Protein 6M49 (pdb70)

Structure (mmCIF, N/CA/C/O backbone):
data_6M49
#
_entry.id   6M49
#
_cell.length_a   1.00
_cell.length_b   1.00
_cell.length_c   1.00
_cell.angle_alpha   90.00
_cell.angle_beta   90.00
_cell.angle_gamma   90.00
#
_symmetry.space_group_name_H-M   'P 1'
#
loop_
_entity.id
_entity.type
_entity.pdbx_description
1 polymer 'Insulin-induced gene 2 protein'
2 polymer 'Sterol regulatory element-binding protein cleavage-activating protein,Sterol regulatory element-binding protein cleavage-activating protein'
3 non-polymer 25-HYDROXYCHOLESTEROL
#
loop_
_atom_site.group_PDB
_atom_site.id
_atom_site.type_symbol
_atom_site.label_atom_id
_atom_site.label_alt_id
_atom_site.label_comp_id
_atom_site.label_asym_id
_atom_site.label_entity_id
_atom_site.label_seq_id
_atom_site.pdbx_PDB_ins_code
_atom_site.Cartn_x
_atom_site.Cartn_y
_atom_site.Cartn_z
_atom_site.occupancy
_atom_site.B_iso_or_equiv
_atom_site.auth_seq_id
_atom_site.auth_comp_id
_atom_site.auth_asym_id
_atom_site.auth_atom_id
_atom_site.pdbx_PDB_model_num
ATOM 1 N N . ILE A 1 18 ? 94.754 66.901 95.650 1.00 244.75 18 ILE A N 1
ATOM 2 C CA . ILE A 1 18 ? 94.141 68.015 96.360 1.00 244.75 18 ILE A CA 1
ATOM 3 C C . ILE A 1 18 ? 95.176 68.758 97.201 1.00 244.75 18 ILE A C 1
ATOM 4 O O . ILE A 1 18 ? 94.966 69.908 97.586 1.00 244.75 18 ILE A O 1
ATOM 9 N N . SER A 1 19 ? 96.296 68.093 97.489 1.00 247.54 19 SER A N 1
ATOM 10 C CA . SER A 1 19 ? 97.321 68.708 98.325 1.00 247.54 19 SER A CA 1
ATOM 11 C C . SER A 1 19 ? 97.914 69.947 97.661 1.00 247.54 19 SER A C 1
ATOM 12 O O . SER A 1 19 ? 98.236 70.927 98.341 1.00 247.54 19 SER A O 1
ATOM 15 N N . SER A 1 20 ? 98.078 69.924 96.335 1.00 242.22 20 SER A N 1
ATOM 16 C CA . SER A 1 20 ? 98.686 71.067 95.659 1.00 242.22 20 SER A CA 1
ATOM 17 C C . SER A 1 20 ? 97.786 72.296 95.732 1.00 242.22 20 SER A C 1
ATOM 18 O O . SER A 1 20 ? 98.257 73.406 96.008 1.00 242.22 20 SER A O 1
ATOM 21 N N . VAL A 1 21 ? 96.486 72.119 95.489 1.00 236.48 21 VAL A N 1
ATOM 22 C CA . VAL A 1 21 ? 95.551 73.235 95.603 1.00 236.48 21 VAL A CA 1
ATOM 23 C C . VAL A 1 21 ? 95.537 73.755 97.034 1.00 236.48 21 VAL A C 1
ATOM 24 O O . VAL A 1 21 ? 95.468 74.971 97.279 1.00 236.48 21 VAL A O 1
ATOM 28 N N . THR A 1 22 ? 95.597 72.836 98.000 1.00 234.23 22 THR A N 1
ATOM 29 C CA . THR A 1 22 ? 95.672 73.226 99.399 1.00 234.23 22 THR A CA 1
ATOM 30 C C . THR A 1 22 ? 96.934 74.029 99.676 1.00 234.23 22 THR A C 1
ATOM 31 O O . THR A 1 22 ? 96.911 74.946 100.498 1.00 234.23 22 THR A O 1
ATOM 35 N N . SER A 1 23 ? 98.035 73.716 98.988 1.00 231.66 23 SER A N 1
ATOM 36 C CA . SER A 1 23 ? 99.262 74.486 99.163 1.00 231.66 23 SER A CA 1
ATOM 37 C C . SER A 1 23 ? 99.040 75.952 98.808 1.00 231.66 23 SER A C 1
ATOM 38 O O . SER A 1 23 ? 99.419 76.850 99.566 1.00 231.66 23 SER A O 1
ATOM 41 N N . GLN A 1 24 ? 98.405 76.213 97.664 1.00 227.52 24 GLN A N 1
ATOM 42 C CA . GLN A 1 24 ? 98.143 77.591 97.260 1.00 227.52 24 GLN A CA 1
ATOM 43 C C . GLN A 1 24 ? 97.185 78.274 98.229 1.00 227.52 24 GLN A C 1
ATOM 44 O O . GLN A 1 24 ? 97.442 79.396 98.699 1.00 227.52 24 GLN A O 1
ATOM 50 N N . SER A 1 25 ? 96.055 77.622 98.514 1.00 219.38 25 SER A N 1
ATOM 51 C CA . SER A 1 25 ? 95.081 78.207 99.427 1.00 219.38 25 SER A CA 1
ATOM 52 C C . SER A 1 25 ? 95.719 78.564 100.764 1.00 219.38 25 SER A C 1
ATOM 53 O O . SER A 1 25 ? 95.518 79.666 101.287 1.00 219.38 25 SER A O 1
ATOM 56 N N . VAL A 1 26 ? 96.514 77.654 101.326 1.00 215.42 26 VAL A N 1
ATOM 57 C CA . VAL A 1 26 ? 97.097 77.901 102.637 1.00 215.42 26 VAL A CA 1
ATOM 58 C C . VAL A 1 26 ? 98.276 78.857 102.566 1.00 215.42 26 VAL A C 1
ATOM 59 O O . VAL A 1 26 ? 98.601 79.492 103.571 1.00 215.42 26 VAL A O 1
ATOM 63 N N . ASN A 1 27 ? 98.920 79.001 101.408 1.00 202.23 27 ASN A N 1
ATOM 64 C CA . ASN A 1 27 ? 99.888 80.078 101.255 1.00 202.23 27 ASN A CA 1
ATOM 65 C C . ASN A 1 27 ? 99.191 81.421 101.392 1.00 202.23 27 ASN A C 1
ATOM 66 O O . ASN A 1 27 ? 99.632 82.301 102.146 1.00 202.23 27 ASN A O 1
ATOM 71 N N . LEU A 1 28 ? 98.089 81.590 100.664 1.00 195.90 28 LEU A N 1
ATOM 72 C CA . LEU A 1 28 ? 97.243 82.761 100.864 1.00 195.90 28 LEU A CA 1
ATOM 73 C C . LEU A 1 28 ? 96.892 82.930 102.339 1.00 195.90 28 LEU A C 1
ATOM 74 O O . LEU A 1 28 ? 96.981 84.032 102.903 1.00 195.90 28 LEU A O 1
ATOM 79 N N . MET A 1 29 ? 96.489 81.830 102.975 1.00 197.78 29 MET A N 1
ATOM 80 C CA . MET A 1 29 ? 96.101 81.859 104.380 1.00 197.78 29 MET A CA 1
ATOM 81 C C . MET A 1 29 ? 97.211 82.442 105.245 1.00 197.78 29 MET A C 1
ATOM 82 O O . MET A 1 29 ? 97.020 83.445 105.941 1.00 197.78 29 MET A O 1
ATOM 87 N N . ILE A 1 30 ? 98.378 81.801 105.225 1.00 195.15 30 ILE A N 1
ATOM 88 C CA . ILE A 1 30 ? 99.482 82.203 106.088 1.00 195.15 30 ILE A CA 1
ATOM 89 C C . ILE A 1 30 ? 99.891 83.636 105.797 1.00 195.15 30 ILE A C 1
ATOM 90 O O . ILE A 1 30 ? 100.292 84.379 106.701 1.00 195.15 30 ILE A O 1
ATOM 95 N N . ARG A 1 31 ? 99.813 84.048 104.532 1.00 185.14 31 ARG A N 1
ATOM 96 C CA . ARG A 1 31 ? 100.158 85.424 104.203 1.00 185.14 31 ARG A CA 1
ATOM 97 C C . ARG A 1 31 ? 99.225 86.391 104.914 1.00 185.14 31 ARG A C 1
ATOM 98 O O . ARG A 1 31 ? 99.671 87.335 105.584 1.00 185.14 31 ARG A O 1
ATOM 106 N N . GLY A 1 32 ? 97.919 86.150 104.803 1.00 180.28 32 GLY A N 1
ATOM 107 C CA . GLY A 1 32 ? 96.971 86.993 105.511 1.00 180.28 32 GLY A CA 1
ATOM 108 C C . GLY A 1 32 ? 97.195 86.967 107.011 1.00 180.28 32 GLY A C 1
ATOM 109 O O . GLY A 1 32 ? 97.059 87.989 107.687 1.00 180.28 32 GLY A O 1
ATOM 110 N N . VAL A 1 33 ? 97.546 85.798 107.550 1.00 180.86 33 VAL A N 1
ATOM 111 C CA . VAL A 1 33 ? 97.770 85.663 108.988 1.00 180.86 33 VAL A CA 1
ATOM 112 C C . VAL A 1 33 ? 98.923 86.551 109.434 1.00 180.86 33 VAL A C 1
ATOM 113 O O . VAL A 1 33 ? 98.822 87.307 110.413 1.00 180.86 33 VAL A O 1
ATOM 117 N N . VAL A 1 34 ? 100.060 86.424 108.755 1.00 174.28 34 VAL A N 1
ATOM 118 C CA . VAL A 1 34 ? 101.224 87.220 109.119 1.00 174.28 34 VAL A CA 1
ATOM 119 C C . VAL A 1 34 ? 100.894 88.697 109.018 1.00 174.28 34 VAL A C 1
ATOM 120 O O . VAL A 1 34 ? 101.273 89.498 109.884 1.00 174.28 34 VAL A O 1
ATOM 124 N N . LEU A 1 35 ? 100.192 89.086 107.954 1.00 171.20 35 LEU A N 1
ATOM 125 C CA . LEU A 1 35 ? 99.790 90.479 107.820 1.00 171.20 35 LEU A CA 1
ATOM 126 C C . LEU A 1 35 ? 98.953 90.907 109.018 1.00 171.20 35 LEU A C 1
ATOM 127 O O . LEU A 1 35 ? 99.119 92.009 109.554 1.00 171.20 35 LEU A O 1
ATOM 132 N N . PHE A 1 36 ? 98.026 90.043 109.432 1.00 172.57 36 PHE A N 1
ATOM 133 C CA . PHE A 1 36 ? 97.206 90.294 110.610 1.00 172.57 36 PHE A CA 1
ATOM 134 C C . PHE A 1 36 ? 98.071 90.620 111.814 1.00 172.57 36 PHE A C 1
ATOM 135 O O . PHE A 1 36 ? 97.855 91.617 112.517 1.00 172.57 36 PHE A O 1
ATOM 143 N N . PHE A 1 37 ? 99.044 89.756 112.081 1.00 172.03 37 PHE A N 1
ATOM 144 C CA . PHE A 1 37 ? 99.860 89.918 113.276 1.00 172.03 37 PHE A CA 1
ATOM 145 C C . PHE A 1 37 ? 100.673 91.201 113.203 1.00 172.03 37 PHE A C 1
ATOM 146 O O . PHE A 1 37 ? 100.838 91.910 114.207 1.00 172.03 37 PHE A O 1
ATOM 154 N N . ILE A 1 38 ? 101.166 91.528 112.011 1.00 164.97 38 ILE A N 1
ATOM 155 C CA . ILE A 1 38 ? 101.915 92.765 111.840 1.00 164.97 38 ILE A CA 1
ATOM 156 C C . ILE A 1 38 ? 101.024 93.967 112.108 1.00 164.97 38 ILE A C 1
ATOM 157 O O . ILE A 1 38 ? 101.444 94.941 112.745 1.00 164.97 38 ILE A O 1
ATOM 162 N N . GLY A 1 39 ? 99.778 93.917 111.643 1.00 164.89 39 GLY A N 1
ATOM 163 C CA . GLY A 1 39 ? 98.866 95.018 111.904 1.00 164.89 39 GLY A CA 1
ATOM 164 C C . GLY A 1 39 ? 98.578 95.177 113.382 1.00 164.89 39 GLY A C 1
ATOM 165 O O . GLY A 1 39 ? 98.484 96.297 113.896 1.00 164.89 39 GLY A O 1
ATOM 166 N N . VAL A 1 40 ? 98.426 94.054 114.082 1.00 166.88 40 VAL A N 1
ATOM 167 C CA . VAL A 1 40 ? 98.245 94.092 115.532 1.00 166.88 40 VAL A CA 1
ATOM 168 C C . VAL A 1 40 ? 99.407 94.829 116.175 1.00 166.88 40 VAL A C 1
ATOM 169 O O . VAL A 1 40 ? 99.229 95.781 116.949 1.00 166.88 40 VAL A O 1
ATOM 173 N N . PHE A 1 41 ? 100.613 94.341 115.901 1.00 159.31 41 PHE A N 1
ATOM 174 C CA . PHE A 1 41 ? 101.823 94.972 116.405 1.00 159.31 41 PHE A CA 1
ATOM 175 C C . PHE A 1 41 ? 101.801 96.471 116.153 1.00 159.31 41 PHE A C 1
ATOM 176 O O . PHE A 1 41 ? 102.094 97.279 117.046 1.00 159.31 41 PHE A O 1
ATOM 184 N N . LEU A 1 42 ? 101.442 96.859 114.933 1.00 156.08 42 LEU A N 1
ATOM 185 C CA . LEU A 1 42 ? 101.550 98.255 114.541 1.00 156.08 42 LEU A CA 1
ATOM 186 C C . LEU A 1 42 ? 100.564 99.127 115.307 1.00 156.08 42 LEU A C 1
ATOM 187 O O . LEU A 1 42 ? 100.926 100.207 115.795 1.00 156.08 42 LEU A O 1
ATOM 192 N N . ALA A 1 43 ? 99.309 98.687 115.403 1.00 162.85 43 ALA A N 1
ATOM 193 C CA . ALA A 1 43 ? 98.321 99.462 116.145 1.00 162.85 43 ALA A CA 1
ATOM 194 C C . ALA A 1 43 ? 98.721 99.578 117.605 1.00 162.85 43 ALA A C 1
ATOM 195 O O . ALA A 1 43 ? 98.636 100.656 118.203 1.00 162.85 43 ALA A O 1
ATOM 197 N N . LEU A 1 44 ? 99.133 98.461 118.204 1.00 161.38 44 LEU A N 1
ATOM 198 C CA . LEU A 1 44 ? 99.690 98.499 119.548 1.00 161.38 44 LEU A CA 1
ATOM 199 C C . LEU A 1 44 ? 100.696 99.627 119.700 1.00 161.38 44 LEU A C 1
ATOM 200 O O . LEU A 1 44 ? 100.567 100.493 120.575 1.00 161.38 44 LEU A O 1
ATOM 205 N N . VAL A 1 45 ? 101.718 99.611 118.848 1.00 160.83 45 VAL A N 1
ATOM 206 C CA . VAL A 1 45 ? 102.818 100.557 118.987 1.00 160.83 45 VAL A CA 1
ATOM 207 C C . VAL A 1 45 ? 102.319 101.987 118.860 1.00 160.83 45 VAL A C 1
ATOM 208 O O . VAL A 1 45 ? 102.624 102.844 119.697 1.00 160.83 45 VAL A O 1
ATOM 212 N N . LEU A 1 46 ? 101.580 102.281 117.795 1.00 159.53 46 LEU A N 1
ATOM 213 C CA . LEU A 1 46 ? 101.176 103.665 117.582 1.00 159.53 46 LEU A CA 1
ATOM 214 C C . LEU A 1 46 ? 100.268 104.154 118.704 1.00 159.53 46 LEU A C 1
ATOM 215 O O . LEU A 1 46 ? 100.333 105.326 119.103 1.00 159.53 46 LEU A O 1
ATOM 220 N N . ASN A 1 47 ? 99.408 103.279 119.227 1.00 164.62 47 ASN A N 1
ATOM 221 C CA . ASN A 1 47 ? 98.574 103.676 120.352 1.00 164.62 47 ASN A CA 1
ATOM 222 C C . ASN A 1 47 ? 99.441 104.017 121.546 1.00 164.62 47 ASN A C 1
ATOM 223 O O . ASN A 1 47 ? 99.240 105.039 122.211 1.00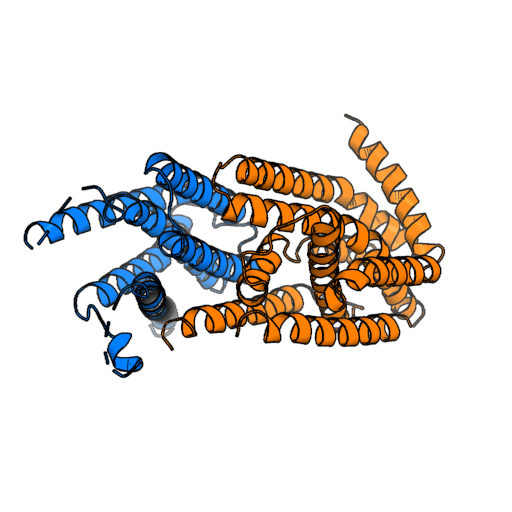 164.62 47 ASN A O 1
ATOM 228 N N . LEU A 1 48 ? 100.424 103.165 121.828 1.00 164.29 48 LEU A N 1
ATOM 229 C CA . LEU A 1 48 ? 101.395 103.482 122.864 1.00 164.29 48 LEU A CA 1
ATOM 230 C C . LEU A 1 48 ? 101.992 104.859 122.635 1.00 164.29 48 LEU A C 1
ATOM 231 O O . LEU A 1 48 ? 102.195 105.630 123.579 1.00 164.29 48 LEU A O 1
ATOM 236 N N . LEU A 1 49 ? 102.284 105.179 121.379 1.00 156.92 49 LEU A N 1
ATOM 237 C CA . LEU A 1 49 ? 102.879 106.470 121.055 1.00 156.92 49 LEU A CA 1
ATOM 238 C C . LEU A 1 49 ? 101.958 107.610 121.463 1.00 156.92 49 LEU A C 1
ATOM 239 O O . LEU A 1 49 ? 102.328 108.471 122.269 1.00 156.92 49 LEU A O 1
ATOM 244 N N . GLN A 1 50 ? 100.772 107.668 120.851 1.00 165.77 50 GLN A N 1
ATOM 245 C CA . GLN A 1 50 ? 99.775 108.768 121.008 1.00 165.77 50 GLN A CA 1
ATOM 246 C C . GLN A 1 50 ? 99.320 108.982 122.460 1.00 165.77 50 GLN A C 1
ATOM 247 O O . GLN A 1 50 ? 98.759 110.062 122.732 1.00 165.77 50 GLN A O 1
ATOM 253 N N . ILE A 1 51 ? 99.540 108.016 123.356 1.00 179.02 51 ILE A N 1
ATOM 254 C CA . ILE A 1 51 ? 99.049 108.128 124.725 1.00 179.02 51 ILE A CA 1
ATOM 255 C C . ILE A 1 51 ? 100.109 108.669 125.672 1.00 179.02 51 ILE A C 1
ATOM 256 O O . ILE A 1 51 ? 99.892 108.687 126.891 1.00 179.02 51 ILE A O 1
ATOM 261 N N . GLN A 1 52 ? 101.277 109.056 125.158 1.00 182.86 52 GLN A N 1
ATOM 262 C CA . GLN A 1 52 ? 102.430 109.492 125.996 1.00 182.86 52 GLN A CA 1
ATOM 263 C C . GLN A 1 52 ? 102.210 110.872 126.632 1.00 182.86 52 GLN A C 1
ATOM 264 O O . GLN A 1 52 ? 103.212 111.445 127.103 1.00 182.86 52 GLN A O 1
ATOM 270 N N . ARG A 1 53 ? 100.986 111.404 126.640 1.00 188.64 53 ARG A N 1
ATOM 271 C CA . ARG A 1 53 ? 100.715 112.772 127.163 1.00 188.64 53 ARG A CA 1
ATOM 272 C C . ARG A 1 53 ? 99.908 112.736 128.466 1.00 188.64 53 ARG A C 1
ATOM 273 O O . ARG A 1 53 ? 99.369 113.797 128.836 1.00 188.64 53 ARG A O 1
ATOM 281 N N . ASN A 1 54 ? 99.819 111.585 129.140 1.00 206.50 54 ASN A N 1
ATOM 282 C CA . ASN A 1 54 ? 99.036 111.525 130.366 1.00 206.50 54 ASN A CA 1
ATOM 283 C C . ASN A 1 54 ? 99.492 110.342 131.205 1.00 206.50 54 ASN A C 1
ATOM 284 O O . ASN A 1 54 ? 99.580 109.219 130.700 1.00 206.50 54 ASN A O 1
ATOM 289 N N . ASP A 1 61 ? 103.055 99.348 135.573 1.00 207.87 61 ASP A N 1
ATOM 290 C CA . ASP A 1 61 ? 103.651 98.231 134.845 1.00 207.87 61 ASP A CA 1
ATOM 291 C C . ASP A 1 61 ? 103.684 98.614 133.372 1.00 207.87 61 ASP A C 1
ATOM 292 O O . ASP A 1 61 ? 102.661 98.583 132.684 1.00 207.87 61 ASP A O 1
ATOM 294 N N . VAL A 1 62 ? 104.871 98.986 132.885 1.00 205.74 62 VAL A N 1
ATOM 295 C CA . VAL A 1 62 ? 104.995 99.520 131.529 1.00 205.74 62 VAL A CA 1
ATOM 296 C C . VAL A 1 62 ? 104.317 98.597 130.530 1.00 205.74 62 VAL A C 1
ATOM 297 O O . VAL A 1 62 ? 103.660 99.052 129.585 1.00 205.74 62 VAL A O 1
ATOM 298 N N . ILE A 1 63 ? 104.454 97.285 130.728 1.00 209.08 63 ILE A N 1
ATOM 299 C CA . ILE A 1 63 ? 103.742 96.333 129.882 1.00 209.08 63 ILE A CA 1
ATOM 300 C C . ILE A 1 63 ? 102.239 96.531 130.028 1.00 209.08 63 ILE A C 1
ATOM 301 O O . ILE A 1 63 ? 101.496 96.547 129.040 1.00 209.08 63 ILE A O 1
ATOM 303 N N . ALA A 1 64 ? 101.767 96.692 131.266 1.00 207.79 64 ALA A N 1
ATOM 304 C CA . ALA A 1 64 ? 100.345 96.934 131.475 1.00 207.79 64 ALA A CA 1
ATOM 305 C C . ALA A 1 64 ? 99.940 98.283 130.909 1.00 207.79 64 ALA A C 1
ATOM 306 O O . ALA A 1 64 ? 98.878 98.415 130.289 1.00 207.79 64 ALA A O 1
ATOM 308 N N . SER A 1 65 ? 100.780 99.299 131.110 1.00 202.51 65 SER A N 1
ATOM 309 C CA . SER A 1 65 ? 100.476 100.620 130.576 1.00 202.51 65 SER A CA 1
ATOM 310 C C . SER A 1 65 ? 100.326 100.569 129.063 1.00 202.51 65 SER A C 1
ATOM 311 O O . SER A 1 65 ? 99.514 101.300 128.484 1.00 202.51 65 SER A O 1
ATOM 313 N N . ILE A 1 66 ? 101.106 99.713 128.405 1.00 193.86 66 ILE A N 1
ATOM 314 C CA . ILE A 1 66 ? 100.998 99.580 126.956 1.00 193.86 66 ILE A CA 1
ATOM 315 C C . ILE A 1 66 ? 99.681 98.914 126.577 1.00 193.86 66 ILE A C 1
ATOM 316 O O . ILE A 1 66 ? 99.005 99.337 125.632 1.00 193.86 66 ILE A O 1
ATOM 318 N N . PHE A 1 67 ? 99.290 97.873 127.311 1.00 199.49 67 PHE A N 1
ATOM 319 C CA . PHE A 1 67 ? 98.102 97.088 126.977 1.00 199.49 67 PHE A CA 1
ATOM 320 C C . PHE A 1 67 ? 96.855 97.830 127.450 1.00 199.49 67 PHE A C 1
ATOM 321 O O . PHE A 1 67 ? 96.228 97.492 128.457 1.00 199.49 67 PHE A O 1
ATOM 323 N N . SER A 1 68 ? 96.490 98.864 126.697 1.00 198.25 68 SER A N 1
ATOM 324 C CA . SER A 1 68 ? 95.263 99.610 126.927 1.00 198.25 68 SER A CA 1
ATOM 325 C C . SER A 1 68 ? 94.331 99.458 125.730 1.00 198.25 68 SER A C 1
ATOM 326 O O . SER A 1 68 ? 94.751 99.077 124.634 1.00 198.25 68 SER A O 1
ATOM 329 N N . SER A 1 69 ? 93.053 99.773 125.946 1.00 199.60 69 SER A N 1
ATOM 330 C CA . SER A 1 69 ? 92.023 99.616 124.919 1.00 199.60 69 SER A CA 1
ATOM 331 C C . SER A 1 69 ? 91.991 98.172 124.410 1.00 199.60 69 SER A C 1
ATOM 332 O O . SER A 1 69 ? 92.290 97.877 123.253 1.00 199.60 69 SER A O 1
ATOM 335 N N . ALA A 1 70 ? 91.618 97.268 125.316 1.00 204.85 70 ALA A N 1
ATOM 336 C CA . ALA A 1 70 ? 91.780 95.835 125.100 1.00 204.85 70 ALA A CA 1
ATOM 337 C C . ALA A 1 70 ? 90.728 95.216 124.184 1.00 204.85 70 ALA A C 1
ATOM 338 O O . ALA A 1 70 ? 90.844 94.026 123.873 1.00 204.85 70 ALA A O 1
ATOM 340 N N . TRP A 1 71 ? 89.717 95.962 123.738 1.00 205.14 71 TRP A N 1
ATOM 341 C CA . TRP A 1 71 ? 88.533 95.350 123.144 1.00 205.14 71 TRP A CA 1
ATOM 342 C C . TRP A 1 71 ? 88.409 95.605 121.647 1.00 205.14 71 TRP A C 1
ATOM 343 O O . TRP A 1 71 ? 88.296 94.652 120.870 1.00 205.14 71 TRP A O 1
ATOM 354 N N . TRP A 1 72 ? 88.428 96.862 121.212 1.00 201.10 72 TRP A N 1
ATOM 355 C CA . TRP A 1 72 ? 88.061 97.183 119.837 1.00 201.10 72 TRP A CA 1
ATOM 356 C C . TRP A 1 72 ? 89.234 97.162 118.865 1.00 201.10 72 TRP A C 1
ATOM 357 O O . TRP A 1 72 ? 89.108 96.634 117.755 1.00 201.10 72 TRP A O 1
ATOM 368 N N . VAL A 1 73 ? 90.369 97.730 119.252 1.00 181.99 73 VAL A N 1
ATOM 369 C CA . VAL A 1 73 ? 91.384 98.110 118.268 1.00 181.99 73 VAL A CA 1
ATOM 370 C C . VAL A 1 73 ? 92.119 96.913 117.681 1.00 181.99 73 VAL A C 1
ATOM 371 O O . VAL A 1 73 ? 92.274 96.851 116.446 1.00 181.99 73 VAL A O 1
ATOM 375 N N . PRO A 1 74 ? 92.637 95.977 118.468 1.00 184.85 74 PRO A N 1
ATOM 376 C CA . PRO A 1 74 ? 93.479 94.923 117.904 1.00 184.85 74 PRO A CA 1
ATOM 377 C C . PRO A 1 74 ? 92.744 94.155 116.820 1.00 184.85 74 PRO A C 1
ATOM 378 O O . PRO A 1 74 ? 93.302 93.920 115.738 1.00 184.85 74 PRO A O 1
ATOM 382 N N . PRO A 1 75 ? 91.487 93.772 117.049 1.00 187.41 75 PRO A N 1
ATOM 383 C CA . PRO A 1 75 ? 90.752 93.088 115.974 1.00 187.41 75 PRO A CA 1
ATOM 384 C C . PRO A 1 75 ? 90.562 93.937 114.736 1.00 187.41 75 PRO A C 1
ATOM 385 O O . PRO A 1 75 ? 90.864 93.486 113.625 1.00 187.41 75 PRO A O 1
ATOM 389 N N . CYS A 1 76 ? 90.053 95.158 114.900 1.00 186.97 76 CYS A N 1
ATOM 390 C CA . CYS A 1 76 ? 89.723 95.986 113.746 1.00 186.97 76 CYS A CA 1
ATOM 391 C C . CYS A 1 76 ? 90.955 96.260 112.898 1.00 186.97 76 CYS A C 1
ATOM 392 O O . CYS A 1 76 ? 90.959 96.001 111.687 1.00 186.97 76 CYS A O 1
ATOM 395 N N . CYS A 1 77 ? 92.025 96.755 113.518 1.00 177.77 77 CYS A N 1
ATOM 396 C CA . CYS A 1 77 ? 93.197 97.090 112.725 1.00 177.77 77 CYS A CA 1
ATOM 397 C C . CYS A 1 77 ? 93.770 95.852 112.057 1.00 177.77 77 CYS A C 1
ATOM 398 O O . CYS A 1 77 ? 94.066 95.865 110.856 1.00 177.77 77 CYS A O 1
ATOM 401 N N . GLY A 1 78 ? 93.898 94.761 112.811 1.00 176.57 78 GLY A N 1
ATOM 402 C CA . GLY A 1 78 ? 94.493 93.565 112.245 1.00 176.57 78 GLY A CA 1
ATOM 403 C C . GLY A 1 78 ? 93.693 93.023 111.077 1.00 176.57 78 GLY A C 1
ATOM 404 O O . GLY A 1 78 ? 94.243 92.753 110.003 1.00 176.57 78 GLY A O 1
ATOM 405 N N . THR A 1 79 ? 92.389 92.831 111.274 1.00 176.78 79 THR A N 1
ATOM 406 C CA . THR A 1 79 ? 91.575 92.247 110.218 1.00 176.78 79 THR A CA 1
ATOM 407 C C . THR A 1 79 ? 91.505 93.168 109.008 1.00 176.78 79 THR A C 1
ATOM 408 O O . THR A 1 79 ? 91.579 92.701 107.867 1.00 176.78 79 THR A O 1
ATOM 412 N N . ALA A 1 80 ? 91.356 94.479 109.226 1.00 173.45 80 ALA A N 1
ATOM 413 C CA . ALA A 1 80 ? 91.331 95.391 108.093 1.00 173.45 80 ALA A CA 1
ATOM 414 C C . ALA A 1 80 ? 92.627 95.306 107.316 1.00 173.45 80 ALA A C 1
ATOM 415 O O . ALA A 1 80 ? 92.618 95.245 106.082 1.00 173.45 80 ALA A O 1
ATOM 417 N N . SER A 1 81 ? 93.755 95.285 108.023 1.00 168.29 81 SER A N 1
ATOM 418 C CA . SER A 1 81 ? 95.034 95.138 107.347 1.00 168.29 81 SER A CA 1
ATOM 419 C C . SER A 1 81 ? 95.070 93.871 106.508 1.00 168.29 81 SER A C 1
ATOM 420 O O . SER A 1 81 ? 95.416 93.912 105.320 1.00 168.29 81 SER A O 1
ATOM 423 N N . ALA A 1 82 ? 94.715 92.743 107.111 1.00 168.66 82 ALA A N 1
ATOM 424 C CA . ALA A 1 82 ? 94.852 91.469 106.422 1.00 168.66 82 ALA A CA 1
ATOM 425 C C . ALA A 1 82 ? 93.945 91.414 105.201 1.00 168.66 82 ALA A C 1
ATOM 426 O O . ALA A 1 82 ? 94.338 90.907 104.142 1.00 168.66 82 ALA A O 1
ATOM 428 N N . VAL A 1 83 ? 92.736 91.957 105.316 1.00 167.10 83 VAL A N 1
ATOM 429 C CA . VAL A 1 83 ? 91.823 91.940 104.184 1.00 167.10 83 VAL A CA 1
ATOM 430 C C . VAL A 1 83 ? 92.328 92.850 103.082 1.00 167.10 83 VAL A C 1
ATOM 431 O O . VAL A 1 83 ? 92.277 92.496 101.904 1.00 167.10 83 VAL A O 1
ATOM 435 N N . ILE A 1 84 ? 92.818 94.033 103.446 1.00 166.54 84 ILE A N 1
ATOM 436 C CA . ILE A 1 84 ? 93.409 94.938 102.465 1.00 166.54 84 ILE A CA 1
ATOM 437 C C . ILE A 1 84 ? 94.489 94.223 101.671 1.00 166.54 84 ILE A C 1
ATOM 438 O O . ILE A 1 84 ? 94.542 94.284 100.430 1.00 166.54 84 ILE A O 1
ATOM 443 N N . GLY A 1 85 ? 95.395 93.580 102.391 1.00 165.59 85 GLY A N 1
ATOM 444 C CA . GLY A 1 85 ? 96.498 92.888 101.774 1.00 165.59 85 GLY A CA 1
ATOM 445 C C . GLY A 1 85 ? 95.995 91.824 100.830 1.00 165.59 85 GLY A C 1
ATOM 446 O O . GLY A 1 85 ? 96.370 91.790 99.658 1.00 165.59 85 GLY A O 1
ATOM 447 N N . LEU A 1 86 ? 95.135 90.944 101.338 1.00 172.22 86 LEU A N 1
ATOM 448 C CA . LEU A 1 86 ? 94.575 89.896 100.498 1.00 172.22 86 LEU A CA 1
ATOM 449 C C . LEU A 1 86 ? 93.883 90.468 99.277 1.00 172.22 86 LEU A C 1
ATOM 450 O O . LEU A 1 86 ? 93.825 89.817 98.230 1.00 172.22 86 LEU A O 1
ATOM 455 N N . LEU A 1 87 ? 93.354 91.677 99.390 1.00 170.28 87 LEU A N 1
ATOM 456 C CA . LEU A 1 87 ? 92.426 92.177 98.393 1.00 170.28 87 LEU A CA 1
ATOM 457 C C . LEU A 1 87 ? 93.132 92.824 97.214 1.00 170.28 87 LEU A C 1
ATOM 458 O O . LEU A 1 87 ? 92.831 92.502 96.060 1.00 170.28 87 LEU A O 1
ATOM 463 N N . TYR A 1 88 ? 94.062 93.736 97.484 1.00 167.79 88 TYR A N 1
ATOM 464 C CA . TYR A 1 88 ? 94.660 94.492 96.382 1.00 167.79 88 TYR A CA 1
ATOM 465 C C . TYR A 1 88 ? 95.186 93.575 95.284 1.00 167.79 88 TYR A C 1
ATOM 466 O O . TYR A 1 88 ? 94.790 93.735 94.110 1.00 167.79 88 TYR A O 1
ATOM 475 N N . PRO A 1 89 ? 96.043 92.602 95.583 1.00 167.91 89 PRO A N 1
ATOM 476 C CA . PRO A 1 89 ? 96.578 91.740 94.526 1.00 167.91 89 PRO A CA 1
ATOM 477 C C . PRO A 1 89 ? 95.507 91.012 93.750 1.00 167.91 89 PRO A C 1
ATOM 478 O O . PRO A 1 89 ? 95.628 90.870 92.531 1.00 167.91 89 PRO A O 1
ATOM 482 N N . SER A 1 90 ? 94.477 90.506 94.426 1.00 175.57 90 SER A N 1
ATOM 483 C CA . SER A 1 90 ? 93.492 89.681 93.745 1.00 175.57 90 SER A CA 1
ATOM 484 C C . SER A 1 90 ? 92.640 90.476 92.777 1.00 175.57 90 SER A C 1
ATOM 485 O O . SER A 1 90 ? 92.315 89.961 91.703 1.00 175.57 90 SER A O 1
ATOM 488 N N . ILE A 1 91 ? 92.358 91.739 93.074 1.00 175.22 91 ILE A N 1
ATOM 489 C CA . ILE A 1 91 ? 91.631 92.554 92.117 1.00 175.22 91 ILE A CA 1
ATOM 490 C C . ILE A 1 91 ? 92.550 92.953 90.978 1.00 175.22 91 ILE A C 1
ATOM 491 O O . ILE A 1 91 ? 92.118 93.000 89.822 1.00 175.22 91 ILE A O 1
ATOM 496 N N . ASP A 1 92 ? 93.823 93.217 91.273 1.00 177.79 92 ASP A N 1
ATOM 497 C CA . ASP A 1 92 ? 94.767 93.466 90.194 1.00 177.79 92 ASP A CA 1
ATOM 498 C C . ASP A 1 92 ? 94.793 92.283 89.232 1.00 177.79 92 ASP A C 1
ATOM 499 O O . ASP A 1 92 ? 94.617 92.438 88.018 1.00 177.79 92 ASP A O 1
ATOM 504 N N . ARG A 1 93 ? 94.996 91.083 89.775 1.00 184.82 93 ARG A N 1
ATOM 505 C CA . ARG A 1 93 ? 95.065 89.876 88.961 1.00 184.82 93 ARG A CA 1
ATOM 506 C C . ARG A 1 93 ? 93.786 89.651 88.168 1.00 184.82 93 ARG A C 1
ATOM 507 O O . ARG A 1 93 ? 93.835 89.424 86.955 1.00 184.82 93 ARG A O 1
ATOM 515 N N . HIS A 1 94 ? 92.628 89.725 88.824 1.00 191.38 94 HIS A N 1
ATOM 516 C CA . HIS A 1 94 ? 91.369 89.436 88.154 1.00 191.38 94 HIS A CA 1
ATOM 517 C C . HIS A 1 94 ? 90.868 90.617 87.344 1.00 191.38 94 HIS A C 1
ATOM 518 O O . HIS A 1 94 ? 89.768 90.549 86.786 1.00 191.38 94 HIS A O 1
ATOM 525 N N . LEU A 1 95 ? 91.640 91.696 87.276 1.00 184.79 95 LEU A N 1
ATOM 526 C CA . LEU A 1 95 ? 91.331 92.811 86.399 1.00 184.79 95 LEU A CA 1
ATOM 527 C C . LEU A 1 95 ? 92.347 92.936 85.273 1.00 184.79 95 LEU A C 1
ATOM 528 O O . LEU A 1 95 ? 91.975 92.914 84.096 1.00 184.79 95 LEU A O 1
ATOM 533 N N . GLY A 1 96 ? 93.629 93.060 85.602 1.00 184.48 96 GLY A N 1
ATOM 534 C CA . GLY A 1 96 ? 94.625 93.308 84.582 1.00 184.48 96 GLY A CA 1
ATOM 535 C C . GLY A 1 96 ? 96.056 93.163 85.047 1.00 184.48 96 GLY A C 1
ATOM 536 O O . GLY A 1 96 ? 96.393 92.233 85.786 1.00 184.48 96 GLY A O 1
ATOM 537 N N . GLU A 1 97 ? 96.904 94.091 84.619 1.00 177.22 97 GLU A N 1
ATOM 538 C CA . GLU A 1 97 ? 98.332 93.986 84.862 1.00 177.22 97 GLU A CA 1
ATOM 539 C C . GLU A 1 97 ? 98.631 94.153 86.349 1.00 177.22 97 GLU A C 1
ATOM 540 O O . GLU A 1 97 ? 97.991 94.964 87.023 1.00 177.22 97 GLU A O 1
ATOM 546 N N . PRO A 1 98 ? 99.596 93.409 86.882 1.00 176.65 98 PRO A N 1
ATOM 547 C CA . PRO A 1 98 ? 100.070 93.693 88.240 1.00 176.65 98 PRO A CA 1
ATOM 548 C C . PRO A 1 98 ? 100.831 95.004 88.289 1.00 176.65 98 PRO A C 1
ATOM 549 O O . PRO A 1 98 ? 100.858 95.752 87.307 1.00 176.65 98 PRO A O 1
ATOM 553 N N . HIS A 1 99 ? 101.444 95.297 89.426 1.00 165.78 99 HIS A N 1
ATOM 554 C CA . HIS A 1 99 ? 102.208 96.523 89.582 1.00 165.78 99 HIS A CA 1
ATOM 555 C C . HIS A 1 99 ? 103.665 96.307 89.198 1.00 165.78 99 HIS A C 1
ATOM 556 O O . HIS A 1 99 ? 104.190 95.192 89.256 1.00 165.78 99 HIS A O 1
ATOM 563 N N . LYS A 1 100 ? 104.314 97.397 88.798 1.00 168.36 100 LYS A N 1
ATOM 564 C CA . LYS A 1 100 ? 105.725 97.363 88.420 1.00 168.36 100 LYS A CA 1
ATOM 565 C C . LYS A 1 100 ? 106.284 98.755 88.695 1.00 168.36 100 LYS A C 1
ATOM 566 O O . LYS A 1 100 ? 106.111 99.669 87.883 1.00 168.36 100 LYS A O 1
ATOM 572 N N . PHE A 1 101 ? 106.939 98.908 89.838 1.00 152.64 101 PHE A N 1
ATOM 573 C CA . PHE A 1 101 ? 107.407 100.209 90.289 1.00 152.64 101 PHE A CA 1
ATOM 574 C C . PHE A 1 101 ? 108.541 99.958 91.280 1.00 152.64 101 PHE A C 1
ATOM 575 O O . PHE A 1 101 ? 109.146 98.880 91.279 1.00 152.64 101 PHE A O 1
ATOM 583 N N . LYS A 1 102 ? 108.830 100.941 92.130 1.00 146.89 102 LYS A N 1
ATOM 584 C CA . LYS A 1 102 ? 109.826 100.770 93.179 1.00 146.89 102 LYS A CA 1
ATOM 585 C C . LYS A 1 102 ? 109.432 99.670 94.152 1.00 146.89 102 LYS A C 1
ATOM 586 O O . LYS A 1 102 ? 110.153 99.415 95.120 1.00 146.89 102 LYS A O 1
ATOM 592 N N . ARG A 1 103 ? 108.303 99.007 93.915 1.00 153.90 103 ARG A N 1
ATOM 593 C CA . ARG A 1 103 ? 107.757 98.061 94.879 1.00 153.90 103 ARG A CA 1
ATOM 594 C C . ARG A 1 103 ? 108.709 96.875 94.972 1.00 153.90 103 ARG A C 1
ATOM 595 O O . ARG A 1 103 ? 108.496 95.800 94.408 1.00 153.90 103 ARG A O 1
ATOM 603 N N . GLU A 1 104 ? 109.761 97.142 95.755 1.00 148.55 104 GLU A N 1
ATOM 604 C CA . GLU A 1 104 ? 110.855 96.221 96.154 1.00 148.55 104 GLU A CA 1
ATOM 605 C C . GLU A 1 104 ? 110.954 96.337 97.681 1.00 148.55 104 GLU A C 1
ATOM 606 O O . GLU A 1 104 ? 110.707 97.445 98.199 1.00 148.55 104 GLU A O 1
ATOM 612 N N . TRP A 1 105 ? 111.303 95.250 98.371 1.00 146.36 105 TRP A N 1
ATOM 613 C CA . TRP A 1 105 ? 111.340 95.252 99.828 1.00 146.36 105 TRP A CA 1
ATOM 614 C C . TRP A 1 105 ? 111.723 96.618 100.380 1.00 146.36 105 TRP A C 1
ATOM 615 O O . TRP A 1 105 ? 111.025 97.182 101.235 1.00 146.36 105 TRP A O 1
ATOM 626 N N . SER A 1 106 ? 112.831 97.152 99.869 1.00 140.06 106 SER A N 1
ATOM 627 C CA . SER A 1 106 ? 113.375 98.403 100.377 1.00 140.06 106 SER A CA 1
ATOM 628 C C . SER A 1 106 ? 112.306 99.481 100.442 1.00 140.06 106 SER A C 1
ATOM 629 O O . SER A 1 106 ? 112.121 100.137 101.475 1.00 140.06 106 SER A O 1
ATOM 632 N N . SER A 1 107 ? 111.588 99.676 99.342 1.00 134.62 107 SER A N 1
ATOM 633 C CA . SER A 1 107 ? 110.586 100.726 99.320 1.00 134.62 107 SER A CA 1
ATOM 634 C C . SER A 1 107 ? 109.499 100.467 100.348 1.00 134.62 107 SER A C 1
ATOM 635 O O . SER A 1 107 ? 108.928 101.411 100.903 1.00 134.62 107 SER A O 1
ATOM 638 N N . VAL A 1 108 ? 109.220 99.200 100.643 1.00 136.74 108 VAL A N 1
ATOM 639 C CA . VAL A 1 108 ? 108.157 98.873 101.588 1.00 136.74 108 VAL A CA 1
ATOM 640 C C . VAL A 1 108 ? 108.575 99.230 103.008 1.00 136.74 108 VAL A C 1
ATOM 641 O O . VAL A 1 108 ? 107.813 99.843 103.768 1.00 136.74 108 VAL A O 1
ATOM 645 N N . MET A 1 109 ? 109.766 98.789 103.407 1.00 128.30 109 MET A N 1
ATOM 646 C CA . MET A 1 109 ? 110.321 99.237 104.677 1.00 128.30 109 MET A CA 1
ATOM 647 C C . MET A 1 109 ? 110.279 100.754 104.776 1.00 128.30 109 MET A C 1
ATOM 648 O O . MET A 1 109 ? 109.914 101.322 105.814 1.00 128.30 109 MET A O 1
ATOM 653 N N . ARG A 1 110 ? 110.662 101.426 103.696 1.00 121.14 110 ARG A N 1
ATOM 654 C CA . ARG A 1 110 ? 110.587 102.876 103.662 1.00 121.14 110 ARG A CA 1
ATOM 655 C C . ARG A 1 110 ? 109.177 103.354 103.978 1.00 121.14 110 ARG A C 1
ATOM 656 O O . ARG A 1 110 ? 108.981 104.282 104.774 1.00 121.14 110 ARG A O 1
ATOM 664 N N . CYS A 1 111 ? 108.181 102.738 103.344 1.00 127.45 111 CYS A N 1
ATOM 665 C CA . CYS A 1 111 ? 106.796 103.129 103.574 1.00 127.45 111 CYS A CA 1
ATOM 666 C C . CYS A 1 111 ? 106.432 102.998 105.041 1.00 127.45 111 CYS A C 1
ATOM 667 O O . CYS A 1 111 ? 105.816 103.893 105.625 1.00 127.45 111 CYS A O 1
ATOM 670 N N . VAL A 1 112 ? 106.779 101.867 105.646 1.00 128.39 112 VAL A N 1
ATOM 671 C CA . VAL A 1 112 ? 106.439 101.656 107.050 1.00 128.39 112 VAL A CA 1
ATOM 672 C C . VAL A 1 112 ? 107.062 102.742 107.914 1.00 128.39 112 VAL A C 1
ATOM 673 O O . VAL A 1 112 ? 106.414 103.301 108.810 1.00 128.39 112 VAL A O 1
ATOM 677 N N . ALA A 1 113 ? 108.340 103.034 107.680 1.00 125.54 113 ALA A N 1
ATOM 678 C CA . ALA A 1 113 ? 109.004 104.040 108.499 1.00 125.54 113 ALA A CA 1
ATOM 679 C C . ALA A 1 113 ? 108.325 105.389 108.352 1.00 125.54 113 ALA A C 1
ATOM 680 O O . ALA A 1 113 ? 108.113 106.101 109.340 1.00 125.54 113 ALA A O 1
ATOM 682 N N . VAL A 1 114 ? 107.969 105.756 107.125 1.00 122.63 114 VAL A N 1
ATOM 683 C CA . VAL A 1 114 ? 107.300 107.031 106.923 1.00 122.63 114 VAL A CA 1
ATOM 684 C C . VAL A 1 114 ? 105.947 107.023 107.602 1.00 122.63 114 VAL A C 1
ATOM 685 O O . VAL A 1 114 ? 105.491 108.042 108.128 1.00 122.63 114 VAL A O 1
ATOM 689 N N . PHE A 1 115 ? 105.282 105.878 107.583 1.00 128.19 115 PHE A N 1
ATOM 690 C CA . PHE A 1 115 ? 103.979 105.754 108.211 1.00 128.19 115 PHE A CA 1
ATOM 691 C C . PHE A 1 115 ? 104.067 106.026 109.703 1.00 128.19 115 PHE A C 1
ATOM 692 O O . PHE A 1 115 ? 103.252 106.767 110.267 1.00 128.19 115 PHE A O 1
ATOM 700 N N . VAL A 1 116 ? 105.060 105.435 110.357 1.00 120.65 116 VAL A N 1
ATOM 701 C CA . VAL A 1 116 ? 105.270 105.707 111.773 1.00 120.65 116 VAL A CA 1
ATOM 702 C C . VAL A 1 116 ? 105.615 107.172 111.985 1.00 120.65 116 VAL A C 1
ATOM 703 O O . VAL A 1 116 ? 105.109 107.813 112.909 1.00 120.65 116 VAL A O 1
ATOM 707 N N . GLY A 1 117 ? 106.501 107.716 111.156 1.00 126.12 117 GLY A N 1
ATOM 708 C CA . GLY A 1 117 ? 106.853 109.117 111.306 1.00 126.12 117 GLY A CA 1
ATOM 709 C C . GLY A 1 117 ? 105.636 110.018 111.254 1.00 126.12 117 GLY A C 1
ATOM 710 O O . GLY A 1 117 ? 105.489 110.942 112.061 1.00 126.12 117 GLY A O 1
ATOM 711 N N . ILE A 1 118 ? 104.728 109.735 110.331 1.00 131.11 118 ILE A N 1
ATOM 712 C CA . ILE A 1 118 ? 103.573 110.598 110.155 1.00 131.11 118 ILE A CA 1
ATOM 713 C C . ILE A 1 118 ? 102.593 110.407 111.298 1.00 131.11 118 ILE A C 1
ATOM 714 O O . ILE A 1 118 ? 102.044 111.378 111.827 1.00 131.11 118 ILE A O 1
ATOM 719 N N . ASN A 1 119 ? 102.372 109.163 111.716 1.00 140.90 119 ASN A N 1
ATOM 720 C CA . ASN A 1 119 ? 101.557 108.927 112.899 1.00 140.90 119 ASN A CA 1
ATOM 721 C C . ASN A 1 119 ? 102.142 109.604 114.125 1.00 140.90 119 ASN A C 1
ATOM 722 O O . ASN A 1 119 ? 101.401 109.967 115.043 1.00 140.90 119 ASN A O 1
ATOM 727 N N . HIS A 1 120 ? 103.458 109.790 114.141 1.00 131.87 120 HIS A N 1
ATOM 728 C CA . HIS A 1 120 ? 104.144 110.429 115.251 1.00 131.87 120 HIS A CA 1
ATOM 729 C C . HIS A 1 120 ? 103.890 111.924 115.241 1.00 131.87 120 HIS A C 1
ATOM 730 O O . HIS A 1 120 ? 103.600 112.522 116.280 1.00 131.87 120 HIS A O 1
ATOM 737 N N . ALA A 1 121 ? 103.998 112.544 114.071 1.00 131.25 121 ALA A N 1
ATOM 738 C CA . ALA A 1 121 ? 103.664 113.955 113.971 1.00 131.25 121 ALA A CA 1
ATOM 739 C C . ALA A 1 121 ? 102.276 114.262 114.504 1.00 131.25 121 ALA A C 1
ATOM 740 O O . ALA A 1 121 ? 102.022 115.397 114.920 1.00 131.25 121 ALA A O 1
ATOM 742 N N . SER A 1 122 ? 101.371 113.283 114.501 1.00 139.27 122 SER A N 1
ATOM 743 C CA . SER A 1 122 ? 99.993 113.556 114.896 1.00 139.27 122 SER A CA 1
ATOM 744 C C . SER A 1 122 ? 99.906 114.010 116.342 1.00 139.27 122 SER A C 1
ATOM 745 O O . SER A 1 122 ? 99.077 114.863 116.680 1.00 139.27 122 SER A O 1
ATOM 748 N N . ALA A 1 123 ? 100.758 113.463 117.202 1.00 148.06 123 ALA A N 1
ATOM 749 C CA . ALA A 1 123 ? 100.656 113.653 118.639 1.00 148.06 123 ALA A CA 1
ATOM 750 C C . ALA A 1 123 ? 101.697 114.628 119.171 1.00 148.06 123 ALA A C 1
ATOM 751 O O . ALA A 1 123 ? 101.348 115.629 119.801 1.00 148.06 123 ALA A O 1
ATOM 753 N N . LYS A 1 124 ? 102.978 114.333 118.929 1.00 136.28 124 LYS A N 1
ATOM 754 C CA . LYS A 1 124 ? 104.150 115.093 119.451 1.00 136.28 124 LYS A CA 1
ATOM 755 C C . LYS A 1 124 ? 104.216 116.541 118.940 1.00 136.28 124 LYS A C 1
ATOM 756 O O . LYS A 1 124 ? 105.262 117.177 119.177 1.00 136.28 124 LYS A O 1
ATOM 762 N N . VAL A 1 125 ? 103.176 117.059 118.277 1.00 144.30 125 VAL A N 1
ATOM 763 C CA . VAL A 1 125 ? 103.233 118.421 117.776 1.00 144.30 125 VAL A CA 1
ATOM 764 C C . VAL A 1 125 ? 101.903 119.117 118.024 1.00 144.30 125 VAL A C 1
ATOM 765 O O . VAL A 1 125 ? 100.857 118.484 118.186 1.00 144.30 125 VAL A O 1
ATOM 769 N N . ASP A 1 126 ? 101.961 120.446 118.049 1.00 158.40 126 ASP A N 1
ATOM 770 C CA . ASP A 1 126 ? 100.802 121.297 118.273 1.00 158.40 126 ASP A CA 1
ATOM 771 C C . ASP A 1 126 ? 100.760 122.374 117.203 1.00 158.40 126 ASP A C 1
ATOM 772 O O . ASP A 1 126 ? 101.778 123.015 116.926 1.00 158.40 126 ASP A O 1
ATOM 777 N N . PHE A 1 127 ? 99.591 122.569 116.606 1.00 163.80 127 PHE A N 1
ATOM 778 C CA . PHE A 1 127 ? 99.399 123.592 115.593 1.00 163.80 127 PHE A CA 1
ATOM 779 C C . PHE A 1 127 ? 98.485 124.684 116.123 1.00 163.80 127 PHE A C 1
ATOM 780 O O . PHE A 1 127 ? 97.771 124.506 117.113 1.00 163.80 127 PHE A O 1
ATOM 788 N N . ASP A 1 128 ? 98.511 125.824 115.438 1.00 185.18 128 ASP A N 1
ATOM 789 C CA . ASP A 1 128 ? 97.647 126.937 115.799 1.00 185.18 128 ASP A CA 1
ATOM 790 C C . ASP A 1 128 ? 96.203 126.708 115.387 1.00 185.18 128 ASP A C 1
ATOM 791 O O . ASP A 1 128 ? 95.303 127.342 115.947 1.00 185.18 128 ASP A O 1
ATOM 796 N N . ASN A 1 129 ? 95.966 125.827 114.420 1.00 182.72 129 ASN A N 1
ATOM 797 C CA . ASN A 1 129 ? 94.633 125.617 113.885 1.00 182.72 129 ASN A CA 1
ATOM 798 C C . ASN A 1 129 ? 94.481 124.163 113.475 1.00 182.72 129 ASN A C 1
ATOM 799 O O . ASN A 1 129 ? 95.350 123.326 113.728 1.00 182.72 129 ASN A O 1
ATOM 804 N N . ASN A 1 130 ? 93.349 123.873 112.840 1.00 176.06 130 ASN A N 1
ATOM 805 C CA . ASN A 1 130 ? 93.078 122.559 112.280 1.00 176.06 130 ASN A CA 1
ATOM 806 C C . ASN A 1 130 ? 93.377 122.504 110.789 1.00 176.06 130 ASN A C 1
ATOM 807 O O . ASN A 1 130 ? 93.781 121.455 110.277 1.00 176.06 130 ASN A O 1
ATOM 812 N N . ILE A 1 131 ? 93.190 123.617 110.079 1.00 174.95 131 ILE A N 1
ATOM 813 C CA . ILE A 1 131 ? 93.379 123.604 108.632 1.00 174.95 131 ILE A CA 1
ATOM 814 C C . ILE A 1 131 ? 94.807 123.203 108.293 1.00 174.95 131 ILE A C 1
ATOM 815 O O . ILE A 1 131 ? 95.043 122.386 107.397 1.00 174.95 131 ILE A O 1
ATOM 820 N N . GLN A 1 132 ? 95.782 123.768 109.006 1.00 174.01 132 GLN A N 1
ATOM 821 C CA . GLN A 1 132 ? 97.169 123.392 108.770 1.00 174.01 132 GLN A CA 1
ATOM 822 C C . GLN A 1 132 ? 97.346 121.893 108.936 1.00 174.01 132 GLN A C 1
ATOM 823 O O . GLN A 1 132 ? 97.945 121.226 108.088 1.00 174.01 132 GLN A O 1
ATOM 829 N N . LEU A 1 133 ? 96.805 121.345 110.021 1.00 162.20 133 LEU A N 1
ATOM 830 C CA . LEU A 1 133 ? 96.936 119.919 110.285 1.00 162.20 133 LEU A CA 1
ATOM 831 C C . LEU A 1 133 ? 96.369 119.095 109.138 1.00 162.20 133 LEU A C 1
ATOM 832 O O . LEU A 1 133 ? 97.063 118.261 108.543 1.00 162.20 133 LEU A O 1
ATOM 837 N N . SER A 1 134 ? 95.092 119.308 108.825 1.00 167.01 134 SER A N 1
ATOM 838 C CA . SER A 1 134 ? 94.433 118.485 107.821 1.00 167.01 134 SER A CA 1
ATOM 839 C C . SER A 1 134 ? 95.109 118.622 106.465 1.00 167.01 134 SER A C 1
ATOM 840 O O . SER A 1 134 ? 95.355 117.622 105.782 1.00 167.01 134 SER A O 1
ATOM 843 N N . LEU A 1 135 ? 95.406 119.854 106.053 1.00 166.24 135 LEU A N 1
ATOM 844 C CA . LEU A 1 135 ? 96.033 120.068 104.756 1.00 166.24 135 LEU A CA 1
ATOM 845 C C . LEU A 1 135 ? 97.397 119.403 104.698 1.00 166.24 135 LEU A C 1
ATOM 846 O O . LEU A 1 135 ? 97.732 118.727 103.718 1.00 166.24 135 LEU A O 1
ATOM 851 N N . THR A 1 136 ? 98.219 119.626 105.721 1.00 152.48 136 THR A N 1
ATOM 852 C CA . THR A 1 136 ? 99.505 118.962 105.800 1.00 152.48 136 THR A CA 1
ATOM 853 C C . THR A 1 136 ? 99.345 117.471 105.597 1.00 152.48 136 THR A C 1
ATOM 854 O O . THR A 1 136 ? 100.015 116.868 104.759 1.00 152.48 136 THR A O 1
ATOM 858 N N . LEU A 1 137 ? 98.462 116.860 106.379 1.00 146.78 137 LEU A N 1
ATOM 859 C CA . LEU A 1 137 ? 98.355 115.410 106.361 1.00 146.78 137 LEU A CA 1
ATOM 860 C C . LEU A 1 137 ? 97.882 114.913 105.004 1.00 146.78 137 LEU A C 1
ATOM 861 O O . LEU A 1 137 ? 98.386 113.907 104.485 1.00 146.78 137 LEU A O 1
ATOM 866 N N . ALA A 1 138 ? 96.923 115.614 104.404 1.00 147.11 138 ALA A N 1
ATOM 867 C CA . ALA A 1 138 ? 96.438 115.213 103.093 1.00 147.11 138 ALA A CA 1
ATOM 868 C C . ALA A 1 138 ? 97.549 115.299 102.064 1.00 147.11 138 ALA A C 1
ATOM 869 O O . ALA A 1 138 ? 97.844 114.324 101.361 1.00 147.11 138 ALA A O 1
ATOM 871 N N . ALA A 1 139 ? 98.185 116.466 101.966 1.00 144.58 139 ALA A N 1
ATOM 872 C CA . ALA A 1 139 ? 99.259 116.635 101.002 1.00 144.58 139 ALA A CA 1
ATOM 873 C C . ALA A 1 139 ? 100.374 115.636 101.252 1.00 144.58 139 ALA A C 1
ATOM 874 O O . ALA A 1 139 ? 101.031 115.180 100.309 1.00 144.58 139 ALA A O 1
ATOM 876 N N . LEU A 1 140 ? 100.573 115.251 102.509 1.00 130.78 140 LEU A N 1
ATOM 877 C CA . LEU A 1 140 ? 101.650 114.334 102.832 1.00 130.78 140 LEU A CA 1
ATOM 878 C C . LEU A 1 140 ? 101.343 112.941 102.331 1.00 130.78 140 LEU A C 1
ATOM 879 O O . LEU A 1 140 ? 102.183 112.308 101.687 1.00 130.78 140 LEU A O 1
ATOM 884 N N . SER A 1 141 ? 100.163 112.429 102.666 1.00 139.75 141 SER A N 1
ATOM 885 C CA . SER A 1 141 ? 99.770 111.129 102.147 1.00 139.75 141 SER A CA 1
ATOM 886 C C . SER A 1 141 ? 99.788 111.135 100.627 1.00 139.75 141 SER A C 1
ATOM 887 O O . SER A 1 141 ? 100.124 110.129 99.992 1.00 139.75 141 SER A O 1
ATOM 890 N N . ILE A 1 142 ? 99.442 112.270 100.027 1.00 136.54 142 ILE A N 1
ATOM 891 C CA . ILE A 1 142 ? 99.487 112.399 98.575 1.00 136.54 142 ILE A CA 1
ATOM 892 C C . ILE A 1 142 ? 100.907 112.188 98.068 1.00 136.54 142 ILE A C 1
ATOM 893 O O . ILE A 1 142 ? 101.158 111.374 97.165 1.00 136.54 142 ILE A O 1
ATOM 898 N N . GLY A 1 143 ? 101.845 112.968 98.604 1.00 139.18 143 GLY A N 1
ATOM 899 C CA . GLY A 1 143 ? 103.240 112.806 98.228 1.00 139.18 143 GLY A CA 1
ATOM 900 C C . GLY A 1 143 ? 103.712 111.383 98.415 1.00 139.18 143 GLY A C 1
ATOM 901 O O . GLY A 1 143 ? 104.368 110.806 97.545 1.00 139.18 143 GLY A O 1
ATOM 902 N N . LEU A 1 144 ? 103.378 110.798 99.561 1.00 129.12 144 LEU A N 1
ATOM 903 C CA . LEU A 1 144 ? 103.679 109.397 99.801 1.00 129.12 144 LEU A CA 1
ATOM 904 C C . LEU A 1 144 ? 103.230 108.550 98.629 1.00 129.12 144 LEU A C 1
ATOM 905 O O . LEU A 1 144 ? 104.039 107.892 97.971 1.00 129.12 144 LEU A O 1
ATOM 910 N N . TRP A 1 145 ? 101.931 108.576 98.344 1.00 139.67 145 TRP A N 1
ATOM 911 C CA . TRP A 1 145 ? 101.398 107.754 97.269 1.00 139.67 145 TRP A CA 1
ATOM 912 C C . TRP A 1 145 ? 102.221 107.930 96.008 1.00 139.67 145 TRP A C 1
ATOM 913 O O . TRP A 1 145 ? 102.778 106.966 95.474 1.00 139.67 145 TRP A O 1
ATOM 924 N N . TRP A 1 146 ? 102.349 109.171 95.543 1.00 144.33 146 TRP A N 1
ATOM 925 C CA . TRP A 1 146 ? 103.130 109.399 94.334 1.00 144.33 146 TRP A CA 1
ATOM 926 C C . TRP A 1 146 ? 104.537 108.847 94.471 1.00 144.33 146 TRP A C 1
ATOM 927 O O . TRP A 1 146 ? 105.185 108.556 93.462 1.00 144.33 146 TRP A O 1
ATOM 938 N N . THR A 1 147 ? 105.010 108.656 95.689 1.00 134.69 147 THR A N 1
ATOM 939 C CA . THR A 1 147 ? 106.380 108.213 95.857 1.00 134.69 147 THR A CA 1
ATOM 940 C C . THR A 1 147 ? 106.512 106.702 95.880 1.00 134.69 147 THR A C 1
ATOM 941 O O . THR A 1 147 ? 107.500 106.171 95.364 1.00 134.69 147 THR A O 1
ATOM 945 N N . PHE A 1 148 ? 105.558 105.999 96.481 1.00 129.78 148 PHE A N 1
ATOM 946 C CA . PHE A 1 148 ? 105.669 104.565 96.682 1.00 129.78 148 PHE A CA 1
ATOM 947 C C . PHE A 1 148 ? 104.612 103.775 95.933 1.00 129.78 148 PHE A C 1
ATOM 948 O O . PHE A 1 148 ? 104.648 102.541 95.968 1.00 129.78 148 PHE A O 1
ATOM 956 N N . ASP A 1 149 ? 103.654 104.441 95.300 1.00 150.63 149 ASP A N 1
ATOM 957 C CA . ASP A 1 149 ? 102.775 103.786 94.343 1.00 150.63 149 ASP A CA 1
ATOM 958 C C . ASP A 1 149 ? 102.023 104.830 93.533 1.00 150.63 149 ASP A C 1
ATOM 959 O O . ASP A 1 149 ? 101.247 105.613 94.087 1.00 150.63 149 ASP A O 1
ATOM 964 N N . ARG A 1 150 ? 102.220 104.832 92.219 1.00 148.60 150 ARG A N 1
ATOM 965 C CA . ARG A 1 150 ? 101.566 105.787 91.340 1.00 148.60 150 ARG A CA 1
ATOM 966 C C . ARG A 1 150 ? 100.366 105.173 90.642 1.00 148.60 150 ARG A C 1
ATOM 967 O O . ARG A 1 150 ? 99.973 105.622 89.561 1.00 148.60 150 ARG A O 1
ATOM 975 N N . SER A 1 151 ? 99.775 104.150 91.246 1.00 162.53 151 SER A N 1
ATOM 976 C CA . SER A 1 151 ? 98.620 103.500 90.650 1.00 162.53 151 SER A CA 1
ATOM 977 C C . SER A 1 151 ? 97.453 104.470 90.550 1.00 162.53 151 SER A C 1
ATOM 978 O O . SER A 1 151 ? 97.114 105.160 91.516 1.00 162.53 151 SER A O 1
ATOM 981 N N . ARG A 1 152 ? 96.836 104.520 89.371 1.00 169.92 152 ARG A N 1
ATOM 982 C CA . ARG A 1 152 ? 95.578 105.231 89.217 1.00 169.92 152 ARG A CA 1
ATOM 983 C C . ARG A 1 152 ? 94.451 104.589 90.015 1.00 169.92 152 ARG A C 1
ATOM 984 O O . ARG A 1 152 ? 93.356 105.158 90.073 1.00 169.92 152 ARG A O 1
ATOM 992 N N . SER A 1 153 ? 94.690 103.427 90.623 1.00 165.90 153 SER A N 1
ATOM 993 C CA . SER A 1 153 ? 93.670 102.677 91.345 1.00 165.90 153 SER A CA 1
ATOM 994 C C . SER A 1 153 ? 93.816 102.780 92.855 1.00 165.90 153 SER A C 1
ATOM 995 O O . SER A 1 153 ? 92.841 103.092 93.547 1.00 165.90 153 SER A O 1
ATOM 998 N N . GLY A 1 154 ? 95.012 102.518 93.381 1.00 166.77 154 GLY A N 1
ATOM 999 C CA . GLY A 1 154 ? 95.242 102.495 94.814 1.00 166.77 154 GLY A CA 1
ATOM 1000 C C . GLY A 1 154 ? 94.502 103.591 95.547 1.00 166.77 154 GLY A C 1
ATOM 1001 O O . GLY A 1 154 ? 93.881 103.355 96.591 1.00 166.77 154 GLY A O 1
ATOM 1002 N N . PHE A 1 155 ? 94.572 104.801 94.991 1.00 169.11 155 PHE A N 1
ATOM 1003 C CA . PHE A 1 155 ? 93.819 105.932 95.516 1.00 169.11 155 PHE A CA 1
ATOM 1004 C C . PHE A 1 155 ? 92.383 105.537 95.822 1.00 169.11 155 PHE A C 1
ATOM 1005 O O . PHE A 1 155 ? 91.856 105.830 96.902 1.00 169.11 155 PHE A O 1
ATOM 1013 N N . GLY A 1 156 ? 91.732 104.877 94.866 1.00 170.66 156 GLY A N 1
ATOM 1014 C CA . GLY A 1 156 ? 90.318 104.589 95.015 1.00 170.66 156 GLY A CA 1
ATOM 1015 C C . GLY A 1 156 ? 90.018 103.784 96.259 1.00 170.66 156 GLY A C 1
ATOM 1016 O O . GLY A 1 156 ? 89.185 104.167 97.084 1.00 170.66 156 GLY A O 1
ATOM 1017 N N . LEU A 1 157 ? 90.709 102.662 96.424 1.00 170.34 157 LEU A N 1
ATOM 1018 C CA . LEU A 1 157 ? 90.400 101.791 97.546 1.00 170.34 157 LEU A CA 1
ATOM 1019 C C . LEU A 1 157 ? 90.872 102.397 98.852 1.00 170.34 157 LEU A C 1
ATOM 1020 O O . LEU A 1 157 ? 90.201 102.265 99.883 1.00 170.34 157 LEU A O 1
ATOM 1025 N N . GLY A 1 158 ? 92.023 103.064 98.828 1.00 168.08 158 GLY A N 1
ATOM 1026 C CA . GLY A 1 158 ? 92.460 103.771 100.015 1.00 168.08 158 GLY A CA 1
ATOM 1027 C C . GLY A 1 158 ? 91.393 104.712 100.527 1.00 168.08 158 GLY A C 1
ATOM 1028 O O . GLY A 1 158 ? 91.026 104.682 101.705 1.00 168.08 158 GLY A O 1
ATOM 1029 N N . VAL A 1 159 ? 90.850 105.539 99.636 1.00 172.12 159 VAL A N 1
ATOM 1030 C CA . VAL A 1 159 ? 89.879 106.533 100.070 1.00 172.12 159 VAL A CA 1
ATOM 1031 C C . VAL A 1 159 ? 88.580 105.859 100.475 1.00 172.12 159 VAL A C 1
ATOM 1032 O O . VAL A 1 159 ? 87.915 106.286 101.426 1.00 172.12 159 VAL A O 1
ATOM 1036 N N . GLY A 1 160 ? 88.195 104.797 99.770 1.00 177.89 160 GLY A N 1
ATOM 1037 C CA . GLY A 1 160 ? 86.993 104.083 100.160 1.00 177.89 160 GLY A CA 1
ATOM 1038 C C . GLY A 1 160 ? 87.074 103.583 101.584 1.00 177.89 160 GLY A C 1
ATOM 1039 O O . GLY A 1 160 ? 86.175 103.813 102.400 1.00 177.89 160 GLY A O 1
ATOM 1040 N N . ILE A 1 161 ? 88.181 102.925 101.918 1.00 174.28 161 ILE A N 1
ATOM 1041 C CA . ILE A 1 161 ? 88.295 102.330 103.242 1.00 174.28 161 ILE A CA 1
ATOM 1042 C C . ILE A 1 161 ? 88.470 103.414 104.291 1.00 174.28 161 ILE A C 1
ATOM 1043 O O . ILE A 1 161 ? 88.027 103.268 105.434 1.00 174.28 161 ILE A O 1
ATOM 1048 N N . ALA A 1 162 ? 89.131 104.512 103.930 1.00 172.05 162 ALA A N 1
ATOM 1049 C CA . ALA A 1 162 ? 89.190 105.656 104.826 1.00 172.05 162 ALA A CA 1
ATOM 1050 C C . ALA A 1 162 ? 87.785 106.110 105.192 1.00 172.05 162 ALA A C 1
ATOM 1051 O O . ALA A 1 162 ? 87.421 106.194 106.370 1.00 172.05 162 ALA A O 1
ATOM 1053 N N . PHE A 1 163 ? 86.998 106.440 104.170 1.00 182.72 163 PHE A N 1
ATOM 1054 C CA . PHE A 1 163 ? 85.587 106.757 104.337 1.00 182.72 163 PHE A CA 1
ATOM 1055 C C . PHE A 1 163 ? 84.918 105.799 105.310 1.00 182.72 163 PHE A C 1
ATOM 1056 O O . PHE A 1 163 ? 84.282 106.211 106.291 1.00 182.72 163 PHE A O 1
ATOM 1064 N N . LEU A 1 164 ? 85.085 104.505 105.054 1.00 184.96 164 LEU A N 1
ATOM 1065 C CA . LEU A 1 164 ? 84.321 103.494 105.774 1.00 184.96 164 LEU A CA 1
ATOM 1066 C C . LEU A 1 164 ? 84.729 103.430 107.241 1.00 184.96 164 LEU A C 1
ATOM 1067 O O . LEU A 1 164 ? 83.876 103.466 108.138 1.00 184.96 164 LEU A O 1
ATOM 1072 N N . ALA A 1 165 ? 86.030 103.300 107.506 1.00 183.42 165 ALA A N 1
ATOM 1073 C CA . ALA A 1 165 ? 86.493 103.250 108.888 1.00 183.42 165 ALA A CA 1
ATOM 1074 C C . ALA A 1 165 ? 86.110 104.520 109.635 1.00 183.42 165 ALA A C 1
ATOM 1075 O O . ALA A 1 165 ? 85.703 104.468 110.803 1.00 183.42 165 ALA A O 1
ATOM 1077 N N . THR A 1 166 ? 86.213 105.673 108.971 1.00 184.83 166 THR A N 1
ATOM 1078 C CA . THR A 1 166 ? 85.845 106.924 109.620 1.00 184.83 166 THR A CA 1
ATOM 1079 C C . THR A 1 166 ? 84.395 106.890 110.065 1.00 184.83 166 THR A C 1
ATOM 1080 O O . THR A 1 166 ? 84.077 107.221 111.211 1.00 184.83 166 THR A O 1
ATOM 1084 N N . VAL A 1 167 ? 83.495 106.499 109.163 1.00 191.31 167 VAL A N 1
ATOM 1085 C CA . VAL A 1 167 ? 82.079 106.556 109.502 1.00 191.31 167 VAL A CA 1
ATOM 1086 C C . VAL A 1 167 ? 81.723 105.506 110.546 1.00 191.31 167 VAL A C 1
ATOM 1087 O O . VAL A 1 167 ? 80.896 105.760 111.431 1.00 191.31 167 VAL A O 1
ATOM 1091 N N . VAL A 1 168 ? 82.333 104.323 110.485 1.00 191.51 168 VAL A N 1
ATOM 1092 C CA . VAL A 1 168 ? 81.996 103.298 111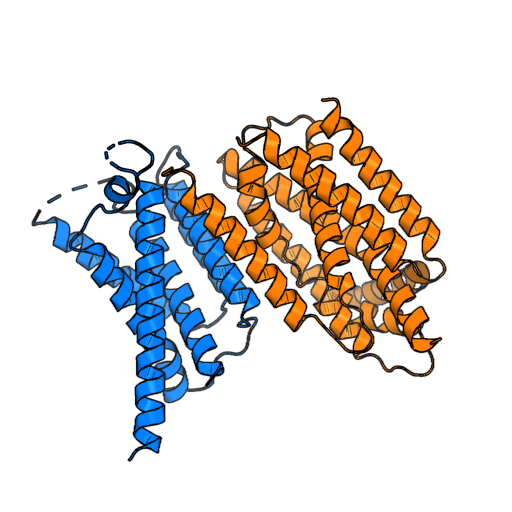.468 1.00 191.51 168 VAL A CA 1
ATOM 1093 C C . VAL A 1 168 ? 82.495 103.704 112.846 1.00 191.51 168 VAL A C 1
ATOM 1094 O O . VAL A 1 168 ? 81.852 103.419 113.864 1.00 191.51 168 VAL A O 1
ATOM 1098 N N . THR A 1 169 ? 83.645 104.379 112.908 1.00 197.01 169 THR A N 1
ATOM 1099 C CA . THR A 1 169 ? 84.083 104.943 114.178 1.00 197.01 169 THR A CA 1
ATOM 1100 C C . THR A 1 169 ? 83.125 106.032 114.646 1.00 197.01 169 THR A C 1
ATOM 1101 O O . THR A 1 169 ? 82.724 106.067 115.815 1.00 197.01 169 THR A O 1
ATOM 1105 N N . GLN A 1 170 ? 82.748 106.935 113.739 1.00 203.90 170 GLN A N 1
ATOM 1106 C CA . GLN A 1 170 ? 81.790 107.982 114.076 1.00 203.90 170 GLN A CA 1
ATOM 1107 C C . GLN A 1 170 ? 80.489 107.406 114.615 1.00 203.90 170 GLN A C 1
ATOM 1108 O O . GLN A 1 170 ? 79.791 108.067 115.390 1.00 203.90 170 GLN A O 1
ATOM 1114 N N . LEU A 1 171 ? 80.133 106.193 114.199 1.00 203.73 171 LEU A N 1
ATOM 1115 C CA . LEU A 1 171 ? 78.930 105.551 114.718 1.00 203.73 171 LEU A CA 1
ATOM 1116 C C . LEU A 1 171 ? 79.163 104.865 116.055 1.00 203.73 171 LEU A C 1
ATOM 1117 O O . LEU A 1 171 ? 78.323 104.973 116.955 1.00 203.73 171 LEU A O 1
ATOM 1122 N N . LEU A 1 172 ? 80.284 104.165 116.214 1.00 205.02 172 LEU A N 1
ATOM 1123 C CA . LEU A 1 172 ? 80.521 103.481 117.478 1.00 205.02 172 LEU A CA 1
ATOM 1124 C C . LEU A 1 172 ? 80.700 104.442 118.643 1.00 205.02 172 LEU A C 1
ATOM 1125 O O . LEU A 1 172 ? 80.848 103.981 119.781 1.00 205.02 172 LEU A O 1
ATOM 1130 N N . VAL A 1 173 ? 80.685 105.754 118.398 1.00 212.98 173 VAL A N 1
ATOM 1131 C CA . VAL A 1 173 ? 80.802 106.738 119.468 1.00 212.98 173 VAL A CA 1
ATOM 1132 C C . VAL A 1 173 ? 79.446 107.253 119.930 1.00 212.98 173 VAL A C 1
ATOM 1133 O O . VAL A 1 173 ? 79.388 108.021 120.904 1.00 212.98 173 VAL A O 1
ATOM 1137 N N . TYR A 1 174 ? 78.358 106.859 119.269 1.00 217.91 174 TYR A N 1
ATOM 1138 C CA . TYR A 1 174 ? 77.016 107.167 119.749 1.00 217.91 174 TYR A CA 1
ATOM 1139 C C . TYR A 1 174 ? 76.699 106.419 121.038 1.00 217.91 174 TYR A C 1
ATOM 1140 O O . TYR A 1 174 ? 75.629 106.616 121.624 1.00 217.91 174 TYR A O 1
ATOM 1149 N N . ASN A 1 175 ? 77.612 105.562 121.489 1.00 224.82 175 ASN A N 1
ATOM 1150 C CA . ASN A 1 175 ? 77.371 104.677 122.621 1.00 224.82 175 ASN A CA 1
ATOM 1151 C C . ASN A 1 175 ? 78.064 105.121 123.898 1.00 224.82 175 ASN A C 1
ATOM 1152 O O . ASN A 1 175 ? 77.480 105.012 124.978 1.00 224.82 175 ASN A O 1
ATOM 1157 N N . PHE A 1 185 ? 85.164 118.714 118.276 1.00 207.42 185 PHE A N 1
ATOM 1158 C CA . PHE A 1 185 ? 86.088 119.293 117.296 1.00 207.42 185 PHE A CA 1
ATOM 1159 C C . PHE A 1 185 ? 87.498 119.089 117.842 1.00 207.42 185 PHE A C 1
ATOM 1160 O O . PHE A 1 185 ? 87.979 119.882 118.655 1.00 207.42 185 PHE A O 1
ATOM 1162 N N . LEU A 1 186 ? 88.155 118.031 117.391 1.00 196.30 186 LEU A N 1
ATOM 1163 C CA . LEU A 1 186 ? 89.479 117.674 117.889 1.00 196.30 186 LEU A CA 1
ATOM 1164 C C . LEU A 1 186 ? 90.104 116.690 116.906 1.00 196.30 186 LEU A C 1
ATOM 1165 O O . LEU A 1 186 ? 89.528 116.385 115.854 1.00 196.30 186 LEU A O 1
ATOM 1167 N N . TYR A 1 187 ? 91.294 116.193 117.258 1.00 183.42 187 TYR A N 1
ATOM 1168 C CA . TYR A 1 187 ? 91.978 115.206 116.430 1.00 183.42 187 TYR A CA 1
ATOM 1169 C C . TYR A 1 187 ? 91.070 114.034 116.088 1.00 183.42 187 TYR A C 1
ATOM 1170 O O . TYR A 1 187 ? 91.277 113.359 115.073 1.00 183.42 187 TYR A O 1
ATOM 1172 N N . VAL A 1 188 ? 90.059 113.780 116.922 1.00 185.28 188 VAL A N 1
ATOM 1173 C CA . VAL A 1 188 ? 89.118 112.692 116.680 1.00 185.28 188 VAL A CA 1
ATOM 1174 C C . VAL A 1 188 ? 88.582 112.723 115.258 1.00 185.28 188 VAL A C 1
ATOM 1175 O O . VAL A 1 188 ? 88.212 111.681 114.704 1.00 185.28 188 VAL A O 1
ATOM 1179 N N . ARG A 1 189 ? 88.530 113.903 114.642 1.00 190.49 189 ARG A N 1
ATOM 1180 C CA . ARG A 1 189 ? 87.925 114.063 113.330 1.00 190.49 189 ARG A CA 1
ATOM 1181 C C . ARG A 1 189 ? 88.911 114.425 112.234 1.00 190.49 189 ARG A C 1
ATOM 1182 O O . ARG A 1 189 ? 88.485 114.635 111.094 1.00 190.49 189 ARG A O 1
ATOM 1190 N N . SER A 1 190 ? 90.206 114.506 112.530 1.00 171.04 190 SER A N 1
ATOM 1191 C CA . SER A 1 190 ? 91.172 115.006 111.562 1.00 171.04 190 SER A CA 1
ATOM 1192 C C . SER A 1 190 ? 92.145 113.936 111.091 1.00 171.04 190 SER A C 1
ATOM 1193 O O . SER A 1 190 ? 92.242 113.677 109.889 1.00 171.04 190 SER A O 1
ATOM 1196 N N . TRP A 1 191 ? 92.873 113.302 112.003 1.00 161.58 191 TRP A N 1
ATOM 1197 C CA . TRP A 1 191 ? 93.943 112.411 111.593 1.00 161.58 191 TRP A CA 1
ATOM 1198 C C . TRP A 1 191 ? 93.482 110.980 111.393 1.00 161.58 191 TRP A C 1
ATOM 1199 O O . TRP A 1 191 ? 94.135 110.231 110.656 1.00 161.58 191 TRP A O 1
ATOM 1210 N N . LEU A 1 192 ? 92.384 110.588 112.020 1.00 165.72 192 LEU A N 1
ATOM 1211 C CA . LEU A 1 192 ? 91.805 109.273 111.804 1.00 165.72 192 LEU A CA 1
ATOM 1212 C C . LEU A 1 192 ? 91.725 108.965 110.316 1.00 165.72 192 LEU A C 1
ATOM 1213 O O . LEU A 1 192 ? 92.252 107.942 109.866 1.00 165.72 192 LEU A O 1
ATOM 1218 N N . PRO A 1 193 ? 91.077 109.817 109.523 1.00 166.19 193 PRO A N 1
ATOM 1219 C CA . PRO A 1 193 ? 90.877 109.471 108.108 1.00 166.19 193 PRO A CA 1
ATOM 1220 C C . PRO A 1 193 ? 92.170 109.319 107.329 1.00 166.19 193 PRO A C 1
ATOM 1221 O O . PRO A 1 193 ? 92.373 108.301 106.651 1.00 166.19 193 PRO A O 1
ATOM 1225 N N . CYS A 1 194 ? 93.041 110.326 107.379 1.00 154.46 194 CYS A N 1
ATOM 1226 C CA . CYS A 1 194 ? 94.265 110.264 106.593 1.00 154.46 194 CYS A CA 1
ATOM 1227 C C . CYS A 1 194 ? 95.135 109.096 107.021 1.00 154.46 194 CYS A C 1
ATOM 1228 O O . CYS A 1 194 ? 95.766 108.446 106.180 1.00 154.46 194 CYS A O 1
ATOM 1231 N N . ILE A 1 195 ? 95.187 108.807 108.320 1.00 147.85 195 ILE A N 1
ATOM 1232 C CA . ILE A 1 195 ? 96.006 107.686 108.759 1.00 147.85 195 ILE A CA 1
ATOM 1233 C C . ILE A 1 195 ? 95.379 106.367 108.340 1.00 147.85 195 ILE A C 1
ATOM 1234 O O . ILE A 1 195 ? 96.088 105.419 107.989 1.00 147.85 195 ILE A O 1
ATOM 1239 N N . PHE A 1 196 ? 94.052 106.272 108.373 1.00 163.09 196 PHE A N 1
ATOM 1240 C CA . PHE A 1 196 ? 93.397 105.100 107.811 1.00 163.09 196 PHE A CA 1
ATOM 1241 C C . PHE A 1 196 ? 93.823 104.897 106.366 1.00 163.09 196 PHE A C 1
ATOM 1242 O O . PHE A 1 196 ? 94.212 103.795 105.959 1.00 163.09 196 PHE A O 1
ATOM 1250 N N . PHE A 1 197 ? 93.759 105.966 105.577 1.00 154.66 197 PHE 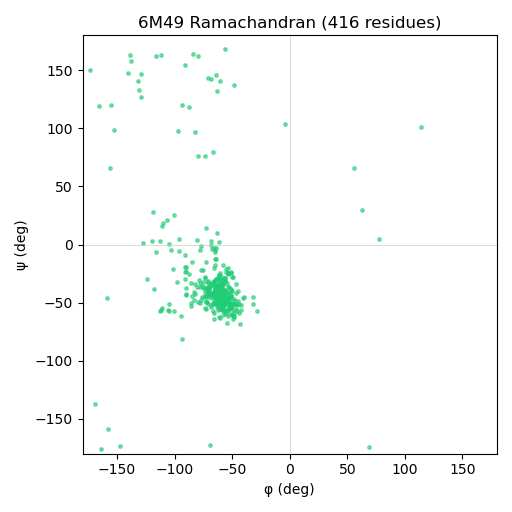A N 1
ATOM 1251 C CA . PHE A 1 197 ? 94.119 105.888 104.167 1.00 154.66 197 PHE A CA 1
ATOM 1252 C C . PHE A 1 197 ? 95.561 105.433 103.988 1.00 154.66 197 PHE A C 1
ATOM 1253 O O . PHE A 1 197 ? 95.857 104.551 103.169 1.00 154.66 197 PHE A O 1
ATOM 1261 N N . ALA A 1 198 ? 96.478 106.048 104.730 1.00 144.35 198 ALA A N 1
ATOM 1262 C CA . ALA A 1 198 ? 97.883 105.696 104.604 1.00 144.35 198 ALA A CA 1
ATOM 1263 C C . ALA A 1 198 ? 98.120 104.252 104.996 1.00 144.35 198 ALA A C 1
ATOM 1264 O O . ALA A 1 198 ? 98.887 103.537 104.342 1.00 144.35 198 ALA A O 1
ATOM 1266 N N . GLY A 1 199 ? 97.485 103.809 106.074 1.00 143.36 199 GLY A N 1
ATOM 1267 C CA . GLY A 1 199 ? 97.624 102.427 106.465 1.00 143.36 199 GLY A CA 1
ATOM 1268 C C . GLY A 1 199 ? 97.110 101.503 105.392 1.00 143.36 199 GLY A C 1
ATOM 1269 O O . GLY A 1 199 ? 97.694 100.450 105.136 1.00 143.36 199 GLY A O 1
ATOM 1270 N N . GLY A 1 200 ? 96.037 101.905 104.722 1.00 152.65 200 GLY A N 1
ATOM 1271 C CA . GLY A 1 200 ? 95.521 101.089 103.643 1.00 152.65 200 GLY A CA 1
ATOM 1272 C C . GLY A 1 200 ? 96.517 100.952 102.515 1.00 152.65 200 GLY A C 1
ATOM 1273 O O . GLY A 1 200 ? 96.778 99.851 102.027 1.00 152.65 200 GLY A O 1
ATOM 1274 N N . ILE A 1 201 ? 97.073 102.078 102.074 1.00 145.18 201 ILE A N 1
ATOM 1275 C CA . ILE A 1 201 ? 98.072 102.030 101.011 1.00 145.18 201 ILE A CA 1
ATOM 1276 C C . ILE A 1 201 ? 99.234 101.144 101.417 1.00 145.18 201 ILE A C 1
ATOM 1277 O O . ILE A 1 201 ? 99.693 100.293 100.647 1.00 145.18 201 ILE A O 1
ATOM 1282 N N . THR A 1 202 ? 99.751 101.355 102.621 1.00 139.06 202 THR A N 1
ATOM 1283 C CA . THR A 1 202 ? 100.908 100.594 103.058 1.00 139.06 202 THR A CA 1
ATOM 1284 C C . THR A 1 202 ? 100.599 99.104 103.067 1.00 139.06 202 THR A C 1
ATOM 1285 O O . THR A 1 202 ? 101.383 98.288 102.562 1.00 139.06 202 THR A O 1
ATOM 1289 N N . MET A 1 203 ? 99.448 98.731 103.625 1.00 153.02 203 MET A N 1
ATOM 1290 C CA . MET A 1 203 ? 99.094 97.321 103.702 1.00 153.02 203 MET A CA 1
ATOM 1291 C C . MET A 1 203 ? 98.919 96.722 102.314 1.00 153.02 203 MET A C 1
ATOM 1292 O O . MET A 1 203 ? 99.394 95.613 102.044 1.00 153.02 203 MET A O 1
ATOM 1297 N N . GLY A 1 204 ? 98.238 97.436 101.420 1.00 156.19 204 GLY A N 1
ATOM 1298 C CA . GLY A 1 204 ? 98.067 96.924 100.074 1.00 156.19 204 GLY A CA 1
ATOM 1299 C C . GLY A 1 204 ? 99.394 96.742 99.370 1.00 156.19 204 GLY A C 1
ATOM 1300 O O . GLY A 1 204 ? 99.594 95.774 98.631 1.00 156.19 204 GLY A O 1
ATOM 1301 N N . ASN A 1 205 ? 100.325 97.664 99.597 1.00 142.40 205 ASN A N 1
ATOM 1302 C CA . ASN A 1 205 ? 101.649 97.513 99.017 1.00 142.40 205 ASN A CA 1
ATOM 1303 C C . ASN A 1 205 ? 102.314 96.255 99.541 1.00 142.40 205 ASN A C 1
ATOM 1304 O O . ASN A 1 205 ? 102.862 95.453 98.773 1.00 142.40 205 ASN A O 1
ATOM 1309 N N . ILE A 1 206 ? 102.294 96.078 100.858 1.00 140.39 206 ILE A N 1
ATOM 1310 C CA . ILE A 1 206 ? 102.938 94.910 101.439 1.00 140.39 206 ILE A CA 1
ATOM 1311 C C . ILE A 1 206 ? 102.327 93.647 100.869 1.00 140.39 206 ILE A C 1
ATOM 1312 O O . ILE A 1 206 ? 103.024 92.662 100.604 1.00 140.39 206 ILE A O 1
ATOM 1317 N N . GLY A 1 207 ? 101.020 93.667 100.637 1.00 152.46 207 GLY A N 1
ATOM 1318 C CA . GLY A 1 207 ? 100.364 92.481 100.127 1.00 152.46 207 GLY A CA 1
ATOM 1319 C C . GLY A 1 207 ? 100.748 92.186 98.694 1.00 152.46 207 GLY A C 1
ATOM 1320 O O . GLY A 1 207 ? 101.043 91.043 98.344 1.00 152.46 207 GLY A O 1
ATOM 1321 N N . ARG A 1 208 ? 100.760 93.209 97.846 1.00 154.43 208 ARG A N 1
ATOM 1322 C CA . ARG A 1 208 ? 101.111 92.973 96.454 1.00 154.43 208 ARG A CA 1
ATOM 1323 C C . ARG A 1 208 ? 102.553 92.506 96.343 1.00 154.43 208 ARG A C 1
ATOM 1324 O O . ARG A 1 208 ? 102.877 91.657 95.506 1.00 154.43 208 ARG A O 1
ATOM 1332 N N . GLN A 1 209 ? 103.427 93.013 97.213 1.00 149.58 209 GLN A N 1
ATOM 1333 C CA . GLN A 1 209 ? 104.822 92.591 97.169 1.00 149.58 209 GLN A CA 1
ATOM 1334 C C . GLN A 1 209 ? 104.983 91.165 97.689 1.00 149.58 209 GLN A C 1
ATOM 1335 O O . GLN A 1 209 ? 105.682 90.349 97.072 1.00 149.58 209 GLN A O 1
ATOM 1341 N N . LEU A 1 210 ? 104.324 90.836 98.800 1.00 159.04 210 LEU A N 1
ATOM 1342 C CA . LEU A 1 210 ? 104.373 89.477 99.313 1.00 159.04 210 LEU A CA 1
ATOM 1343 C C . LEU A 1 210 ? 103.703 88.495 98.370 1.00 159.04 210 LEU A C 1
ATOM 1344 O O . LEU A 1 210 ? 103.948 87.290 98.466 1.00 159.04 210 LEU A O 1
ATOM 1349 N N . ALA A 1 211 ? 102.848 88.982 97.478 1.00 161.51 211 ALA A N 1
ATOM 1350 C CA . ALA A 1 211 ? 102.301 88.127 96.435 1.00 161.51 211 ALA A CA 1
ATOM 1351 C C . ALA A 1 211 ? 103.319 87.929 95.324 1.00 161.51 211 ALA A C 1
ATOM 1352 O O . ALA A 1 211 ? 103.592 86.799 94.911 1.00 161.51 211 ALA A O 1
ATOM 1354 N N . MET A 1 212 ? 103.897 89.024 94.829 1.00 165.22 212 MET A N 1
ATOM 1355 C CA . MET A 1 212 ? 104.950 88.887 93.835 1.00 165.22 212 MET A CA 1
ATOM 1356 C C . MET A 1 212 ? 106.044 87.961 94.323 1.00 165.22 212 MET A C 1
ATOM 1357 O O . MET A 1 212 ? 106.769 87.385 93.505 1.00 165.22 212 MET A O 1
ATOM 1362 N N . TYR A 1 213 ? 106.189 87.817 95.638 1.00 173.02 213 TYR A N 1
ATOM 1363 C CA . TYR A 1 213 ? 106.953 86.696 96.162 1.00 173.02 213 TYR A CA 1
ATOM 1364 C C . TYR A 1 213 ? 106.454 85.443 95.456 1.00 173.02 213 TYR A C 1
ATOM 1365 O O . TYR A 1 213 ? 107.194 84.820 94.691 1.00 173.02 213 TYR A O 1
ATOM 1374 N N . GLU A 1 214 ? 105.178 85.119 95.657 1.00 180.00 214 GLU A N 1
ATOM 1375 C CA . GLU A 1 214 ? 104.489 84.054 94.923 1.00 180.00 214 GLU A CA 1
ATOM 1376 C C . GLU A 1 214 ? 102.986 84.153 95.138 1.00 180.00 214 GLU A C 1
ATOM 1377 O O . GLU A 1 214 ? 102.446 83.560 96.070 1.00 180.00 214 GLU A O 1
ATOM 1383 N N . GLU B 2 5 ? 114.944 120.481 75.425 1.00 207.32 5 GLU B N 1
ATOM 1384 C CA . GLU B 2 5 ? 115.862 120.865 74.360 1.00 207.32 5 GLU B CA 1
ATOM 1385 C C . GLU B 2 5 ? 117.174 120.098 74.486 1.00 207.32 5 GLU B C 1
ATOM 1386 O O . GLU B 2 5 ? 117.275 119.146 75.258 1.00 207.32 5 GLU B O 1
ATOM 1388 N N . ARG B 2 6 ? 118.182 120.522 73.722 1.00 206.73 6 ARG B N 1
ATOM 1389 C CA . ARG B 2 6 ? 119.489 119.871 73.759 1.00 206.73 6 ARG B CA 1
ATOM 1390 C C . ARG B 2 6 ? 120.192 120.012 75.104 1.00 206.73 6 ARG B C 1
ATOM 1391 O O . ARG B 2 6 ? 121.269 119.429 75.279 1.00 206.73 6 ARG B O 1
ATOM 1393 N N . LEU B 2 7 ? 119.623 120.766 76.046 1.00 197.68 7 LEU B N 1
ATOM 1394 C CA . LEU B 2 7 ? 120.243 120.972 77.349 1.00 197.68 7 LEU B CA 1
ATOM 1395 C C . LEU B 2 7 ? 120.779 119.664 77.909 1.00 197.68 7 LEU B C 1
ATOM 1396 O O . LEU B 2 7 ? 121.949 119.579 78.298 1.00 197.68 7 LEU B O 1
ATOM 1398 N N . ARG B 2 8 ? 119.935 118.632 77.929 1.00 194.73 8 ARG B N 1
ATOM 1399 C CA . ARG B 2 8 ? 120.353 117.369 78.522 1.00 194.73 8 ARG B CA 1
ATOM 1400 C C . ARG B 2 8 ? 121.681 116.916 77.941 1.00 194.73 8 ARG B C 1
ATOM 1401 O O . ARG B 2 8 ? 122.635 116.656 78.684 1.00 194.73 8 ARG B O 1
ATOM 1403 N N . GLU B 2 9 ? 121.781 116.868 76.612 1.00 194.83 9 GLU B N 1
ATOM 1404 C CA . GLU B 2 9 ? 123.045 116.489 75.992 1.00 194.83 9 GLU B CA 1
ATOM 1405 C C . GLU B 2 9 ? 124.181 117.322 76.560 1.00 194.83 9 GLU B C 1
ATOM 1406 O O . GLU B 2 9 ? 125.155 116.781 77.098 1.00 194.83 9 GLU B O 1
ATOM 1408 N N . LYS B 2 10 ? 124.044 118.650 76.504 1.00 194.84 10 LYS B N 1
ATOM 1409 C CA . LYS B 2 10 ? 125.080 119.503 77.064 1.00 194.84 10 LYS B CA 1
ATOM 1410 C C . LYS B 2 10 ? 125.423 119.048 78.469 1.00 194.84 10 LYS B C 1
ATOM 1411 O O . LYS B 2 10 ? 126.587 118.754 78.767 1.00 194.84 10 LYS B O 1
ATOM 1413 N N . ILE B 2 11 ? 124.406 118.893 79.317 1.00 196.00 11 ILE B N 1
ATOM 1414 C CA . ILE B 2 11 ? 124.654 118.411 80.667 1.00 196.00 11 ILE B CA 1
ATOM 1415 C C . ILE B 2 11 ? 125.535 117.179 80.600 1.00 196.00 11 ILE B C 1
ATOM 1416 O O . ILE B 2 11 ? 126.700 117.201 81.024 1.00 196.00 11 ILE B O 1
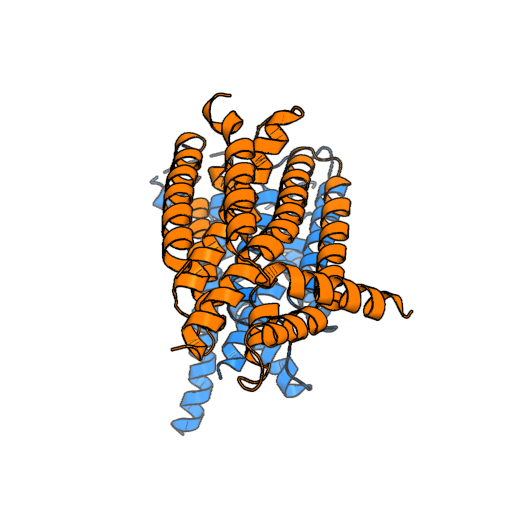ATOM 1418 N N . SER B 2 12 ? 125.032 116.129 79.949 1.00 191.77 12 SER B N 1
ATOM 1419 C CA . SER B 2 12 ? 125.802 114.899 79.858 1.00 191.77 12 SER B CA 1
ATOM 1420 C C . SER B 2 12 ? 127.223 115.195 79.418 1.00 191.77 12 SER B C 1
ATOM 1421 O O . SER B 2 12 ? 128.182 114.834 80.112 1.00 191.77 12 SER B O 1
ATOM 1423 N N . ARG B 2 13 ? 127.378 115.943 78.323 1.00 193.18 13 ARG B N 1
ATOM 1424 C CA . ARG B 2 13 ? 128.719 116.215 77.830 1.00 193.18 13 ARG B CA 1
ATOM 1425 C C . ARG B 2 13 ? 129.597 116.735 78.955 1.00 193.18 13 ARG B C 1
ATOM 1426 O O . ARG B 2 13 ? 130.568 116.081 79.353 1.00 193.18 13 ARG B O 1
ATOM 1428 N N . ALA B 2 14 ? 129.213 117.862 79.551 1.00 199.53 14 ALA B N 1
ATOM 1429 C CA . ALA B 2 14 ? 130.046 118.399 80.612 1.00 199.53 14 ALA B CA 1
ATOM 1430 C C . ALA B 2 14 ? 130.101 117.436 81.779 1.00 199.53 14 ALA B C 1
ATOM 1431 O O . ALA B 2 14 ? 131.183 117.169 82.316 1.00 199.53 14 ALA B O 1
ATOM 1433 N N . PHE B 2 15 ? 128.959 116.851 82.140 1.00 187.64 15 PHE B N 1
ATOM 1434 C CA . PHE B 2 15 ? 128.970 115.882 83.218 1.00 187.64 15 PHE B CA 1
ATOM 1435 C C . PHE B 2 15 ? 129.916 114.751 82.878 1.00 187.64 15 PHE B C 1
ATOM 1436 O O . PHE B 2 15 ? 130.731 114.340 83.713 1.00 187.64 15 PHE B O 1
ATOM 1444 N N . TYR B 2 16 ? 129.898 114.318 81.619 1.00 189.28 16 TYR B N 1
ATOM 1445 C CA . TYR B 2 16 ? 130.799 113.264 81.192 1.00 189.28 16 TYR B CA 1
ATOM 1446 C C . TYR B 2 16 ? 132.240 113.732 81.302 1.00 189.28 16 TYR B C 1
ATOM 1447 O O . TYR B 2 16 ? 133.100 113.001 81.808 1.00 189.28 16 TYR B O 1
ATOM 1456 N N . ASN B 2 17 ? 132.503 114.976 80.895 1.00 192.91 17 ASN B N 1
ATOM 1457 C CA . ASN B 2 17 ? 133.828 115.540 81.101 1.00 192.91 17 ASN B CA 1
ATOM 1458 C C . ASN B 2 17 ? 134.193 115.499 82.575 1.00 192.91 17 ASN B C 1
ATOM 1459 O O . ASN B 2 17 ? 135.305 115.096 82.938 1.00 192.91 17 ASN B O 1
ATOM 1461 N N . HIS B 2 18 ? 133.249 115.866 83.445 1.00 189.12 18 HIS B N 1
ATOM 1462 C CA . HIS B 2 18 ? 133.533 115.820 84.871 1.00 189.12 18 HIS B CA 1
ATOM 1463 C C . HIS B 2 18 ? 133.883 114.409 85.301 1.00 189.12 18 HIS B C 1
ATOM 1464 O O . HIS B 2 18 ? 134.779 114.216 86.132 1.00 189.12 18 HIS B O 1
ATOM 1466 N N . GLY B 2 19 ? 133.231 113.411 84.707 1.00 192.27 19 GLY B N 1
ATOM 1467 C CA . GLY B 2 19 ? 133.621 112.044 84.985 1.00 192.27 19 GLY B CA 1
ATOM 1468 C C . GLY B 2 19 ? 135.064 111.799 84.596 1.00 192.27 19 GLY B C 1
ATOM 1469 O O . GLY B 2 19 ? 135.857 111.287 85.391 1.00 192.27 19 GLY B O 1
ATOM 1470 N N . LEU B 2 20 ? 135.433 112.203 83.379 1.00 190.44 20 LEU B N 1
ATOM 1471 C CA . LEU B 2 20 ? 136.826 112.100 82.970 1.00 190.44 20 LEU B CA 1
ATOM 1472 C C . LEU B 2 20 ? 137.728 112.802 83.968 1.00 190.44 20 LEU B C 1
ATOM 1473 O O . LEU B 2 20 ? 138.860 112.365 84.202 1.00 190.44 20 LEU B O 1
ATOM 1475 N N . LEU B 2 21 ? 137.239 113.881 84.574 1.00 192.92 21 LEU B N 1
ATOM 1476 C CA . LEU B 2 21 ? 137.999 114.552 85.620 1.00 192.92 21 LEU B CA 1
ATOM 1477 C C . LEU B 2 21 ? 137.992 113.725 86.896 1.00 192.92 21 LEU B C 1
ATOM 1478 O O . LEU B 2 21 ? 139.041 113.487 87.504 1.00 192.92 21 LEU B O 1
ATOM 1480 N N . CYS B 2 22 ? 136.807 113.272 87.310 1.00 185.30 22 CYS B N 1
ATOM 1481 C CA . CYS B 2 22 ? 136.679 112.582 88.588 1.00 185.30 22 CYS B CA 1
ATOM 1482 C C . CYS B 2 22 ? 137.707 111.466 88.726 1.00 185.30 22 CYS B C 1
ATOM 1483 O O . CYS B 2 22 ? 138.294 111.280 89.798 1.00 185.30 22 CYS B O 1
ATOM 1485 N N . ALA B 2 23 ? 137.957 110.728 87.648 1.00 192.74 23 ALA B N 1
ATOM 1486 C CA . ALA B 2 23 ? 138.820 109.557 87.694 1.00 192.74 23 ALA B CA 1
ATOM 1487 C C . ALA B 2 23 ? 140.203 109.806 87.122 1.00 192.74 23 ALA B C 1
ATOM 1488 O O . ALA B 2 23 ? 141.051 108.912 87.188 1.00 192.74 23 ALA B O 1
ATOM 1490 N N . SER B 2 24 ? 140.457 110.987 86.562 1.00 201.26 24 SER B N 1
ATOM 1491 C CA . SER B 2 24 ? 141.804 111.280 86.092 1.00 201.26 24 SER B CA 1
ATOM 1492 C C . SER B 2 24 ? 142.806 111.111 87.223 1.00 201.26 24 SER B C 1
ATOM 1493 O O . SER B 2 24 ? 143.914 110.602 87.013 1.00 201.26 24 SER B O 1
ATOM 1496 N N . TYR B 2 25 ? 142.428 111.519 88.428 1.00 196.63 25 TYR B N 1
ATOM 1497 C CA . TYR B 2 25 ? 143.266 111.353 89.605 1.00 196.63 25 TYR B CA 1
ATOM 1498 C C . TYR B 2 25 ? 142.376 111.325 90.843 1.00 196.63 25 TYR B C 1
ATOM 1499 O O . TYR B 2 25 ? 141.655 112.296 91.106 1.00 196.63 25 TYR B O 1
ATOM 1508 N N . PRO B 2 26 ? 142.385 110.236 91.623 1.00 192.46 26 PRO B N 1
ATOM 1509 C CA . PRO B 2 26 ? 141.363 110.071 92.664 1.00 192.46 26 PRO B CA 1
ATOM 1510 C C . PRO B 2 26 ? 141.683 110.746 93.989 1.00 192.46 26 PRO B C 1
ATOM 1511 O O . PRO B 2 26 ? 140.784 111.239 94.677 1.00 192.46 26 PRO B O 1
ATOM 1515 N N . ILE B 2 27 ? 142.963 110.800 94.336 1.00 193.00 27 ILE B N 1
ATOM 1516 C CA . ILE B 2 27 ? 143.402 111.133 95.690 1.00 193.00 27 ILE B CA 1
ATOM 1517 C C . ILE B 2 27 ? 143.050 112.573 96.050 1.00 193.00 27 ILE B C 1
ATOM 1518 O O . ILE B 2 27 ? 142.346 112.801 97.050 1.00 193.00 27 ILE B O 1
ATOM 1523 N N . PRO B 2 28 ? 143.531 113.577 95.294 1.00 193.64 28 PRO B N 1
ATOM 1524 C CA . PRO B 2 28 ? 143.233 114.971 95.645 1.00 193.64 28 PRO B CA 1
ATOM 1525 C C . PRO B 2 28 ? 141.777 115.172 96.009 1.00 193.64 28 PRO B C 1
ATOM 1526 O O . PRO B 2 28 ? 141.445 115.887 96.957 1.00 193.64 28 PRO B O 1
ATOM 1530 N N . ILE B 2 29 ? 140.897 114.516 95.262 1.00 185.28 29 ILE B N 1
ATOM 1531 C CA . ILE B 2 29 ? 139.472 114.648 95.527 1.00 185.28 29 ILE B CA 1
ATOM 1532 C C . ILE B 2 29 ? 139.156 114.149 96.926 1.00 185.28 29 ILE B C 1
ATOM 1533 O O . ILE B 2 29 ? 138.429 114.796 97.692 1.00 185.28 29 ILE B O 1
ATOM 1538 N N . ILE B 2 30 ? 139.716 112.997 97.289 1.00 189.38 30 ILE B N 1
ATOM 1539 C CA . ILE B 2 30 ? 139.456 112.451 98.615 1.00 189.38 30 ILE B CA 1
ATOM 1540 C C . ILE B 2 30 ? 139.959 113.415 99.675 1.00 189.38 30 ILE B C 1
ATOM 1541 O O . ILE B 2 30 ? 139.172 113.989 100.433 1.00 189.38 30 ILE B O 1
ATOM 1546 N N . LEU B 2 31 ? 141.272 113.670 99.685 1.00 193.57 31 LEU B N 1
ATOM 1547 C CA . LEU B 2 31 ? 141.825 114.569 100.695 1.00 193.57 31 LEU B CA 1
ATOM 1548 C C . LEU B 2 31 ? 140.989 115.832 100.807 1.00 193.57 31 LEU B C 1
ATOM 1549 O O . LEU B 2 31 ? 140.711 116.311 101.912 1.00 193.57 31 LEU B O 1
ATOM 1554 N N . PHE B 2 32 ? 140.557 116.369 99.667 1.00 190.18 32 PHE B N 1
ATOM 1555 C CA . PHE B 2 32 ? 139.771 117.591 99.668 1.00 190.18 32 PHE B CA 1
ATOM 1556 C C . PHE B 2 32 ? 138.470 117.398 100.431 1.00 190.18 32 PHE B C 1
ATOM 1557 O O . PHE B 2 32 ? 138.119 118.196 101.308 1.00 190.18 32 PHE B O 1
ATOM 1565 N N . THR B 2 33 ? 137.749 116.324 100.119 1.00 187.09 33 THR B N 1
ATOM 1566 C CA . THR B 2 33 ? 136.456 116.099 100.750 1.00 187.09 33 THR B CA 1
ATOM 1567 C C . THR B 2 33 ? 136.610 115.813 102.236 1.00 187.09 33 THR B C 1
ATOM 1568 O O . THR B 2 33 ? 135.824 116.296 103.057 1.00 187.09 33 THR B O 1
ATOM 1572 N N . GLY B 2 34 ? 137.605 115.006 102.597 1.00 189.26 34 GLY B N 1
ATOM 1573 C CA . GLY B 2 34 ? 137.855 114.739 104.004 1.00 189.26 34 GLY B CA 1
ATOM 1574 C C . GLY B 2 34 ? 138.152 116.008 104.775 1.00 189.26 34 GLY B C 1
ATOM 1575 O O . GLY B 2 34 ? 137.594 116.251 105.851 1.00 189.26 34 GLY B O 1
ATOM 1576 N N . PHE B 2 35 ? 139.039 116.839 104.231 1.00 195.32 35 PHE B N 1
ATOM 1577 C CA . PHE B 2 35 ? 139.360 118.102 104.875 1.00 195.32 35 PHE B CA 1
ATOM 1578 C C . PHE B 2 35 ? 138.117 118.966 105.032 1.00 195.32 35 PHE B C 1
ATOM 1579 O O . PHE B 2 35 ? 137.884 119.554 106.093 1.00 195.32 35 PHE B O 1
ATOM 1587 N N . CYS B 2 36 ? 137.295 119.041 103.984 1.00 190.05 36 CYS B N 1
ATOM 1588 C CA . CYS B 2 36 ? 136.123 119.906 104.043 1.00 190.05 36 CYS B CA 1
ATOM 1589 C C . CYS B 2 36 ? 135.110 119.396 105.056 1.00 190.05 36 CYS B C 1
ATOM 1590 O O . CYS B 2 36 ? 134.539 120.179 105.822 1.00 190.05 36 CYS B O 1
ATOM 1593 N N . ILE B 2 37 ? 134.875 118.086 105.080 1.00 183.02 37 ILE B N 1
ATOM 1594 C CA . ILE B 2 37 ? 133.910 117.533 106.021 1.00 183.02 37 ILE B CA 1
ATOM 1595 C C . ILE B 2 37 ? 134.385 117.758 107.450 1.00 183.02 37 ILE B C 1
ATOM 1596 O O . ILE B 2 37 ? 133.599 118.128 108.331 1.00 183.02 37 ILE B O 1
ATOM 1601 N N . LEU B 2 38 ? 135.680 117.563 107.703 1.00 193.36 38 LEU B N 1
ATOM 1602 C CA . LEU B 2 38 ? 136.192 117.781 109.050 1.00 193.36 38 LEU B CA 1
ATOM 1603 C C . LEU B 2 38 ? 136.076 119.248 109.443 1.00 193.36 38 LEU B C 1
ATOM 1604 O O . LEU B 2 38 ? 135.734 119.574 110.587 1.00 193.36 38 LEU B O 1
ATOM 1609 N N . ALA B 2 39 ? 136.386 120.152 108.512 1.00 194.54 39 ALA B N 1
ATOM 1610 C CA . ALA B 2 39 ? 136.310 121.575 108.806 1.00 194.54 39 ALA B CA 1
ATOM 1611 C C . ALA B 2 39 ? 134.876 122.058 108.902 1.00 194.54 39 ALA B C 1
ATOM 1612 O O . ALA B 2 39 ? 134.635 123.167 109.386 1.00 194.54 39 ALA B O 1
ATOM 1614 N N . CYS B 2 40 ? 133.928 121.267 108.422 1.00 190.82 40 CYS B N 1
ATOM 1615 C CA . CYS B 2 40 ? 132.524 121.565 108.645 1.00 190.82 40 CYS B CA 1
ATOM 1616 C C . CYS B 2 40 ? 132.023 120.984 109.956 1.00 190.82 40 CYS B C 1
ATOM 1617 O O . CYS B 2 40 ? 131.046 121.490 110.521 1.00 190.82 40 CYS B O 1
ATOM 1620 N N . CYS B 2 41 ? 132.663 119.919 110.437 1.00 196.19 41 CYS B N 1
ATOM 1621 C CA . CYS B 2 41 ? 132.275 119.323 111.713 1.00 196.19 41 CYS B CA 1
ATOM 1622 C C . CYS B 2 41 ? 132.880 120.039 112.914 1.00 196.19 41 CYS B C 1
ATOM 1623 O O . CYS B 2 41 ? 132.262 120.063 113.984 1.00 196.19 41 CYS B O 1
ATOM 1626 N N . TYR B 2 42 ? 134.102 120.541 112.730 1.00 198.40 42 TYR B N 1
ATOM 1627 C CA . TYR B 2 42 ? 134.914 121.246 113.753 1.00 198.40 42 TYR B CA 1
ATOM 1628 C C . TYR B 2 42 ? 134.004 121.937 114.774 1.00 198.40 42 TYR B C 1
ATOM 1629 O O . TYR B 2 42 ? 134.136 121.645 115.980 1.00 198.40 42 TYR B O 1
ATOM 1638 N N . PRO B 2 43 ? 133.086 122.838 114.359 1.00 198.51 43 PRO B N 1
ATOM 1639 C CA . PRO B 2 43 ? 132.253 123.597 115.304 1.00 198.51 43 PRO B CA 1
ATOM 1640 C C . PRO B 2 43 ? 131.365 122.719 116.159 1.00 198.51 43 PRO B C 1
ATOM 1641 O O . PRO B 2 43 ? 131.001 123.115 117.273 1.00 198.51 43 PRO B O 1
ATOM 1645 N N . LEU B 2 44 ? 131.004 121.532 115.671 1.00 196.69 44 LEU B N 1
ATOM 1646 C CA . LEU B 2 44 ? 130.002 120.724 116.358 1.00 196.69 44 LEU B CA 1
ATOM 1647 C C . LEU B 2 44 ? 130.490 120.276 117.730 1.00 196.69 44 LEU B C 1
ATOM 1648 O O . LEU B 2 44 ? 129.688 120.100 118.654 1.00 196.69 44 LEU B O 1
ATOM 1653 N N . LEU B 2 45 ? 131.799 120.084 117.885 1.00 202.28 45 LEU B N 1
ATOM 1654 C CA . LEU B 2 45 ? 132.342 119.578 119.139 1.00 202.28 45 LEU B CA 1
ATOM 1655 C C . LEU B 2 45 ? 132.726 120.687 120.107 1.00 202.28 45 LEU B C 1
ATOM 1656 O O . LEU B 2 45 ? 132.658 120.485 121.325 1.00 202.28 45 LEU B O 1
ATOM 1661 N N . LYS B 2 46 ? 133.118 121.855 119.599 1.00 215.08 46 LYS B N 1
ATOM 1662 C CA . LYS B 2 46 ? 133.561 122.949 120.454 1.00 215.08 46 LYS B CA 1
ATOM 1663 C C . LYS B 2 46 ? 132.429 123.883 120.852 1.00 215.08 46 LYS B C 1
ATOM 1664 O O . LYS B 2 46 ? 132.537 124.560 121.881 1.00 215.08 46 LYS B O 1
ATOM 1670 N N . LEU B 2 47 ? 131.357 123.936 120.070 1.00 215.67 47 LEU B N 1
ATOM 1671 C CA . LEU B 2 47 ? 130.229 124.809 120.365 1.00 215.67 47 LEU B CA 1
ATOM 1672 C C . LEU B 2 47 ? 129.005 123.998 120.782 1.00 215.67 47 LEU B C 1
ATOM 1673 O O . LEU B 2 47 ? 128.947 123.467 121.892 1.00 215.67 47 LEU B O 1
ATOM 1678 N N . VAL B 2 119 ? 109.667 104.265 129.680 1.00 171.53 282 VAL B N 1
ATOM 1679 C CA . VAL B 2 119 ? 109.594 103.084 128.831 1.00 171.53 282 VAL B CA 1
ATOM 1680 C C . VAL B 2 119 ? 108.685 103.355 127.643 1.00 171.53 282 VAL B C 1
ATOM 1681 O O . VAL B 2 119 ? 108.982 102.956 126.517 1.00 171.53 282 VAL B O 1
ATOM 1685 N N . ALA B 2 120 ? 107.571 104.040 127.902 1.00 174.19 283 ALA B N 1
ATOM 1686 C CA . ALA B 2 120 ? 106.632 104.360 126.835 1.00 174.19 283 ALA B CA 1
ATOM 1687 C C . ALA B 2 120 ? 107.329 105.113 125.713 1.00 174.19 283 ALA B C 1
ATOM 1688 O O . ALA B 2 120 ? 107.231 104.742 124.538 1.00 174.19 283 ALA B O 1
ATOM 1690 N N . GLU B 2 121 ? 108.071 106.162 126.058 1.00 176.03 284 GLU B N 1
ATOM 1691 C CA . GLU B 2 121 ? 108.780 107.003 125.059 1.00 176.03 284 GLU B CA 1
ATOM 1692 C C . GLU B 2 121 ? 109.922 106.217 124.397 1.00 176.03 284 GLU B C 1
ATOM 1693 O O . GLU B 2 121 ? 110.597 106.813 123.535 1.00 176.03 284 GLU B O 1
ATOM 1699 N N . LEU B 2 122 ? 110.147 104.947 124.765 1.00 164.96 285 LEU B N 1
ATOM 1700 C CA . LEU B 2 122 ? 111.281 104.237 124.190 1.00 164.96 285 LEU B CA 1
ATOM 1701 C C . LEU B 2 122 ? 110.894 103.423 122.963 1.00 164.96 285 LEU B C 1
ATOM 1702 O O . LEU B 2 122 ? 111.392 103.665 121.858 1.00 164.96 285 LEU B O 1
ATOM 1707 N N . ILE B 2 123 ? 109.997 102.461 123.142 1.00 160.35 286 ILE B N 1
ATOM 1708 C CA . ILE B 2 123 ? 109.824 101.356 122.203 1.00 160.35 286 ILE B CA 1
ATOM 1709 C C . ILE B 2 123 ? 109.657 101.848 120.765 1.00 160.35 286 ILE B C 1
ATOM 1710 O O . ILE B 2 123 ? 110.214 101.226 119.843 1.00 160.35 286 ILE B O 1
ATOM 1715 N N . PRO B 2 124 ? 108.945 102.949 120.502 1.00 154.86 287 PRO B N 1
ATOM 1716 C CA . PRO B 2 124 ? 108.842 103.391 119.109 1.00 154.86 287 PRO B CA 1
ATOM 1717 C C . PRO B 2 124 ? 110.176 103.821 118.548 1.00 154.86 287 PRO B C 1
ATOM 1718 O O . PRO B 2 124 ? 110.490 103.515 117.393 1.00 154.86 287 PRO B O 1
ATOM 1722 N N . LEU B 2 125 ? 110.994 104.485 119.358 1.00 149.14 288 LEU B N 1
ATOM 1723 C CA . LEU B 2 125 ? 112.300 104.928 118.900 1.00 149.14 288 LEU B CA 1
ATOM 1724 C C . LEU B 2 125 ? 113.161 103.734 118.499 1.00 149.14 288 LEU B C 1
ATOM 1725 O O . LEU B 2 125 ? 113.737 103.691 117.401 1.00 149.14 288 LEU B O 1
ATOM 1730 N N . VAL B 2 126 ? 113.271 102.755 119.395 1.00 151.56 289 VAL B N 1
ATOM 1731 C CA . VAL B 2 126 ? 114.119 101.603 119.118 1.00 151.56 289 VAL B CA 1
ATOM 1732 C C . VAL B 2 126 ? 113.612 100.840 117.901 1.00 151.56 289 VAL B C 1
ATOM 1733 O O . VAL B 2 126 ? 114.396 100.450 117.026 1.00 151.56 289 VAL B O 1
ATOM 1737 N N . THR B 2 127 ? 112.300 100.607 117.815 1.00 148.40 290 THR B N 1
ATOM 1738 C CA . THR B 2 127 ? 111.807 99.883 116.649 1.00 148.40 290 THR B CA 1
ATOM 1739 C C . THR B 2 127 ? 112.053 100.674 115.375 1.00 148.40 290 THR B C 1
ATOM 1740 O O . THR B 2 127 ? 112.245 100.089 114.303 1.00 148.40 290 THR B O 1
ATOM 1744 N N . THR B 2 128 ? 112.057 102.001 115.474 1.00 136.10 291 THR B N 1
ATOM 1745 C CA . THR B 2 128 ? 112.387 102.824 114.323 1.00 136.10 291 THR B CA 1
ATOM 1746 C C . THR B 2 128 ? 113.815 102.560 113.875 1.00 136.10 291 THR B C 1
ATOM 1747 O O . THR B 2 128 ? 114.083 102.360 112.684 1.00 136.10 291 THR B O 1
ATOM 1751 N N . TYR B 2 129 ? 114.723 102.486 114.853 1.00 143.95 292 TYR B N 1
ATOM 1752 C CA . TYR B 2 129 ? 116.153 102.191 114.573 1.00 143.95 292 TYR B CA 1
ATOM 1753 C C . TYR B 2 129 ? 116.256 100.804 113.926 1.00 143.95 292 TYR B C 1
ATOM 1754 O O . TYR B 2 129 ? 117.151 100.600 113.082 1.00 143.95 292 TYR B O 1
ATOM 1763 N N . ILE B 2 130 ? 115.365 99.885 114.317 1.00 138.33 293 ILE B N 1
ATOM 1764 C CA . ILE B 2 130 ? 115.356 98.532 113.764 1.00 138.33 293 ILE B CA 1
ATOM 1765 C C . ILE B 2 130 ? 114.967 98.562 112.294 1.00 138.33 293 ILE B C 1
ATOM 1766 O O . ILE B 2 130 ? 115.665 98.015 111.425 1.00 138.33 293 ILE B O 1
ATOM 1771 N N . ILE B 2 131 ? 113.791 99.123 112.022 1.00 130.30 294 ILE B N 1
ATOM 1772 C CA . ILE B 2 131 ? 113.375 99.397 110.652 1.00 130.30 294 ILE B CA 1
ATOM 1773 C C . ILE B 2 131 ? 114.542 99.932 109.842 1.00 130.30 294 ILE B C 1
ATOM 1774 O O . ILE B 2 131 ? 114.794 99.500 108.710 1.00 130.30 294 ILE B O 1
ATOM 1779 N N . LEU B 2 132 ? 115.271 100.882 110.414 1.00 131.28 295 LEU B N 1
ATOM 1780 C CA . LEU B 2 132 ? 116.393 101.478 109.706 1.00 131.28 295 LEU B CA 1
ATOM 1781 C C . LEU B 2 132 ? 117.421 100.430 109.309 1.00 131.28 295 LEU B C 1
ATOM 1782 O O . LEU B 2 132 ? 117.767 100.281 108.127 1.00 131.28 295 LEU B O 1
ATOM 1787 N N . PHE B 2 133 ? 117.979 99.749 110.308 1.00 137.26 296 PHE B N 1
A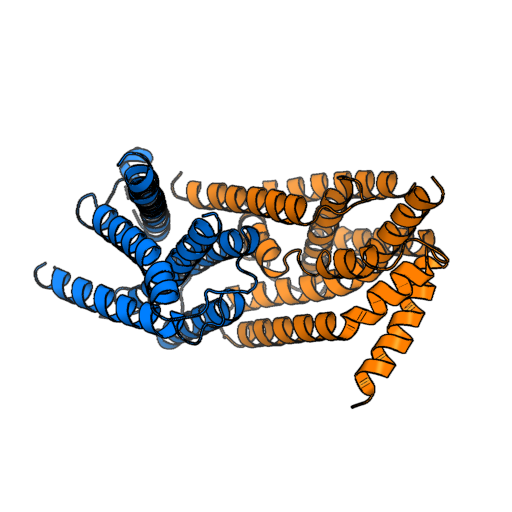TOM 1788 C CA . PHE B 2 133 ? 119.026 98.771 110.045 1.00 137.26 296 PHE B CA 1
ATOM 1789 C C . PHE B 2 133 ? 118.600 97.800 108.960 1.00 137.26 296 PHE B C 1
ATOM 1790 O O . PHE B 2 133 ? 119.382 97.464 108.059 1.00 137.26 296 PHE B O 1
ATOM 1798 N N . ALA B 2 134 ? 117.356 97.337 109.030 1.00 135.77 297 ALA B N 1
ATOM 1799 C CA . ALA B 2 134 ? 116.924 96.326 108.077 1.00 135.77 297 ALA B CA 1
ATOM 1800 C C . ALA B 2 134 ? 116.786 96.919 106.681 1.00 135.77 297 ALA B C 1
ATOM 1801 O O . ALA B 2 134 ? 117.135 96.273 105.686 1.00 135.77 297 ALA B O 1
ATOM 1803 N N . TYR B 2 135 ? 116.272 98.145 106.592 1.00 127.81 298 TYR B N 1
ATOM 1804 C CA . TYR B 2 135 ? 116.253 98.866 105.326 1.00 127.81 298 TYR B CA 1
ATOM 1805 C C . TYR B 2 135 ? 117.630 98.881 104.695 1.00 127.81 298 TYR B C 1
ATOM 1806 O O . TYR B 2 135 ? 117.782 98.661 103.486 1.00 127.81 298 TYR B O 1
ATOM 1815 N N . ILE B 2 136 ? 118.646 99.160 105.506 1.00 134.02 299 ILE B N 1
ATOM 1816 C CA . ILE B 2 136 ? 120.017 99.187 105.004 1.00 134.02 299 ILE B CA 1
ATOM 1817 C C . ILE B 2 136 ? 120.399 97.824 104.451 1.00 134.02 299 ILE B C 1
ATOM 1818 O O . ILE B 2 136 ? 120.857 97.693 103.305 1.00 134.02 299 ILE B O 1
ATOM 1823 N N . TYR B 2 137 ? 120.266 96.797 105.288 1.00 143.39 300 TYR B N 1
ATOM 1824 C CA . TYR B 2 137 ? 120.647 95.452 104.874 1.00 143.39 300 TYR B CA 1
ATOM 1825 C C . TYR B 2 137 ? 119.975 95.086 103.563 1.00 143.39 300 TYR B C 1
ATOM 1826 O O . TYR B 2 137 ? 120.582 94.448 102.692 1.00 143.39 300 TYR B O 1
ATOM 1835 N N . PHE B 2 138 ? 118.734 95.526 103.383 1.00 143.59 301 PHE B N 1
ATOM 1836 C CA . PHE B 2 138 ? 118.000 95.167 102.180 1.00 143.59 301 PHE B CA 1
ATOM 1837 C C . PHE B 2 138 ? 118.539 95.906 100.968 1.00 143.59 301 PHE B C 1
ATOM 1838 O O . PHE B 2 138 ? 118.928 95.285 99.973 1.00 143.59 301 PHE B O 1
ATOM 1846 N N . SER B 2 139 ? 118.580 97.234 101.032 1.00 148.81 302 SER B N 1
ATOM 1847 C CA . SER B 2 139 ? 119.033 97.977 99.866 1.00 148.81 302 SER B CA 1
ATOM 1848 C C . SER B 2 139 ? 120.481 97.691 99.519 1.00 148.81 302 SER B C 1
ATOM 1849 O O . SER B 2 139 ? 120.920 98.072 98.432 1.00 148.81 302 SER B O 1
ATOM 1852 N N . THR B 2 140 ? 121.233 97.047 100.405 1.00 150.62 303 THR B N 1
ATOM 1853 C CA . THR B 2 140 ? 122.570 96.611 100.022 1.00 150.62 303 THR B CA 1
ATOM 1854 C C . THR B 2 140 ? 122.566 95.210 99.421 1.00 150.62 303 THR B C 1
ATOM 1855 O O . THR B 2 140 ? 123.243 94.966 98.418 1.00 150.62 303 THR B O 1
ATOM 1859 N N . ARG B 2 141 ? 121.816 94.278 100.012 1.00 158.84 304 ARG B N 1
ATOM 1860 C CA . ARG B 2 141 ? 121.688 92.964 99.391 1.00 158.84 304 ARG B CA 1
ATOM 1861 C C . ARG B 2 141 ? 121.196 93.100 97.957 1.00 158.84 304 ARG B C 1
ATOM 1862 O O . ARG B 2 141 ? 121.680 92.407 97.053 1.00 158.84 304 ARG B O 1
ATOM 1870 N N . LYS B 2 142 ? 120.241 94.004 97.731 1.00 158.45 305 LYS B N 1
ATOM 1871 C CA . LYS B 2 142 ? 119.770 94.283 96.380 1.00 158.45 305 LYS B CA 1
ATOM 1872 C C . LYS B 2 142 ? 120.804 95.078 95.599 1.00 158.45 305 LYS B C 1
ATOM 1873 O O . LYS B 2 142 ? 120.855 95.007 94.367 1.00 158.45 305 LYS B O 1
ATOM 1879 N N . ILE B 2 143 ? 121.616 95.864 96.303 1.00 155.21 306 ILE B N 1
ATOM 1880 C CA . ILE B 2 143 ? 122.566 96.745 95.634 1.00 155.21 306 ILE B CA 1
ATOM 1881 C C . ILE B 2 143 ? 123.687 95.930 95.025 1.00 155.21 306 ILE B C 1
ATOM 1882 O O . ILE B 2 143 ? 124.180 96.231 93.931 1.00 155.21 306 ILE B O 1
ATOM 1884 N N . ASP B 2 144 ? 124.119 94.898 95.737 1.00 156.73 307 ASP B N 1
ATOM 1885 C CA . ASP B 2 144 ? 125.281 94.146 95.304 1.00 156.73 307 ASP B CA 1
ATOM 1886 C C . ASP B 2 144 ? 125.162 93.777 93.835 1.00 156.73 307 ASP B C 1
ATOM 1887 O O . ASP B 2 144 ? 124.094 93.398 93.347 1.00 156.73 307 ASP B O 1
ATOM 1889 N N . MET B 2 145 ? 126.304 93.935 93.157 1.00 167.14 308 MET B N 1
ATOM 1890 C CA . MET B 2 145 ? 126.556 93.668 91.716 1.00 167.14 308 MET B CA 1
ATOM 1891 C C . MET B 2 145 ? 127.928 92.991 91.591 1.00 167.14 308 MET B C 1
ATOM 1892 O O . MET B 2 145 ? 128.719 93.071 92.554 1.00 167.14 308 MET B O 1
ATOM 1894 N N . VAL B 2 146 ? 128.205 92.357 90.447 1.00 168.91 309 VAL B N 1
ATOM 1895 C CA . VAL B 2 146 ? 129.473 91.614 90.174 1.00 168.91 309 VAL B CA 1
ATOM 1896 C C . VAL B 2 146 ? 130.668 92.587 90.189 1.00 168.91 309 VAL B C 1
ATOM 1897 O O . VAL B 2 146 ? 130.472 93.753 89.781 1.00 168.91 309 VAL B O 1
ATOM 1899 N N . LYS B 2 147 ? 131.844 92.120 90.648 1.00 174.81 310 LYS B N 1
ATOM 1900 C CA . LYS B 2 147 ? 133.139 92.857 90.745 1.00 174.81 310 LYS B CA 1
ATOM 1901 C C . LYS B 2 147 ? 133.033 94.046 91.710 1.00 174.81 310 LYS B C 1
ATOM 1902 O O . LYS B 2 147 ? 133.763 95.035 91.497 1.00 174.81 310 LYS B O 1
ATOM 1904 N N . SER B 2 148 ? 132.166 93.958 92.725 1.00 173.25 311 SER B N 1
ATOM 1905 C CA . SER B 2 148 ? 131.979 94.992 93.779 1.00 173.25 311 SER B CA 1
ATOM 1906 C C . SER B 2 148 ? 132.049 94.328 95.160 1.00 173.25 311 SER B C 1
ATOM 1907 O O . SER B 2 148 ? 131.302 93.353 95.373 1.00 173.25 311 SER B O 1
ATOM 1909 N N . LYS B 2 149 ? 132.904 94.826 96.063 1.00 163.03 312 LYS B N 1
ATOM 1910 C CA . LYS B 2 149 ? 133.028 94.261 97.397 1.00 163.03 312 LYS B CA 1
ATOM 1911 C C . LYS B 2 149 ? 131.900 94.741 98.311 1.00 163.03 312 LYS B C 1
ATOM 1912 O O . LYS B 2 149 ? 131.201 95.720 98.035 1.00 163.03 312 LYS B O 1
ATOM 1914 N N . TRP B 2 150 ? 131.719 94.004 99.410 1.00 171.31 313 TRP B N 1
ATOM 1915 C CA . TRP B 2 150 ? 130.714 94.353 100.405 1.00 171.31 313 TRP B CA 1
ATOM 1916 C C . TRP B 2 150 ? 130.912 95.770 100.912 1.00 171.31 313 TRP B C 1
ATOM 1917 O O . TRP B 2 150 ? 129.943 96.521 101.076 1.00 171.31 313 TRP B O 1
ATOM 1928 N N . GLY B 2 151 ? 132.167 96.154 101.137 1.00 174.75 314 GLY B N 1
ATOM 1929 C CA . GLY B 2 151 ? 132.452 97.417 101.794 1.00 174.75 314 GLY B CA 1
ATOM 1930 C C . GLY B 2 151 ? 131.783 98.595 101.122 1.00 174.75 314 GLY B C 1
ATOM 1931 O O . GLY B 2 151 ? 131.646 99.666 101.718 1.00 174.75 314 GLY B O 1
ATOM 1932 N N . LEU B 2 152 ? 131.397 98.430 99.858 1.00 173.39 315 LEU B N 1
ATOM 1933 C CA . LEU B 2 152 ? 130.668 99.486 99.173 1.00 173.39 315 LEU B CA 1
ATOM 1934 C C . LEU B 2 152 ? 129.542 100.025 100.038 1.00 173.39 315 LEU B C 1
ATOM 1935 O O . LEU B 2 152 ? 129.450 101.236 100.271 1.00 173.39 315 LEU B O 1
ATOM 1940 N N . ALA B 2 153 ? 128.709 99.137 100.572 1.00 172.28 316 ALA B N 1
ATOM 1941 C CA . ALA B 2 153 ? 127.608 99.600 101.404 1.00 172.28 316 ALA B CA 1
ATOM 1942 C C . ALA B 2 153 ? 128.133 100.374 102.599 1.00 172.28 316 ALA B C 1
ATOM 1943 O O . ALA B 2 153 ? 127.589 101.425 102.958 1.00 172.28 316 ALA B O 1
ATOM 1945 N N . LEU B 2 154 ? 129.208 99.882 103.213 1.00 180.26 317 LEU B N 1
ATOM 1946 C CA . LEU B 2 154 ? 129.839 100.639 104.283 1.00 180.26 317 LEU B CA 1
ATOM 1947 C C . LEU B 2 154 ? 130.126 102.057 103.821 1.00 180.26 317 LEU B C 1
ATOM 1948 O O . LEU B 2 154 ? 129.671 103.026 104.441 1.00 180.26 317 LEU B O 1
ATOM 1953 N N . ALA B 2 155 ? 130.810 102.196 102.684 1.00 171.42 318 ALA B N 1
ATOM 1954 C CA . ALA B 2 155 ? 131.053 103.527 102.151 1.00 171.42 318 ALA B CA 1
ATOM 1955 C C . ALA B 2 155 ? 129.744 104.268 101.977 1.00 171.42 318 ALA B C 1
ATOM 1956 O O . ALA B 2 155 ? 129.603 105.417 102.413 1.00 171.42 318 ALA B O 1
ATOM 1958 N N . ALA B 2 156 ? 128.748 103.591 101.412 1.00 165.95 319 ALA B N 1
ATOM 1959 C CA . ALA B 2 156 ? 127.445 104.212 101.276 1.00 165.95 319 ALA B CA 1
ATOM 1960 C C . ALA B 2 156 ? 126.975 104.748 102.614 1.00 165.95 319 ALA B C 1
ATOM 1961 O O . ALA B 2 156 ? 126.688 105.945 102.743 1.00 165.95 319 ALA B O 1
ATOM 1963 N N . VAL B 2 157 ? 126.969 103.899 103.643 1.00 169.68 320 VAL B N 1
ATOM 1964 C CA . VAL B 2 157 ? 126.607 104.378 104.970 1.00 169.68 320 VAL B CA 1
ATOM 1965 C C . VAL B 2 157 ? 127.377 105.648 105.260 1.00 169.68 320 VAL B C 1
ATOM 1966 O O . VAL B 2 157 ? 126.801 106.730 105.438 1.00 169.68 320 VAL B O 1
ATOM 1970 N N . VAL B 2 158 ? 128.705 105.539 105.216 1.00 180.86 321 VAL B N 1
ATOM 1971 C CA . VAL B 2 158 ? 129.563 106.663 105.555 1.00 180.86 321 VAL B CA 1
ATOM 1972 C C . VAL B 2 158 ? 129.082 107.898 104.827 1.00 180.86 321 VAL B C 1
ATOM 1973 O O . VAL B 2 158 ? 128.797 108.935 105.444 1.00 180.86 321 VAL B O 1
ATOM 1977 N N . THR B 2 159 ? 128.894 107.770 103.513 1.00 163.35 322 THR B N 1
ATOM 1978 C CA . THR B 2 159 ? 128.428 108.895 102.724 1.00 163.35 322 THR B CA 1
ATOM 1979 C C . THR B 2 159 ? 127.314 109.609 103.453 1.00 163.35 322 THR B C 1
ATOM 1980 O O . THR B 2 159 ? 127.498 110.710 103.992 1.00 163.35 322 THR B O 1
ATOM 1984 N N . VAL B 2 160 ? 126.172 108.936 103.566 1.00 154.52 323 VAL B N 1
ATOM 1985 C CA . VAL B 2 160 ? 125.009 109.591 104.133 1.00 154.52 323 VAL B CA 1
ATOM 1986 C C . VAL B 2 160 ? 125.363 110.194 105.477 1.00 154.52 323 VAL B C 1
ATOM 1987 O O . VAL B 2 160 ? 125.141 111.390 105.720 1.00 154.52 323 VAL B O 1
ATOM 1991 N N . LEU B 2 161 ? 125.998 109.401 106.340 1.00 169.51 324 LEU B N 1
ATOM 1992 C CA . LEU B 2 161 ? 126.328 109.899 107.663 1.00 169.51 324 LEU B CA 1
ATOM 1993 C C . LEU B 2 161 ? 127.104 111.193 107.542 1.00 169.51 324 LEU B C 1
ATOM 1994 O O . LEU B 2 161 ? 126.665 112.248 108.015 1.00 169.51 324 LEU B O 1
ATOM 1999 N N . SER B 2 162 ? 128.229 111.143 106.833 1.00 170.23 325 SER B N 1
ATOM 2000 C CA . SER B 2 162 ? 129.034 112.340 106.703 1.00 170.23 325 SER B CA 1
ATOM 2001 C C . SER B 2 162 ? 128.191 113.490 106.195 1.00 170.23 325 SER B C 1
ATOM 2002 O O . SER B 2 162 ? 128.188 114.572 106.797 1.00 170.23 325 SER B O 1
ATOM 2005 N N . SER B 2 163 ? 127.382 113.239 105.168 1.00 162.88 326 SER B N 1
ATOM 2006 C CA . SER B 2 163 ? 126.566 114.309 104.621 1.00 162.88 326 SER B CA 1
ATOM 2007 C C . SER B 2 163 ? 125.699 114.899 105.713 1.00 162.88 326 SER B C 1
ATOM 2008 O O . SER B 2 163 ? 125.731 116.108 105.971 1.00 162.88 326 SER B O 1
ATOM 2011 N N . LEU B 2 164 ? 124.968 114.035 106.414 1.00 156.14 327 LEU B N 1
ATOM 2012 C CA . LEU B 2 164 ? 124.144 114.485 107.522 1.00 156.14 327 LEU B CA 1
ATOM 2013 C C . LEU B 2 164 ? 124.920 115.435 108.421 1.00 156.14 327 LEU B C 1
ATOM 2014 O O . LEU B 2 164 ? 124.482 116.559 108.687 1.00 156.14 327 LEU B O 1
ATOM 2019 N N . LEU B 2 165 ? 126.108 115.016 108.857 1.00 166.49 328 LEU B N 1
ATOM 2020 C CA . LEU B 2 165 ? 126.897 115.863 109.742 1.00 166.49 328 LEU B CA 1
ATOM 2021 C C . LEU B 2 165 ? 127.191 117.198 109.081 1.00 166.49 328 LEU B C 1
ATOM 2022 O O . LEU B 2 165 ? 126.911 118.259 109.649 1.00 166.49 328 LEU B O 1
ATOM 2027 N N . MET B 2 166 ? 127.717 117.164 107.858 1.00 168.82 329 MET B N 1
ATOM 2028 C CA . MET B 2 166 ? 128.018 118.405 107.158 1.00 168.82 329 MET B CA 1
ATOM 2029 C C . MET B 2 166 ? 126.856 119.374 107.264 1.00 168.82 329 MET B C 1
ATOM 2030 O O . MET B 2 166 ? 127.054 120.591 107.340 1.00 168.82 329 MET B O 1
ATOM 2035 N N . SER B 2 167 ? 125.631 118.852 107.280 1.00 165.11 330 SER B N 1
ATOM 2036 C CA . SER B 2 167 ? 124.473 119.724 107.402 1.00 165.11 330 SER B CA 1
ATOM 2037 C C . SER B 2 167 ? 124.462 120.412 108.758 1.00 165.11 330 SER B C 1
ATOM 2038 O O . SER B 2 167 ? 124.605 121.636 108.856 1.00 165.11 330 SER B O 1
ATOM 2041 N N . VAL B 2 168 ? 124.338 119.625 109.826 1.00 170.58 331 VAL B N 1
ATOM 2042 C CA . VAL B 2 168 ? 124.089 120.201 111.143 1.00 170.58 331 VAL B CA 1
ATOM 2043 C C . VAL B 2 168 ? 125.189 121.185 111.510 1.00 170.58 331 VAL B C 1
ATOM 2044 O O . VAL B 2 168 ? 124.922 122.338 111.866 1.00 170.58 331 VAL B O 1
ATOM 2048 N N . GLY B 2 169 ? 126.442 120.753 111.406 1.00 178.93 332 GLY B N 1
ATOM 2049 C CA . GLY B 2 169 ? 127.537 121.620 111.790 1.00 178.93 332 GLY B CA 1
ATOM 2050 C C . GLY B 2 169 ? 127.582 122.889 110.972 1.00 178.93 332 GLY B C 1
ATOM 2051 O O . GLY B 2 169 ? 128.027 123.932 111.458 1.00 178.93 332 GLY B O 1
ATOM 2052 N N . LEU B 2 170 ? 127.114 122.829 109.728 1.00 175.23 333 LEU B N 1
ATOM 2053 C CA . LEU B 2 170 ? 127.060 124.036 108.918 1.00 175.23 333 LEU B CA 1
ATOM 2054 C C . LEU B 2 170 ? 125.895 124.917 109.342 1.00 175.23 333 LEU B C 1
ATOM 2055 O O . LEU B 2 170 ? 125.999 126.148 109.324 1.00 175.23 333 LEU B O 1
ATOM 2060 N N . CYS B 2 171 ? 124.779 124.302 109.733 1.00 175.97 334 CYS B N 1
ATOM 2061 C CA . CYS B 2 171 ? 123.652 125.080 110.228 1.00 175.97 334 CYS B CA 1
ATOM 2062 C C . CYS B 2 171 ? 124.025 125.855 111.481 1.00 175.97 334 CYS B C 1
ATOM 2063 O O . CYS B 2 171 ? 123.546 126.977 111.686 1.00 175.97 334 CYS B O 1
ATOM 2066 N N . THR B 2 172 ? 124.881 125.279 112.327 1.00 179.48 335 THR B N 1
ATOM 2067 C CA . THR B 2 172 ? 125.356 125.979 113.512 1.00 179.48 335 THR B CA 1
ATOM 2068 C C . THR B 2 172 ? 126.194 127.196 113.163 1.00 179.48 335 THR B C 1
ATOM 2069 O O . THR B 2 172 ? 126.468 128.017 114.045 1.00 179.48 335 THR B O 1
ATOM 2073 N N . LEU B 2 173 ? 126.608 127.328 111.907 1.00 172.65 336 LEU B N 1
ATOM 2074 C CA . LEU B 2 173 ? 127.486 128.420 111.521 1.00 172.65 336 LEU B CA 1
ATOM 2075 C C . LEU B 2 173 ? 126.710 129.711 111.312 1.00 172.65 336 LEU B C 1
ATOM 2076 O O . LEU B 2 173 ? 127.199 130.794 111.647 1.00 172.65 336 LEU B O 1
ATOM 2081 N N . PHE B 2 174 ? 125.498 129.613 110.771 1.00 172.86 337 PHE B N 1
ATOM 2082 C CA . PHE B 2 174 ? 124.711 130.790 110.434 1.00 172.86 337 PHE B CA 1
ATOM 2083 C C . PHE B 2 174 ? 123.815 131.255 111.568 1.00 172.86 337 PHE B C 1
ATOM 2084 O O . PHE B 2 174 ? 123.382 132.414 111.561 1.00 172.86 337 PHE B O 1
ATOM 2092 N N . GLY B 2 175 ? 123.525 130.389 112.531 1.00 170.53 338 GLY B N 1
ATOM 2093 C CA . GLY B 2 175 ? 122.630 130.735 113.615 1.00 170.53 338 GLY B CA 1
ATOM 2094 C C . GLY B 2 175 ? 121.359 129.918 113.565 1.00 170.53 338 GLY B C 1
ATOM 2095 O O . GLY B 2 175 ? 120.459 130.195 112.767 1.00 170.53 338 GLY B O 1
ATOM 2096 N N . LEU B 2 176 ? 121.284 128.896 114.411 1.00 166.87 339 LEU B N 1
ATOM 2097 C CA . LEU B 2 176 ? 120.130 128.016 114.462 1.00 166.87 339 LEU B CA 1
ATOM 2098 C C . LEU B 2 176 ? 119.820 127.671 115.909 1.00 166.87 339 LEU B C 1
ATOM 2099 O O . LEU B 2 176 ? 120.725 127.592 116.743 1.00 166.87 339 LEU B O 1
ATOM 2104 N N . THR B 2 177 ? 118.537 127.477 116.197 1.00 166.51 340 THR B N 1
ATOM 2105 C CA . THR B 2 177 ? 118.091 127.061 117.519 1.00 166.51 340 THR B CA 1
ATOM 2106 C C . THR B 2 177 ? 117.896 125.550 117.539 1.00 166.51 340 THR B C 1
ATOM 2107 O O . THR B 2 177 ? 116.843 125.057 117.114 1.00 166.51 340 THR B O 1
ATOM 2111 N N . PRO B 2 178 ? 118.873 124.780 118.024 1.00 164.02 341 PRO B N 1
ATOM 2112 C CA . PRO B 2 178 ? 118.736 123.319 117.992 1.00 164.02 341 PRO B CA 1
ATOM 2113 C C . PRO B 2 178 ? 117.740 122.821 119.023 1.00 164.02 341 PRO B C 1
ATOM 2114 O O . PRO B 2 178 ? 118.117 122.295 120.075 1.00 164.02 341 PRO B O 1
ATOM 2118 N N . THR B 2 179 ? 116.455 122.994 118.721 1.00 154.13 342 THR B N 1
ATOM 2119 C CA . THR B 2 179 ? 115.410 122.585 119.652 1.00 154.13 342 THR B CA 1
ATOM 2120 C C . THR B 2 179 ? 115.246 121.070 119.686 1.00 154.13 342 THR B C 1
ATOM 2121 O O . THR B 2 179 ? 115.014 120.492 120.753 1.00 154.13 342 THR B O 1
ATOM 2125 N N . LEU B 2 180 ? 115.351 120.412 118.539 1.00 148.82 343 LEU B N 1
ATOM 2126 C CA . LEU B 2 180 ? 115.086 118.986 118.449 1.00 148.82 343 LEU B CA 1
ATOM 2127 C C . LEU B 2 180 ? 116.305 118.163 118.836 1.00 148.82 343 LEU B C 1
ATOM 2128 O O . LEU B 2 180 ? 117.431 118.656 118.907 1.00 148.82 343 LEU B O 1
ATOM 2133 N N . ASN B 2 181 ? 116.055 116.886 119.095 1.00 159.88 344 ASN B N 1
ATOM 2134 C CA . ASN B 2 181 ? 117.113 115.929 119.382 1.00 159.88 344 ASN B CA 1
ATOM 2135 C C . ASN B 2 181 ? 117.534 115.223 118.103 1.00 159.88 344 ASN B C 1
ATOM 2136 O O . ASN B 2 181 ? 116.725 114.540 117.468 1.00 159.88 344 ASN B O 1
ATOM 2141 N N . GLY B 2 182 ? 118.809 115.363 117.746 1.00 168.68 345 GLY B N 1
ATOM 2142 C CA . GLY B 2 182 ? 119.311 114.667 116.575 1.00 168.68 345 GLY B CA 1
ATOM 2143 C C . GLY B 2 182 ? 119.138 113.165 116.689 1.00 168.68 345 GLY B C 1
ATOM 2144 O O . GLY B 2 182 ? 118.896 112.475 115.690 1.00 168.68 345 GLY B O 1
ATOM 2145 N N . GLY B 2 183 ? 119.237 112.643 117.914 1.00 160.15 346 GLY B N 1
ATOM 2146 C CA . GLY B 2 183 ? 119.210 111.204 118.109 1.00 160.15 346 GLY B CA 1
ATOM 2147 C C . GLY B 2 183 ? 117.938 110.564 117.587 1.00 160.15 346 GLY B C 1
ATOM 2148 O O . GLY B 2 183 ? 117.969 109.475 117.010 1.00 160.15 346 GLY B O 1
ATOM 2149 N N . GLU B 2 184 ? 116.801 111.219 117.803 1.00 148.77 347 GLU B N 1
ATOM 2150 C CA . GLU B 2 184 ? 115.528 110.662 117.359 1.00 148.77 347 GLU B CA 1
ATOM 2151 C C . GLU B 2 184 ? 115.329 110.865 115.865 1.00 148.77 347 GLU B C 1
ATOM 2152 O O . GLU B 2 184 ? 114.740 110.020 115.185 1.00 148.77 347 GLU B O 1
ATOM 2158 N N . ILE B 2 185 ? 115.782 112.002 115.344 1.00 140.09 348 ILE B N 1
ATOM 2159 C CA . ILE B 2 185 ? 115.461 112.369 113.971 1.00 140.09 348 ILE B CA 1
ATOM 2160 C C . ILE B 2 185 ? 116.284 111.570 112.975 1.00 140.09 348 ILE B C 1
ATOM 2161 O O . ILE B 2 185 ? 115.751 111.073 111.975 1.00 140.09 348 ILE B O 1
ATOM 2166 N N . PHE B 2 186 ? 117.590 111.442 113.220 1.00 142.96 349 PHE B N 1
ATOM 2167 C CA . PHE B 2 186 ? 118.517 110.860 112.243 1.00 142.96 349 PHE B CA 1
ATOM 2168 C C . PHE B 2 186 ? 117.895 109.784 111.359 1.00 142.96 349 PHE B C 1
ATOM 2169 O O . PHE B 2 186 ? 118.104 109.823 110.135 1.00 142.96 349 PHE B O 1
ATOM 2177 N N . PRO B 2 187 ? 117.119 108.838 111.885 1.00 133.26 350 PRO B N 1
ATOM 2178 C CA . PRO B 2 187 ? 116.453 107.860 111.014 1.00 133.26 350 PRO B CA 1
ATOM 2179 C C . PRO B 2 187 ? 115.600 108.465 109.919 1.00 133.26 350 PRO B C 1
ATOM 2180 O O . PRO B 2 187 ? 115.710 108.052 108.760 1.00 133.26 350 PRO B O 1
ATOM 2184 N N . TYR B 2 188 ? 114.710 109.392 110.261 1.00 127.99 351 TYR B N 1
ATOM 2185 C CA . TYR B 2 188 ? 113.815 109.942 109.253 1.00 127.99 351 TYR B CA 1
ATOM 2186 C C . TYR B 2 188 ? 114.598 110.652 108.161 1.00 127.99 351 TYR B C 1
ATOM 2187 O O . TYR B 2 188 ? 114.263 110.549 106.975 1.00 127.99 351 TYR B O 1
ATOM 2196 N N . LEU B 2 189 ? 115.655 111.368 108.540 1.00 137.12 352 LEU B N 1
ATOM 2197 C CA . LEU B 2 189 ? 116.546 111.946 107.545 1.00 137.12 352 LEU B CA 1
ATOM 2198 C C . LEU B 2 189 ? 117.048 110.881 106.588 1.00 137.12 352 LEU B C 1
ATOM 2199 O O . LEU B 2 189 ? 116.809 110.938 105.373 1.00 137.12 352 LEU B O 1
ATOM 2204 N N . VAL B 2 190 ? 117.755 109.896 107.139 1.00 130.95 353 VAL B N 1
ATOM 2205 C CA . VAL B 2 190 ? 118.254 108.786 106.334 1.00 130.95 353 VAL B CA 1
ATOM 2206 C C . VAL B 2 190 ? 117.189 108.324 105.352 1.00 130.95 353 VAL B C 1
ATOM 2207 O O . VAL B 2 190 ? 117.395 108.300 104.134 1.00 130.95 353 VAL B O 1
ATOM 2211 N N . VAL B 2 191 ? 116.027 107.959 105.883 1.00 130.15 354 VAL B N 1
ATOM 2212 C CA . VAL B 2 191 ? 114.928 107.472 105.059 1.00 130.15 354 VAL B CA 1
ATOM 2213 C C . VAL B 2 191 ? 114.593 108.438 103.938 1.00 130.15 354 VAL B C 1
ATOM 2214 O O . VAL B 2 191 ? 114.238 108.018 102.833 1.00 130.15 354 VAL B O 1
ATOM 2218 N N . VAL B 2 192 ? 114.679 109.738 104.197 1.00 129.49 355 VAL B N 1
ATOM 2219 C CA . VAL B 2 192 ? 114.276 110.701 103.181 1.00 129.49 355 VAL B CA 1
ATOM 2220 C C . VAL B 2 192 ? 115.306 110.771 102.066 1.00 129.49 355 VAL B C 1
ATOM 2221 O O . VAL B 2 192 ? 114.976 110.615 100.886 1.00 129.49 355 VAL B O 1
ATOM 2225 N N . ILE B 2 193 ? 116.567 111.015 102.412 1.00 134.17 356 ILE B N 1
ATOM 2226 C CA . ILE B 2 193 ? 117.562 111.158 101.354 1.00 134.17 356 ILE B CA 1
ATOM 2227 C C . ILE B 2 193 ? 117.842 109.820 100.703 1.00 134.17 356 ILE B C 1
ATOM 2228 O O . ILE B 2 193 ? 118.164 109.758 99.512 1.00 134.17 356 ILE B O 1
ATOM 2233 N N . GLY B 2 194 ? 117.747 108.744 101.459 1.00 133.25 357 GLY B N 1
ATOM 2234 C CA . GLY B 2 194 ? 117.764 107.421 100.879 1.00 133.25 357 GLY B CA 1
ATOM 2235 C C . GLY B 2 194 ? 119.109 107.048 100.306 1.00 133.25 357 GLY B C 1
ATOM 2236 O O . GLY B 2 194 ? 120.105 107.757 100.420 1.00 133.25 357 GLY B O 1
ATOM 2237 N N . LEU B 2 195 ? 119.115 105.887 99.668 1.00 145.88 358 LEU B N 1
ATOM 2238 C CA . LEU B 2 195 ? 120.322 105.322 99.107 1.00 145.88 358 LEU B CA 1
ATOM 2239 C C . LEU B 2 195 ? 120.186 104.947 97.638 1.00 145.88 358 LEU B C 1
ATOM 2240 O O . LEU B 2 195 ? 121.143 104.423 97.061 1.00 145.88 358 LEU B O 1
ATOM 2245 N N . GLU B 2 196 ? 119.031 105.178 97.021 1.00 153.01 359 GLU B N 1
ATOM 2246 C CA . GLU B 2 196 ? 118.859 104.787 95.632 1.00 153.01 359 GLU B CA 1
ATOM 2247 C C . GLU B 2 196 ? 119.739 105.591 94.688 1.00 153.01 359 GLU B C 1
ATOM 2248 O O . GLU B 2 196 ? 120.199 105.054 93.673 1.00 153.01 359 GLU B O 1
ATOM 2254 N N . ASN B 2 197 ? 120.006 106.854 95.008 1.00 162.05 360 ASN B N 1
ATOM 2255 C CA . ASN B 2 197 ? 120.679 107.746 94.079 1.00 162.05 360 ASN B CA 1
ATOM 2256 C C . ASN B 2 197 ? 122.128 107.363 93.837 1.00 162.05 360 ASN B C 1
ATOM 2257 O O . ASN B 2 197 ? 122.833 108.094 93.136 1.00 162.05 360 ASN B O 1
ATOM 2262 N N . VAL B 2 198 ? 122.592 106.263 94.418 1.00 159.88 361 VAL B N 1
ATOM 2263 C CA . VAL B 2 198 ? 123.919 105.741 94.157 1.00 159.88 361 VAL B CA 1
ATOM 2264 C C . VAL B 2 198 ? 123.858 104.354 93.532 1.00 159.88 361 VAL B C 1
ATOM 2265 O O . VAL B 2 198 ? 124.637 104.033 92.631 1.00 159.88 361 VAL B O 1
ATOM 2269 N N . LEU B 2 199 ? 122.922 103.525 93.988 1.00 162.35 362 LEU B N 1
ATOM 2270 C CA . LEU B 2 199 ? 122.756 102.217 93.376 1.00 162.35 362 LEU B CA 1
ATOM 2271 C C . LEU B 2 199 ? 122.300 102.351 91.935 1.00 162.35 362 LEU B C 1
ATOM 2272 O O . LEU B 2 199 ? 122.681 101.546 91.077 1.00 162.35 362 LEU B O 1
ATOM 2277 N N . VAL B 2 200 ? 121.480 103.360 91.649 1.00 166.25 363 VAL B N 1
ATOM 2278 C CA . VAL B 2 200 ? 121.041 103.571 90.274 1.00 166.25 363 VAL B CA 1
ATOM 2279 C C . VAL B 2 200 ? 122.253 103.672 89.358 1.00 166.25 363 VAL B C 1
ATOM 2280 O O . VAL B 2 200 ? 122.342 102.992 88.328 1.00 166.25 363 VAL B O 1
ATOM 2284 N N . LEU B 2 201 ? 123.237 104.483 89.748 1.00 168.90 364 LEU B N 1
ATOM 2285 C CA . LEU B 2 201 ? 124.369 104.701 88.860 1.00 168.90 364 LEU B CA 1
ATOM 2286 C C . LEU B 2 201 ? 125.338 103.534 88.886 1.00 168.90 364 LEU B C 1
ATOM 2287 O O . LEU B 2 201 ? 125.973 103.245 87.868 1.00 168.90 364 LEU B O 1
ATOM 2292 N N . THR B 2 202 ? 125.494 102.870 90.030 1.00 169.84 365 THR B N 1
ATOM 2293 C CA . THR B 2 202 ? 126.304 101.658 90.040 1.00 169.84 365 THR B CA 1
ATOM 2294 C C . THR B 2 202 ? 125.756 100.639 89.050 1.00 169.84 365 THR B C 1
ATOM 2295 O O . THR B 2 202 ? 126.510 100.003 88.305 1.00 169.84 365 THR B O 1
ATOM 2299 N N . LYS B 2 203 ? 124.437 100.469 89.033 1.00 168.64 366 LYS B N 1
ATOM 2300 C CA . LYS B 2 203 ? 123.830 99.591 88.044 1.00 168.64 366 LYS B CA 1
ATOM 2301 C C . LYS B 2 203 ? 124.072 100.111 86.635 1.00 168.64 366 LYS B C 1
ATOM 2302 O O . LYS B 2 203 ? 124.385 99.336 85.724 1.00 168.64 366 LYS B O 1
ATOM 2308 N N . SER B 2 204 ? 123.944 101.424 86.437 1.00 172.75 367 SER B N 1
ATOM 2309 C CA . SER B 2 204 ? 124.153 101.987 85.108 1.00 172.75 367 SER B CA 1
ATOM 2310 C C . SER B 2 204 ? 125.553 101.680 84.597 1.00 172.75 367 SER B C 1
ATOM 2311 O O . SER B 2 204 ? 125.739 101.365 83.416 1.00 172.75 367 SER B O 1
ATOM 2314 N N . VAL B 2 205 ? 126.547 101.763 85.475 1.00 174.45 368 VAL B N 1
ATOM 2315 C CA . VAL B 2 205 ? 127.937 101.659 85.048 1.00 174.45 368 VAL B CA 1
ATOM 2316 C C . VAL B 2 205 ? 128.355 100.203 84.908 1.00 174.45 368 VAL B C 1
ATOM 2317 O O . VAL B 2 205 ? 128.970 99.815 83.910 1.00 174.45 368 VAL B O 1
ATOM 2321 N N . VAL B 2 206 ? 128.044 99.376 85.907 1.00 178.19 369 VAL B N 1
ATOM 2322 C CA . VAL B 2 206 ? 128.456 97.980 85.838 1.00 178.19 369 VAL B CA 1
ATOM 2323 C C . VAL B 2 206 ? 127.888 97.324 84.591 1.00 178.19 369 VAL B C 1
ATOM 2324 O O . VAL B 2 206 ? 128.496 96.407 84.027 1.00 178.19 369 VAL B O 1
ATOM 2328 N N . SER B 2 207 ? 126.720 97.781 84.138 1.00 181.37 370 SER B N 1
ATOM 2329 C CA . SER B 2 207 ? 126.177 97.290 82.879 1.00 181.37 370 SER B CA 1
ATOM 2330 C C . SER B 2 207 ? 127.088 97.640 81.715 1.00 181.37 370 SER B C 1
ATOM 2331 O O . SER B 2 207 ? 127.120 96.919 80.712 1.00 181.37 370 SER B O 1
ATOM 2334 N N . THR B 2 208 ? 127.824 98.740 81.824 1.00 184.94 371 THR B N 1
ATOM 2335 C CA . THR B 2 208 ? 128.751 99.100 80.771 1.00 184.94 371 THR B CA 1
ATOM 2336 C C . THR B 2 208 ? 129.774 97.977 80.612 1.00 184.94 371 THR B C 1
ATOM 2337 O O . THR B 2 208 ? 130.226 97.401 81.605 1.00 184.94 371 THR B O 1
ATOM 2341 N N . PRO B 2 209 ? 130.164 97.646 79.382 1.00 187.27 372 PRO B N 1
ATOM 2342 C CA . PRO B 2 209 ? 131.020 96.473 79.185 1.00 187.27 372 PRO B CA 1
ATOM 2343 C C . PRO B 2 209 ? 132.295 96.554 80.005 1.00 187.27 372 PRO B C 1
ATOM 2344 O O . PRO B 2 209 ? 132.659 97.585 80.575 1.00 187.27 372 PRO B O 1
ATOM 2348 N N . VAL B 2 210 ? 132.979 95.418 80.055 1.00 192.74 373 VAL B N 1
ATOM 2349 C CA . VAL B 2 210 ? 134.166 95.254 80.880 1.00 192.74 373 VAL B CA 1
ATOM 2350 C C . VAL B 2 210 ? 135.379 95.230 79.966 1.00 192.74 373 VAL B C 1
ATOM 2351 O O . VAL B 2 210 ? 136.394 94.595 80.275 1.00 192.74 373 VAL B O 1
ATOM 2355 N N . ASP B 2 211 ? 135.233 95.771 78.751 1.00 193.50 374 ASP B N 1
ATOM 2356 C CA . ASP B 2 211 ? 136.316 95.720 77.732 1.00 193.50 374 ASP B CA 1
ATOM 2357 C C . ASP B 2 211 ? 136.555 97.101 77.091 1.00 193.50 374 ASP B C 1
ATOM 2358 O O . ASP B 2 211 ? 135.548 97.833 76.953 1.00 193.50 374 ASP B O 1
ATOM 2363 N N . LEU B 2 212 ? 137.835 97.461 76.829 1.00 196.95 375 LEU B N 1
ATOM 2364 C CA . LEU B 2 212 ? 138.387 98.676 76.148 1.00 196.95 375 LEU B CA 1
ATOM 2365 C C . LEU B 2 212 ? 138.396 99.931 77.039 1.00 196.95 375 LEU B C 1
ATOM 2366 O O . LEU B 2 212 ? 138.820 100.981 76.516 1.00 196.95 375 LEU B O 1
ATOM 2371 N N . GLU B 2 213 ? 138.018 99.808 78.319 1.00 195.95 376 GLU B N 1
ATOM 2372 C CA . GLU B 2 213 ? 138.020 100.979 79.243 1.00 195.95 376 GLU B CA 1
ATOM 2373 C C . GLU B 2 213 ? 137.701 100.548 80.684 1.00 195.95 376 GLU B C 1
ATOM 2374 O O . GLU B 2 213 ? 136.967 99.556 80.860 1.00 195.95 376 GLU B O 1
ATOM 2380 N N . VAL B 2 214 ? 138.245 101.283 81.664 1.00 195.01 377 VAL B N 1
ATOM 2381 C CA . VAL B 2 214 ? 138.026 101.048 83.121 1.00 195.01 377 VAL B CA 1
ATOM 2382 C C . VAL B 2 214 ? 137.493 102.371 83.677 1.00 195.01 377 VAL B C 1
ATOM 2383 O O . VAL B 2 214 ? 136.723 102.363 84.658 1.00 195.01 377 VAL B O 1
ATOM 2387 N N . LYS B 2 215 ? 137.924 103.455 83.026 1.00 192.22 378 LYS B N 1
ATOM 2388 C CA . LYS B 2 215 ? 137.599 104.843 83.320 1.00 192.22 378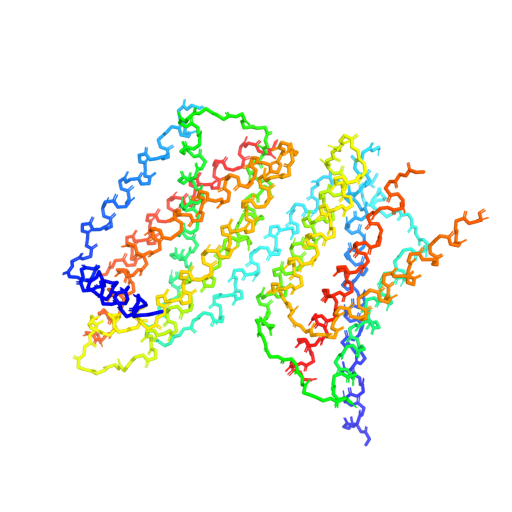 LYS B CA 1
ATOM 2389 C C . LYS B 2 215 ? 136.521 105.385 82.391 1.00 192.22 378 LYS B C 1
ATOM 2390 O O . LYS B 2 215 ? 135.475 105.855 82.850 1.00 192.22 378 LYS B O 1
ATOM 2396 N N . LEU B 2 216 ? 136.758 105.328 81.083 1.00 189.62 379 LEU B N 1
ATOM 2397 C CA . LEU B 2 216 ? 135.699 105.679 80.151 1.00 189.62 379 LEU B CA 1
ATOM 2398 C C . LEU B 2 216 ? 134.446 104.870 80.434 1.00 189.62 379 LEU B C 1
ATOM 2399 O O . LEU B 2 216 ? 133.337 105.320 80.121 1.00 189.62 379 LEU B O 1
ATOM 2404 N N . ARG B 2 217 ? 134.600 103.699 81.054 1.00 190.00 380 ARG B N 1
ATOM 2405 C CA . ARG B 2 217 ? 133.443 102.907 81.446 1.00 190.00 380 ARG B CA 1
ATOM 2406 C C . ARG B 2 217 ? 132.536 103.704 82.371 1.00 190.00 380 ARG B C 1
ATOM 2407 O O . ARG B 2 217 ? 131.348 103.899 82.085 1.00 190.00 380 ARG B O 1
ATOM 2415 N N . ILE B 2 218 ? 133.087 104.192 83.483 1.00 185.45 381 ILE B N 1
ATOM 2416 C CA . ILE B 2 218 ? 132.285 104.988 84.403 1.00 185.45 381 ILE B CA 1
ATOM 2417 C C . ILE B 2 218 ? 131.866 106.280 83.736 1.00 185.45 381 ILE B C 1
ATOM 2418 O O . ILE B 2 218 ? 130.792 106.818 84.020 1.00 185.45 381 ILE B O 1
ATOM 2423 N N . ALA B 2 219 ? 132.707 106.804 82.851 1.00 188.11 382 ALA B N 1
ATOM 2424 C CA . ALA B 2 219 ? 132.355 108.012 82.123 1.00 188.11 382 ALA B CA 1
ATOM 2425 C C . ALA B 2 219 ? 131.001 107.843 81.449 1.00 188.11 382 ALA B C 1
ATOM 2426 O O . ALA B 2 219 ? 130.065 108.623 81.667 1.00 188.11 382 ALA B O 1
ATOM 2428 N N . GLN B 2 220 ? 130.883 106.794 80.639 1.00 187.23 383 GLN B N 1
ATOM 2429 C CA . GLN B 2 220 ? 129.627 106.524 79.952 1.00 187.23 383 GLN B CA 1
ATOM 2430 C C . GLN B 2 220 ? 128.523 106.185 80.939 1.00 187.23 383 GLN B C 1
ATOM 2431 O O . GLN B 2 220 ? 127.386 106.648 80.793 1.00 187.23 383 GLN B O 1
ATOM 2437 N N . GLY B 2 221 ? 128.837 105.381 81.956 1.00 181.33 384 GLY B N 1
ATOM 2438 C CA . GLY B 2 221 ? 127.811 104.984 82.907 1.00 181.33 384 GLY B CA 1
ATOM 2439 C C . GLY B 2 221 ? 127.178 106.175 83.594 1.00 181.33 384 GLY B C 1
ATOM 2440 O O . GLY B 2 221 ? 125.986 106.163 83.912 1.00 181.33 384 GLY B O 1
ATOM 2441 N N . LEU B 2 222 ? 127.969 107.220 83.826 1.00 181.40 385 LEU B N 1
ATOM 2442 C CA . LEU B 2 222 ? 127.474 108.424 84.473 1.00 181.40 385 LEU B CA 1
ATOM 2443 C C . LEU B 2 222 ? 126.728 109.300 83.483 1.00 181.40 385 LEU B C 1
ATOM 2444 O O . LEU B 2 222 ? 125.608 109.746 83.755 1.00 181.40 385 LEU B O 1
ATOM 2449 N N . SER B 2 223 ? 127.343 109.554 82.326 1.00 185.72 386 SER B N 1
ATOM 2450 C CA . SER B 2 223 ? 126.700 110.368 81.302 1.00 185.72 386 SER B CA 1
ATOM 2451 C C . SER B 2 223 ? 125.295 109.887 80.985 1.00 185.72 386 SER B C 1
ATOM 2452 O O . SER B 2 223 ? 124.472 110.674 80.508 1.00 185.72 386 SER B O 1
ATOM 2455 N N . SER B 2 224 ? 125.000 108.617 81.245 1.00 180.22 387 SER B N 1
ATOM 2456 C CA . SER B 2 224 ? 123.737 108.036 80.822 1.00 180.22 387 SER B CA 1
ATOM 2457 C C . SER B 2 224 ? 122.601 108.278 81.807 1.00 180.22 387 SER B C 1
ATOM 2458 O O . SER B 2 224 ? 121.438 108.089 81.438 1.00 180.22 387 SER B O 1
ATOM 2461 N N . GLU B 2 225 ? 122.898 108.684 83.043 1.00 177.95 388 GLU B N 1
ATOM 2462 C CA . GLU B 2 225 ? 121.872 108.860 84.063 1.00 177.95 388 GLU B CA 1
ATOM 2463 C C . GLU B 2 225 ? 121.771 110.280 84.596 1.00 177.95 388 GLU B C 1
ATOM 2464 O O . GLU B 2 225 ? 120.977 110.525 85.512 1.00 177.95 388 GLU B O 1
ATOM 2470 N N . SER B 2 226 ? 122.551 111.218 84.061 1.00 178.68 389 SER B N 1
ATOM 2471 C CA . SER B 2 226 ? 122.503 112.601 84.514 1.00 178.68 389 SER B CA 1
ATOM 2472 C C . SER B 2 226 ? 121.072 113.118 84.625 1.00 178.68 389 SER B C 1
ATOM 2473 O O . SER B 2 226 ? 120.681 113.709 85.640 1.00 178.68 389 SER B O 1
ATOM 2476 N N . TRP B 2 227 ? 120.280 112.906 83.574 1.00 181.49 390 TRP B N 1
ATOM 2477 C CA . TRP B 2 227 ? 118.952 113.504 83.519 1.00 181.49 390 TRP B CA 1
ATOM 2478 C C . TRP B 2 227 ? 118.073 112.993 84.651 1.00 181.49 390 TRP B C 1
ATOM 2479 O O . TRP B 2 227 ? 117.410 113.778 85.339 1.00 181.49 390 TRP B O 1
ATOM 2490 N N . SER B 2 228 ? 118.046 111.675 84.855 1.00 177.08 391 SER B N 1
ATOM 2491 C CA . SER B 2 228 ? 117.238 111.109 85.930 1.00 177.08 391 SER B CA 1
ATOM 2492 C C . SER B 2 228 ? 117.704 111.626 87.283 1.00 177.08 391 SER B C 1
ATOM 2493 O O . SER B 2 228 ? 116.890 111.970 88.150 1.00 177.08 391 SER B O 1
ATOM 2496 N N . ILE B 2 229 ? 119.021 111.675 87.478 1.00 173.34 392 ILE B N 1
ATOM 2497 C CA . ILE B 2 229 ? 119.591 112.232 88.701 1.00 173.34 392 ILE B CA 1
ATOM 2498 C C . ILE B 2 229 ? 118.994 113.601 88.982 1.00 173.34 392 ILE B C 1
ATOM 2499 O O . ILE B 2 229 ? 118.365 113.833 90.024 1.00 173.34 392 ILE B O 1
ATOM 2504 N N . MET B 2 230 ? 119.202 114.533 88.052 1.00 170.58 393 MET B N 1
ATOM 2505 C CA . MET B 2 230 ? 118.811 115.913 88.300 1.00 170.58 393 MET B CA 1
ATOM 2506 C C . MET B 2 230 ? 117.302 116.046 88.425 1.00 170.58 393 MET B C 1
ATOM 2507 O O . MET B 2 230 ? 116.809 116.870 89.202 1.00 170.58 393 MET B O 1
ATOM 2512 N N . LYS B 2 231 ? 116.545 115.245 87.676 1.00 173.72 394 LYS B N 1
ATOM 2513 C CA . LYS B 2 231 ? 115.095 115.298 87.795 1.00 173.72 394 LYS B CA 1
ATOM 2514 C C . LYS B 2 231 ? 114.658 114.888 89.194 1.00 173.72 394 LYS B C 1
ATOM 2515 O O . LYS B 2 231 ? 113.829 115.557 89.826 1.00 173.72 394 LYS B O 1
ATOM 2521 N N . ASN B 2 232 ? 115.222 113.791 89.701 1.00 169.47 395 ASN B N 1
ATOM 2522 C CA . ASN B 2 232 ? 114.891 113.347 91.048 1.00 169.47 395 ASN B CA 1
ATOM 2523 C C . ASN B 2 232 ? 115.265 114.406 92.079 1.00 169.47 395 ASN B C 1
ATOM 2524 O O . ASN B 2 232 ? 114.502 114.679 93.018 1.00 169.47 395 ASN B O 1
ATOM 2529 N N . MET B 2 233 ? 116.440 115.015 91.916 1.00 158.17 396 MET B N 1
ATOM 2530 C CA . MET B 2 233 ? 116.865 116.049 92.851 1.00 158.17 396 MET B CA 1
ATOM 2531 C C . MET B 2 233 ? 115.899 117.221 92.830 1.00 158.17 396 MET B C 1
ATOM 2532 O O . MET B 2 233 ? 115.525 117.752 93.880 1.00 158.17 396 MET B O 1
ATOM 2537 N N . ALA B 2 234 ? 115.507 117.657 91.635 1.00 161.99 397 ALA B N 1
ATOM 2538 C CA . ALA B 2 234 ? 114.576 118.768 91.529 1.00 161.99 397 ALA B CA 1
ATOM 2539 C C . ALA B 2 234 ? 113.241 118.431 92.169 1.00 161.99 397 ALA B C 1
ATOM 2540 O O . ALA B 2 234 ? 112.604 119.299 92.778 1.00 161.99 397 ALA B O 1
ATOM 2542 N N . THR B 2 235 ? 112.806 117.180 92.055 1.00 159.73 398 THR B N 1
ATOM 2543 C CA . THR B 2 235 ? 111.557 116.793 92.697 1.00 159.73 398 THR B CA 1
ATOM 2544 C C . THR B 2 235 ? 111.677 116.880 94.211 1.00 159.73 398 THR B C 1
ATOM 2545 O O . THR B 2 235 ? 110.785 117.407 94.888 1.00 159.73 398 THR B O 1
ATOM 2549 N N . GLU B 2 236 ? 112.771 116.354 94.761 1.00 156.49 399 GLU B N 1
ATOM 2550 C CA . GLU B 2 236 ? 112.970 116.457 96.203 1.00 156.49 399 GLU B CA 1
ATOM 2551 C C . GLU B 2 236 ? 113.025 117.915 96.643 1.00 156.49 399 GLU B C 1
ATOM 2552 O O . GLU B 2 236 ? 112.489 118.277 97.698 1.00 156.49 399 GLU B O 1
ATOM 2558 N N . LEU B 2 237 ? 113.676 118.765 95.849 1.00 152.14 400 LEU B N 1
ATOM 2559 C CA . LEU B 2 237 ? 113.695 120.191 96.149 1.00 152.14 400 LEU B CA 1
ATOM 2560 C C . LEU B 2 237 ? 112.290 120.755 96.213 1.00 152.14 400 LEU B C 1
ATOM 2561 O O . LEU B 2 237 ? 111.945 121.481 97.148 1.00 152.14 400 LEU B O 1
ATOM 2566 N N . GLY B 2 238 ? 111.486 120.490 95.189 1.00 155.93 401 GLY B N 1
ATOM 2567 C CA . GLY B 2 238 ? 110.115 120.967 95.212 1.00 155.93 401 GLY B CA 1
ATOM 2568 C C . GLY B 2 238 ? 109.395 120.519 96.463 1.00 155.93 401 GLY B C 1
ATOM 2569 O O . GLY B 2 238 ? 108.735 121.310 97.146 1.00 155.93 401 GLY B O 1
ATOM 2570 N N . ILE B 2 239 ? 109.535 119.235 96.790 1.00 150.85 402 ILE B N 1
ATOM 2571 C CA . ILE B 2 239 ? 108.906 118.682 97.983 1.00 150.85 402 ILE B CA 1
ATOM 2572 C C . ILE B 2 239 ? 109.285 119.499 99.208 1.00 150.85 402 ILE B C 1
ATOM 2573 O O . ILE B 2 239 ? 108.428 120.003 99.946 1.00 150.85 402 ILE B O 1
ATOM 2578 N N . ILE B 2 240 ? 110.583 119.647 99.433 1.00 154.39 403 ILE B N 1
ATOM 2579 C CA . ILE B 2 240 ? 111.035 120.216 100.690 1.00 154.39 403 ILE B CA 1
ATOM 2580 C C . ILE B 2 240 ? 110.789 121.711 100.737 1.00 154.39 403 ILE B C 1
ATOM 2581 O O . ILE B 2 240 ? 110.580 122.273 101.816 1.00 154.39 403 ILE B O 1
ATOM 2586 N N . LEU B 2 241 ? 110.797 122.382 99.590 1.00 158.34 404 LEU B N 1
ATOM 2587 C CA . LEU B 2 241 ? 110.391 123.778 99.561 1.00 158.34 404 LEU B CA 1
ATOM 2588 C C . LEU B 2 241 ? 108.941 123.910 99.983 1.00 158.34 404 LEU B C 1
ATOM 2589 O O . LEU B 2 241 ? 108.600 124.747 100.826 1.00 158.34 404 LEU B O 1
ATOM 2594 N N . ILE B 2 242 ? 108.071 123.072 99.423 1.00 156.86 405 ILE B N 1
ATOM 2595 C CA . ILE B 2 242 ? 106.685 123.072 99.869 1.00 156.86 405 ILE B CA 1
ATOM 2596 C C . ILE B 2 242 ? 106.631 122.883 101.373 1.00 156.86 405 ILE B C 1
ATOM 2597 O O . ILE B 2 242 ? 105.861 123.548 102.077 1.00 156.86 405 ILE B O 1
ATOM 2602 N N . GLY B 2 243 ? 107.456 121.982 101.887 1.00 155.82 406 GLY B N 1
ATOM 2603 C CA . GLY B 2 243 ? 107.507 121.745 103.317 1.00 155.82 406 GLY B CA 1
ATOM 2604 C C . GLY B 2 243 ? 107.811 123.008 104.092 1.00 155.82 406 GLY B C 1
ATOM 2605 O O . GLY B 2 243 ? 107.046 123.423 104.965 1.00 155.82 406 GLY B O 1
ATOM 2606 N N . TYR B 2 244 ? 108.944 123.626 103.765 1.00 162.03 407 TYR B N 1
ATOM 2607 C CA . TYR B 2 244 ? 109.326 124.886 104.390 1.00 162.03 407 TYR B CA 1
ATOM 2608 C C . TYR B 2 244 ? 108.198 125.904 104.344 1.00 162.03 407 TYR B C 1
ATOM 2609 O O . TYR B 2 244 ? 108.112 126.777 105.214 1.00 162.03 407 TYR B O 1
ATOM 2618 N N . PHE B 2 245 ? 107.327 125.811 103.343 1.00 166.43 408 PHE B N 1
ATOM 2619 C CA . PHE B 2 245 ? 106.242 126.769 103.191 1.00 166.43 408 PHE B CA 1
ATOM 2620 C C . PHE B 2 245 ? 105.097 126.514 104.155 1.00 166.43 408 PHE B C 1
ATOM 2621 O O . PHE B 2 245 ? 104.121 127.272 104.149 1.00 166.43 408 PHE B O 1
ATOM 2629 N N . THR B 2 246 ? 105.188 125.475 104.973 1.00 166.80 409 THR B N 1
ATOM 2630 C CA . THR B 2 246 ? 104.248 125.266 106.062 1.00 166.80 409 THR B CA 1
ATOM 2631 C C . THR B 2 246 ? 104.767 126.016 107.279 1.00 166.80 409 THR B C 1
ATOM 2632 O O . THR B 2 246 ? 105.854 125.717 107.784 1.00 166.80 409 THR B O 1
ATOM 2636 N N . LEU B 2 247 ? 103.985 126.980 107.753 1.00 177.76 410 LEU B N 1
ATOM 2637 C CA . LEU B 2 247 ? 104.484 127.994 108.673 1.00 177.76 410 LEU B CA 1
ATOM 2638 C C . LEU B 2 247 ? 104.930 127.414 110.011 1.00 177.76 410 LEU B C 1
ATOM 2639 O O . LEU B 2 247 ? 105.425 128.148 110.871 1.00 177.76 410 LEU B O 1
ATOM 2644 N N . VAL B 2 248 ? 104.767 126.113 110.204 1.00 164.90 411 VAL B N 1
ATOM 2645 C CA . VAL B 2 248 ? 105.115 125.512 111.496 1.00 164.90 411 VAL B CA 1
ATOM 2646 C C . VAL B 2 248 ? 106.630 125.489 111.657 1.00 164.90 411 VAL B C 1
ATOM 2647 O O . VAL B 2 248 ? 107.354 125.263 110.670 1.00 164.90 411 VAL B O 1
ATOM 2651 N N . PRO B 2 249 ? 107.153 125.707 112.867 1.00 158.50 412 PRO B N 1
ATOM 2652 C CA . PRO B 2 249 ? 108.608 125.849 113.017 1.00 158.50 412 PRO B CA 1
ATOM 2653 C C . PRO B 2 249 ? 109.369 124.537 112.977 1.00 158.50 412 PRO B C 1
ATOM 2654 O O . PRO B 2 249 ? 110.395 124.445 112.289 1.00 158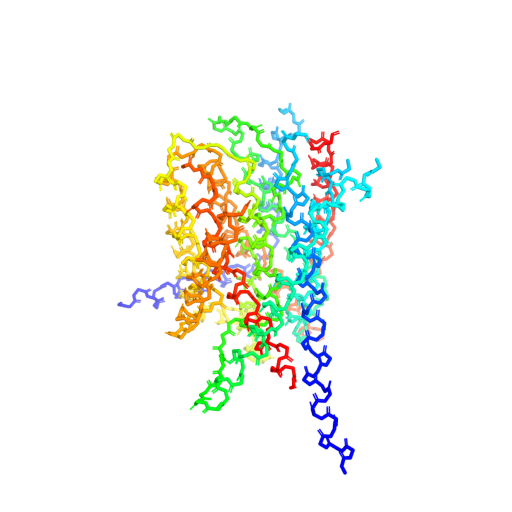.50 412 PRO B O 1
ATOM 2658 N N . ALA B 2 250 ? 108.917 123.525 113.726 1.00 155.92 413 ALA B N 1
ATOM 2659 C CA . ALA B 2 250 ? 109.637 122.256 113.773 1.00 155.92 413 ALA B CA 1
ATOM 2660 C C . ALA B 2 250 ? 109.917 121.744 112.372 1.00 155.92 413 ALA B C 1
ATOM 2661 O O . ALA B 2 250 ? 111.041 121.333 112.048 1.00 155.92 413 ALA B O 1
ATOM 2663 N N . ILE B 2 251 ? 108.909 121.804 111.513 1.00 150.61 414 ILE B N 1
ATOM 2664 C CA . ILE B 2 251 ? 109.044 121.235 110.189 1.00 150.61 414 ILE B CA 1
ATOM 2665 C C . ILE B 2 251 ? 109.823 122.168 109.283 1.00 150.61 414 ILE B C 1
ATOM 2666 O O . ILE B 2 251 ? 110.521 121.713 108.380 1.00 150.61 414 ILE B O 1
ATOM 2671 N N . GLN B 2 252 ? 109.723 123.476 109.501 1.00 159.53 415 GLN B N 1
ATOM 2672 C CA . GLN B 2 252 ? 110.632 124.407 108.846 1.00 159.53 415 GLN B CA 1
ATOM 2673 C C . GLN B 2 252 ? 112.080 123.974 109.061 1.00 159.53 415 GLN B C 1
ATOM 2674 O O . GLN B 2 252 ? 112.854 123.785 108.109 1.00 159.53 415 GLN B O 1
ATOM 2680 N N . GLU B 2 253 ? 112.448 123.804 110.330 1.00 157.48 416 GLU B N 1
ATOM 2681 C CA . GLU B 2 253 ? 113.797 123.384 110.688 1.00 157.48 416 GLU B CA 1
ATOM 2682 C C . GLU B 2 253 ? 114.164 122.068 110.015 1.00 157.48 416 GLU B C 1
ATOM 2683 O O . GLU B 2 253 ? 115.242 121.933 109.416 1.00 157.48 416 GLU B O 1
ATOM 2689 N N . PHE B 2 254 ? 113.287 121.072 110.134 1.00 137.19 417 PHE B N 1
ATOM 2690 C CA . PHE B 2 254 ? 113.583 119.770 109.552 1.00 137.19 417 PHE B CA 1
ATOM 2691 C C . PHE B 2 254 ? 113.792 119.870 108.048 1.00 137.19 417 PHE B C 1
ATOM 2692 O O . PHE B 2 254 ? 114.721 119.272 107.494 1.00 137.19 417 PHE B O 1
ATOM 2700 N N . CYS B 2 255 ? 112.911 120.599 107.366 1.00 152.96 418 CYS B N 1
ATOM 2701 C CA . CYS B 2 255 ? 113.054 120.787 105.931 1.00 152.96 418 CYS B CA 1
ATOM 2702 C C . CYS B 2 255 ? 114.405 121.388 105.596 1.00 152.96 418 CYS B C 1
ATOM 2703 O O . CYS B 2 255 ? 115.043 120.995 104.612 1.00 152.96 418 CYS B O 1
ATOM 2706 N N . LEU B 2 256 ? 114.859 122.348 106.396 1.00 153.16 419 LEU B N 1
ATOM 2707 C CA . LEU B 2 256 ? 116.167 122.930 106.127 1.00 153.16 419 LEU B CA 1
ATOM 2708 C C . LEU B 2 256 ? 117.258 121.878 106.257 1.00 153.16 419 LEU B C 1
ATOM 2709 O O . LEU B 2 256 ? 118.144 121.757 105.394 1.00 153.16 419 LEU B O 1
ATOM 2714 N N . PHE B 2 257 ? 117.229 121.126 107.354 1.00 155.46 420 PHE B N 1
ATOM 2715 C CA . PHE B 2 257 ? 118.239 120.094 107.538 1.00 155.46 420 PHE B CA 1
ATOM 2716 C C . PHE B 2 257 ? 118.261 119.159 106.343 1.00 155.46 420 PHE B C 1
ATOM 2717 O O . PHE B 2 257 ? 119.330 118.782 105.850 1.00 155.46 420 PHE B O 1
ATOM 2725 N N . ALA B 2 258 ? 117.083 118.797 105.844 1.00 148.05 421 ALA B N 1
ATOM 2726 C CA . ALA B 2 258 ? 117.024 117.820 104.766 1.00 148.05 421 ALA B CA 1
ATOM 2727 C C . ALA B 2 258 ? 117.530 118.404 103.460 1.00 148.05 421 ALA B C 1
ATOM 2728 O O . ALA B 2 258 ? 118.243 117.728 102.716 1.00 148.05 421 ALA B O 1
ATOM 2730 N N . VAL B 2 259 ? 117.171 119.648 103.151 1.00 151.47 422 VAL B N 1
ATOM 2731 C CA . VAL B 2 259 ? 117.644 120.238 101.904 1.00 151.47 422 VAL B CA 1
ATOM 2732 C C . VAL B 2 259 ? 119.160 120.319 101.909 1.00 151.47 422 VAL B C 1
ATOM 2733 O O . VAL B 2 259 ? 119.822 120.077 100.888 1.00 151.47 422 VAL B O 1
ATOM 2737 N N . VAL B 2 260 ? 119.737 120.644 103.061 1.00 155.58 423 VAL B N 1
ATOM 2738 C CA . VAL B 2 260 ? 121.184 120.776 103.106 1.00 155.58 423 VAL B CA 1
ATOM 2739 C C . VAL B 2 260 ? 121.846 119.411 103.012 1.00 155.58 423 VAL B C 1
ATOM 2740 O O . VAL B 2 260 ? 122.826 119.231 102.277 1.00 155.58 423 VAL B O 1
ATOM 2744 N N . GLY B 2 261 ? 121.333 118.429 103.752 1.00 156.85 424 GLY B N 1
ATOM 2745 C CA . GLY B 2 261 ? 121.822 117.074 103.584 1.00 156.85 424 GLY B CA 1
ATOM 2746 C C . GLY B 2 261 ? 121.701 116.600 102.151 1.00 156.85 424 GLY B C 1
ATOM 2747 O O . GLY B 2 261 ? 122.537 115.837 101.671 1.00 156.85 424 GLY B O 1
ATOM 2748 N N . LEU B 2 262 ? 120.682 117.079 101.442 1.00 149.96 425 LEU B N 1
ATOM 2749 C CA . LEU B 2 262 ? 120.450 116.676 100.061 1.00 149.96 425 LEU B CA 1
ATOM 2750 C C . LEU B 2 262 ? 121.540 117.214 99.151 1.00 149.96 425 LEU B C 1
ATOM 2751 O O . LEU B 2 262 ? 122.158 116.466 98.383 1.00 149.96 425 LEU B O 1
ATOM 2756 N N . VAL B 2 263 ? 121.762 118.525 99.204 1.00 152.65 426 VAL B N 1
ATOM 2757 C CA . VAL B 2 263 ? 122.830 119.122 98.410 1.00 152.65 426 VAL B CA 1
ATOM 2758 C C . VAL B 2 263 ? 124.168 118.479 98.743 1.00 152.65 426 VAL B C 1
ATOM 2759 O O . VAL B 2 263 ? 125.005 118.244 97.858 1.00 152.65 426 VAL B O 1
ATOM 2763 N N . SER B 2 264 ? 124.400 118.193 100.023 1.00 159.74 427 SER B N 1
ATOM 2764 C CA . SER B 2 264 ? 125.658 117.567 100.400 1.00 159.74 427 SER B CA 1
ATOM 2765 C C . SER B 2 264 ? 125.760 116.171 99.817 1.00 159.74 427 SER B C 1
ATOM 2766 O O . SER B 2 264 ? 126.830 115.760 99.358 1.00 159.74 427 SER B O 1
ATOM 2769 N N . ASP B 2 265 ? 124.663 115.418 99.845 1.00 159.00 428 ASP B N 1
ATOM 2770 C CA . ASP B 2 265 ? 124.662 114.105 99.220 1.00 159.00 428 ASP B CA 1
ATOM 2771 C C . ASP B 2 265 ? 125.051 114.226 97.761 1.00 159.00 428 ASP B C 1
ATOM 2772 O O . ASP B 2 265 ? 125.939 113.527 97.282 1.00 159.00 428 ASP B O 1
ATOM 2777 N N . PHE B 2 266 ? 124.412 115.144 97.050 1.00 165.50 429 PHE B N 1
ATOM 2778 C CA . PHE B 2 266 ? 124.757 115.392 95.656 1.00 165.50 429 PHE B CA 1
ATOM 2779 C C . PHE B 2 266 ? 126.267 115.565 95.497 1.00 165.50 429 PHE B C 1
ATOM 2780 O O . PHE B 2 266 ? 126.949 114.745 94.857 1.00 165.50 429 PHE B O 1
ATOM 2788 N N . PHE B 2 267 ? 126.808 116.617 96.118 1.00 167.95 430 PHE B N 1
ATOM 2789 C CA . PHE B 2 267 ? 128.211 116.956 95.900 1.00 167.95 430 PHE B CA 1
ATOM 2790 C C . PHE B 2 267 ? 129.119 115.805 96.289 1.00 167.95 430 PHE B C 1
ATOM 2791 O O . PHE B 2 267 ? 129.958 115.362 95.495 1.00 167.95 430 PHE B O 1
ATOM 2799 N N . LEU B 2 268 ? 128.975 115.315 97.513 1.00 170.72 431 LEU B N 1
ATOM 2800 C CA . LEU B 2 268 ? 129.920 114.338 98.022 1.00 170.72 431 LEU B CA 1
ATOM 2801 C C . LEU B 2 268 ? 129.766 113.004 97.317 1.00 170.72 431 LEU B C 1
ATOM 2802 O O . LEU B 2 268 ? 130.763 112.343 97.018 1.00 170.72 431 LEU B O 1
ATOM 2807 N N . GLN B 2 269 ? 128.530 112.568 97.078 1.00 171.38 432 GLN B N 1
ATOM 2808 C CA . GLN B 2 269 ? 128.288 111.408 96.244 1.00 171.38 432 GLN B CA 1
ATOM 2809 C C . GLN B 2 269 ? 129.160 111.479 95.016 1.00 171.38 432 GLN B C 1
ATOM 2810 O O . GLN B 2 269 ? 130.004 110.610 94.792 1.00 171.38 432 GLN B O 1
ATOM 2816 N N . MET B 2 270 ? 129.005 112.544 94.237 1.00 177.80 433 MET B N 1
ATOM 2817 C CA . MET B 2 270 ? 129.827 112.626 93.043 1.00 177.80 433 MET B CA 1
ATOM 2818 C C . MET B 2 270 ? 131.290 112.486 93.447 1.00 177.80 433 MET B C 1
ATOM 2819 O O . MET B 2 270 ? 131.898 111.424 93.249 1.00 177.80 433 MET B O 1
ATOM 2824 N N . LEU B 2 271 ? 131.792 113.493 94.163 1.00 180.19 434 LEU B N 1
ATOM 2825 C CA . LEU B 2 271 ? 133.232 113.670 94.316 1.00 180.19 434 LEU B CA 1
ATOM 2826 C C . LEU B 2 271 ? 133.912 112.441 94.894 1.00 180.19 434 LEU B C 1
ATOM 2827 O O . LEU B 2 271 ? 135.069 112.162 94.566 1.00 180.19 434 LEU B O 1
ATOM 2832 N N . PHE B 2 272 ? 133.219 111.691 95.741 1.00 176.67 435 PHE B N 1
ATOM 2833 C CA . PHE B 2 272 ? 133.806 110.590 96.482 1.00 176.67 435 PHE B CA 1
ATOM 2834 C C . PHE B 2 272 ? 133.395 109.237 95.934 1.00 176.67 435 PHE B C 1
ATOM 2835 O O . PHE B 2 272 ? 134.253 108.403 95.616 1.00 176.67 435 PHE B O 1
ATOM 2843 N N . PHE B 2 273 ? 132.088 108.989 95.856 1.00 172.20 436 PHE B N 1
ATOM 2844 C CA . PHE B 2 273 ? 131.614 107.692 95.413 1.00 172.20 436 PHE B CA 1
ATOM 2845 C C . PHE B 2 273 ? 132.056 107.414 93.986 1.00 172.20 436 PHE B C 1
ATOM 2846 O O . PHE B 2 273 ? 132.437 106.285 93.659 1.00 172.20 436 PHE B O 1
ATOM 2854 N N . THR B 2 274 ? 132.024 108.426 93.118 1.00 177.64 437 THR B N 1
ATOM 2855 C CA . THR B 2 274 ? 132.461 108.202 91.750 1.00 177.64 437 THR B CA 1
ATOM 2856 C C . THR B 2 274 ? 133.894 107.702 91.730 1.00 177.64 437 THR B C 1
ATOM 2857 O O . THR B 2 274 ? 134.222 106.725 91.048 1.00 177.64 437 THR B O 1
ATOM 2861 N N . THR B 2 275 ? 134.755 108.344 92.511 1.00 183.21 438 THR B N 1
ATOM 2862 C CA . THR B 2 275 ? 136.174 108.024 92.474 1.00 183.21 438 THR B CA 1
ATOM 2863 C C . THR B 2 275 ? 136.450 106.665 93.092 1.00 183.21 438 THR B C 1
ATOM 2864 O O . THR B 2 275 ? 137.295 105.907 92.601 1.00 183.21 438 THR B O 1
ATOM 2868 N N . VAL B 2 276 ? 135.746 106.338 94.171 1.00 180.86 439 VAL B N 1
ATOM 2869 C CA . VAL B 2 276 ? 135.979 105.044 94.792 1.00 180.86 439 VAL B CA 1
ATOM 2870 C C . VAL B 2 276 ? 135.458 103.937 93.898 1.00 180.86 439 VAL B C 1
ATOM 2871 O O . VAL B 2 276 ? 136.035 102.848 93.849 1.00 180.86 439 VAL B O 1
ATOM 2875 N N . LEU B 2 277 ? 134.372 104.186 93.169 1.00 180.44 440 LEU B N 1
ATOM 2876 C CA . LEU B 2 277 ? 133.929 103.203 92.190 1.00 180.44 440 LEU B CA 1
ATOM 2877 C C . LEU B 2 277 ? 134.953 103.050 91.081 1.00 180.44 440 LEU B C 1
ATOM 2878 O O . LEU B 2 277 ? 135.227 101.935 90.624 1.00 180.44 440 LEU B O 1
ATOM 2883 N N . SER B 2 278 ? 135.528 104.166 90.636 1.00 186.99 441 SER B N 1
ATOM 2884 C CA . SER B 2 278 ? 136.578 104.101 89.630 1.00 186.99 441 SER B CA 1
ATOM 2885 C C . SER B 2 278 ? 137.730 103.234 90.107 1.00 186.99 441 SER B C 1
ATOM 2886 O O . SER B 2 278 ? 138.223 102.374 89.369 1.00 186.99 441 SER B O 1
ATOM 2889 N N . ILE B 2 279 ? 138.152 103.425 91.353 1.00 188.00 442 ILE B N 1
ATOM 2890 C CA . ILE B 2 279 ? 139.328 102.710 91.822 1.00 188.00 442 ILE B CA 1
ATOM 2891 C C . ILE B 2 279 ? 138.998 101.251 92.114 1.00 188.00 442 ILE B C 1
ATOM 2892 O O . ILE B 2 279 ? 139.847 100.373 91.931 1.00 188.00 442 ILE B O 1
ATOM 2897 N N . ASP B 2 280 ? 137.776 100.958 92.559 1.00 185.49 443 ASP B N 1
ATOM 2898 C CA . ASP B 2 280 ? 137.374 99.566 92.717 1.00 185.49 443 ASP B CA 1
ATOM 2899 C C . ASP B 2 280 ? 137.338 98.860 91.371 1.00 185.49 443 ASP B C 1
ATOM 2900 O O . ASP B 2 280 ? 137.809 97.724 91.244 1.00 185.49 443 ASP B O 1
ATOM 2905 N N . ILE B 2 281 ? 136.801 99.523 90.347 1.00 187.35 444 ILE B N 1
ATOM 2906 C CA . ILE B 2 281 ? 136.770 98.914 89.025 1.00 187.35 444 ILE B CA 1
ATOM 2907 C C . ILE B 2 281 ? 138.182 98.748 88.490 1.00 187.35 444 ILE B C 1
ATOM 2908 O O . ILE B 2 281 ? 138.472 97.788 87.767 1.00 187.35 444 ILE B O 1
ATOM 2913 N N . ARG B 2 282 ? 139.088 99.656 88.849 1.00 189.20 445 ARG B N 1
ATOM 2914 C CA . ARG B 2 282 ? 140.477 99.509 88.434 1.00 189.20 445 ARG B CA 1
ATOM 2915 C C . ARG B 2 282 ? 141.110 98.300 89.104 1.00 189.20 445 ARG B C 1
ATOM 2916 O O . ARG B 2 282 ? 141.718 97.453 88.440 1.00 189.20 445 ARG B O 1
ATOM 2918 N N . ARG B 2 283 ? 140.969 98.201 90.425 1.00 192.11 446 ARG B N 1
ATOM 2919 C CA . ARG B 2 283 ? 141.517 97.071 91.159 1.00 192.11 446 ARG B CA 1
ATOM 2920 C C . ARG B 2 283 ? 140.852 95.755 90.787 1.00 192.11 446 ARG B C 1
ATOM 2921 O O . ARG B 2 283 ? 141.415 94.694 91.075 1.00 192.11 446 ARG B O 1
ATOM 2923 N N . MET B 2 284 ? 139.676 95.796 90.165 1.00 192.76 447 MET B N 1
ATOM 2924 C CA . MET B 2 284 ? 139.018 94.577 89.706 1.00 192.76 447 MET B CA 1
ATOM 2925 C C . MET B 2 284 ? 139.525 94.175 88.324 1.00 192.76 447 MET B C 1
ATOM 2926 O O . MET B 2 284 ? 139.958 93.037 88.120 1.00 192.76 447 MET B O 1
ATOM 2928 N N . GLU B 2 285 ? 139.474 95.103 87.367 1.00 193.92 448 GLU B N 1
ATOM 2929 C CA . GLU B 2 285 ? 139.959 94.807 86.024 1.00 193.92 448 GLU B CA 1
ATOM 2930 C C . GLU B 2 285 ? 141.448 94.488 86.041 1.00 193.92 448 GLU B C 1
ATOM 2931 O O . GLU B 2 285 ? 141.871 93.418 85.588 1.00 193.92 448 GLU B O 1
ATOM 2933 N N . LEU B 2 286 ? 142.261 95.407 86.570 1.00 197.11 449 LEU B N 1
ATOM 2934 C CA . LEU B 2 286 ? 143.696 95.167 86.657 1.00 197.11 449 LEU B CA 1
ATOM 2935 C C . LEU B 2 286 ? 144.009 93.875 87.392 1.00 197.11 449 LEU B C 1
ATOM 2936 O O . LEU B 2 286 ? 145.086 93.302 87.193 1.00 197.11 449 LEU B O 1
ATOM 2938 N N . ALA B 2 287 ? 143.095 93.406 88.233 1.00 198.78 450 ALA B N 1
ATOM 2939 C CA . ALA B 2 287 ? 143.262 92.139 88.925 1.00 198.78 450 ALA B CA 1
ATOM 2940 C C . ALA B 2 287 ? 142.604 91.017 88.129 1.00 198.78 450 ALA B C 1
ATOM 2941 O O . ALA B 2 287 ? 141.730 91.264 87.297 1.00 198.78 450 ALA B O 1
ATOM 2943 N N . ARG B 2 351 ? 144.030 100.948 96.058 1.00 232.44 535 ARG B N 1
ATOM 2944 C CA . ARG B 2 351 ? 143.433 100.306 97.223 1.00 232.44 535 ARG B CA 1
ATOM 2945 C C . ARG B 2 351 ? 142.896 101.353 98.190 1.00 232.44 535 ARG B C 1
ATOM 2946 O O . ARG B 2 351 ? 143.392 101.492 99.308 1.00 232.44 535 ARG B O 1
ATOM 2948 N N . LEU B 2 352 ? 141.876 102.088 97.750 1.00 234.22 536 LEU B N 1
ATOM 2949 C CA . LEU B 2 352 ? 141.327 103.183 98.537 1.00 234.22 536 LEU B CA 1
ATOM 2950 C C . LEU B 2 352 ? 140.184 102.763 99.451 1.00 234.22 536 LEU B C 1
ATOM 2951 O O . LEU B 2 352 ? 139.875 103.493 100.401 1.00 234.22 536 LEU B O 1
ATOM 2953 N N . ALA B 2 353 ? 139.541 101.621 99.194 1.00 232.47 537 ALA B N 1
ATOM 2954 C CA . ALA B 2 353 ? 138.443 101.200 100.057 1.00 232.47 537 ALA B CA 1
ATOM 2955 C C . ALA B 2 353 ? 138.910 101.007 101.491 1.00 232.47 537 ALA B C 1
ATOM 2956 O O . ALA B 2 353 ? 138.105 101.104 102.420 1.00 232.47 537 ALA B O 1
ATOM 2958 N N . GLN B 2 354 ? 140.201 100.732 101.690 1.00 248.53 538 GLN B N 1
ATOM 2959 C CA . GLN B 2 354 ? 140.742 100.633 103.043 1.00 248.53 538 GLN B CA 1
ATOM 2960 C C . GLN B 2 354 ? 140.698 101.983 103.750 1.00 248.53 538 GLN B C 1
ATOM 2961 O O . GLN B 2 354 ? 140.202 102.091 104.878 1.00 248.53 538 GLN B O 1
ATOM 2963 N N . ARG B 2 355 ? 141.230 103.027 103.105 1.00 246.20 539 ARG B N 1
ATOM 2964 C CA . ARG B 2 355 ? 141.204 104.358 103.705 1.00 246.20 539 ARG B CA 1
ATOM 2965 C C . ARG B 2 355 ? 139.777 104.878 103.840 1.00 246.20 539 ARG B C 1
ATOM 2966 O O . ARG B 2 355 ? 139.419 105.457 104.872 1.00 246.20 539 ARG B O 1
ATOM 2968 N N . LEU B 2 356 ? 138.950 104.694 102.807 1.00 234.61 540 LEU B N 1
ATOM 2969 C CA . LEU B 2 356 ? 137.543 105.064 102.907 1.00 234.61 540 LEU B CA 1
ATOM 2970 C C . LEU B 2 356 ? 136.890 104.382 104.099 1.00 234.61 540 LEU B C 1
ATOM 2971 O O . LEU B 2 356 ? 136.217 105.026 104.907 1.00 234.61 540 LEU B O 1
ATOM 2973 N N . ILE B 2 357 ? 137.087 103.068 104.223 1.00 242.93 541 ILE B N 1
ATOM 2974 C CA . ILE B 2 357 ? 136.460 102.302 105.296 1.00 242.93 541 ILE B CA 1
ATOM 2975 C C . ILE B 2 357 ? 136.930 102.793 106.660 1.00 242.93 541 ILE B C 1
ATOM 2976 O O . ILE B 2 357 ? 136.124 102.990 107.574 1.00 242.93 541 ILE B O 1
ATOM 2978 N N . MET B 2 358 ? 138.242 102.976 106.829 1.00 252.20 542 MET B N 1
ATOM 2979 C CA . MET B 2 358 ? 138.770 103.393 108.127 1.00 252.20 542 MET B CA 1
ATOM 2980 C C . MET B 2 358 ? 138.280 104.789 108.501 1.00 252.20 542 MET B C 1
ATOM 2981 O O . MET B 2 358 ? 137.811 105.018 109.626 1.00 252.20 542 MET B O 1
ATOM 2983 N N . ALA B 2 359 ? 138.418 105.747 107.581 1.00 248.11 543 ALA B N 1
ATOM 2984 C CA . ALA B 2 359 ? 137.923 107.096 107.829 1.00 248.11 543 ALA B CA 1
ATOM 2985 C C . ALA B 2 359 ? 136.442 107.072 108.174 1.00 248.11 543 ALA B C 1
ATOM 2986 O O . ALA B 2 359 ? 136.001 107.723 109.129 1.00 248.11 543 ALA B O 1
ATOM 2988 N N . GLY B 2 360 ? 135.654 106.325 107.399 1.00 232.78 544 GLY B N 1
ATOM 2989 C CA . GLY B 2 360 ? 134.233 106.250 107.657 1.00 232.78 544 GLY B CA 1
ATOM 2990 C C . GLY B 2 360 ? 133.897 105.584 108.973 1.00 232.78 544 GLY B C 1
ATOM 2991 O O . GLY B 2 360 ? 132.906 105.934 109.609 1.00 232.78 544 GLY B O 1
ATOM 2992 N N . THR B 2 361 ? 134.718 104.630 109.410 1.00 246.14 545 THR B N 1
ATOM 2993 C CA . THR B 2 361 ? 134.475 103.996 110.700 1.00 246.14 545 THR B CA 1
ATOM 2994 C C . THR B 2 361 ? 134.766 104.964 111.837 1.00 246.14 545 THR B C 1
ATOM 2995 O O . THR B 2 361 ? 134.013 105.031 112.816 1.00 246.14 545 THR B O 1
ATOM 2997 N N . VAL B 2 362 ? 135.853 105.729 111.720 1.00 250.01 546 VAL B N 1
ATOM 2998 C CA . VAL B 2 362 ? 136.127 106.770 112.708 1.00 250.01 546 VAL B CA 1
ATOM 2999 C C . VAL B 2 362 ? 134.975 107.767 112.750 1.00 250.01 546 VAL B C 1
ATOM 3000 O O . VAL B 2 362 ? 134.507 108.162 113.828 1.00 250.01 546 VAL B O 1
ATOM 3002 N N . VAL B 2 363 ? 134.493 108.180 111.576 1.00 244.27 547 VAL B N 1
ATOM 3003 C CA . VAL B 2 363 ? 133.412 109.159 111.514 1.00 244.27 547 VAL B CA 1
ATOM 3004 C C . VAL B 2 363 ? 132.123 108.574 112.077 1.00 244.27 547 VAL B C 1
ATOM 3005 O O . VAL B 2 363 ? 131.336 109.279 112.717 1.00 244.27 547 VAL B O 1
ATOM 3007 N N . TRP B 2 364 ? 131.885 107.281 111.858 1.00 237.68 548 TRP B N 1
ATOM 3008 C CA . TRP B 2 364 ? 130.675 106.654 112.375 1.00 237.68 548 TRP B CA 1
ATOM 3009 C C . TRP B 2 364 ? 130.728 106.533 113.891 1.00 237.68 548 TRP B C 1
ATOM 3010 O O . TRP B 2 364 ? 129.710 106.704 114.568 1.00 237.68 548 TRP B O 1
ATOM 3012 N N . ILE B 2 365 ? 131.904 106.232 114.443 1.00 245.46 549 ILE B N 1
ATOM 3013 C CA . ILE B 2 365 ? 132.055 106.236 115.895 1.00 245.46 549 ILE B CA 1
ATOM 3014 C C . ILE B 2 365 ? 131.786 107.632 116.439 1.00 245.46 549 ILE B C 1
ATOM 3015 O O . ILE B 2 365 ? 131.048 107.811 117.417 1.00 245.46 549 ILE B O 1
ATOM 3017 N N . GLY B 2 366 ? 132.382 108.645 115.806 1.00 247.90 550 GLY B N 1
ATOM 3018 C CA . GLY B 2 366 ? 132.129 110.015 116.225 1.00 247.90 550 GLY B CA 1
ATOM 3019 C C . GLY B 2 366 ? 130.660 110.388 116.155 1.00 247.90 550 GLY B C 1
ATOM 3020 O O . GLY B 2 366 ? 130.150 111.108 117.016 1.00 247.90 550 GLY B O 1
ATOM 3021 N N . ILE B 2 367 ? 129.956 109.895 115.133 1.00 238.57 551 ILE B N 1
ATOM 3022 C CA . ILE B 2 367 ? 128.545 110.233 114.968 1.00 238.57 551 ILE B CA 1
ATOM 3023 C C . ILE B 2 367 ? 127.700 109.526 116.019 1.00 238.57 551 ILE B C 1
ATOM 3024 O O . ILE B 2 367 ? 126.791 110.122 116.610 1.00 238.57 551 ILE B O 1
ATOM 3026 N N . LEU B 2 368 ? 127.968 108.241 116.256 1.00 241.48 552 LEU B N 1
ATOM 3027 C CA . LEU B 2 368 ? 127.296 107.540 117.342 1.00 241.48 552 LEU B CA 1
ATOM 3028 C C . LEU B 2 368 ? 127.495 108.273 118.660 1.00 241.48 552 LEU B C 1
ATOM 3029 O O . LEU B 2 368 ? 126.567 108.380 119.470 1.00 241.48 552 LEU B O 1
ATOM 3031 N N . VAL B 2 369 ? 128.701 108.798 118.885 1.00 242.67 553 VAL B N 1
ATOM 3032 C CA . VAL B 2 369 ? 128.969 109.535 120.116 1.00 242.67 553 VAL B CA 1
ATOM 3033 C C . VAL B 2 369 ? 128.148 110.818 120.152 1.00 242.67 553 VAL B C 1
ATOM 3034 O O . VAL B 2 369 ? 127.473 111.120 121.143 1.00 242.67 553 VAL B O 1
ATOM 3036 N N . TYR B 2 370 ? 128.192 111.593 119.066 1.00 235.02 554 TYR B N 1
ATOM 3037 C CA . TYR B 2 370 ? 127.470 112.860 119.032 1.00 235.02 554 TYR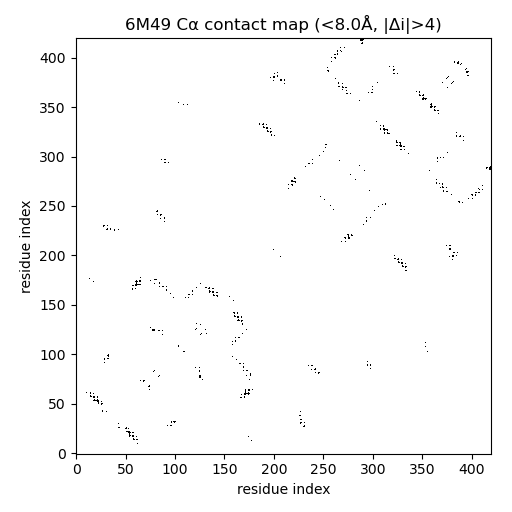 B CA 1
ATOM 3038 C C . TYR B 2 370 ? 125.970 112.656 119.196 1.00 235.02 554 TYR B C 1
ATOM 3039 O O . TYR B 2 370 ? 125.267 113.560 119.660 1.00 235.02 554 TYR B O 1
ATOM 3041 N N . THR B 2 371 ? 125.463 111.483 118.818 1.00 231.87 555 THR B N 1
ATOM 3042 C CA . THR B 2 371 ? 124.032 111.230 118.944 1.00 231.87 555 THR B CA 1
ATOM 3043 C C . THR B 2 371 ? 123.668 110.732 120.339 1.00 231.87 555 THR B C 1
ATOM 3044 O O . THR B 2 371 ? 122.684 111.194 120.927 1.00 231.87 555 THR B O 1
ATOM 3046 N N . ASP B 2 372 ? 124.449 109.801 120.886 1.00 235.00 556 ASP B N 1
ATOM 3047 C CA . ASP B 2 372 ? 124.089 109.205 122.167 1.00 235.00 556 ASP B CA 1
ATOM 3048 C C . ASP B 2 372 ? 124.028 110.212 123.310 1.00 235.00 556 ASP B C 1
ATOM 3049 O O . ASP B 2 372 ? 123.270 109.966 124.263 1.00 235.00 556 ASP B O 1
ATOM 3051 N N . PRO B 2 373 ? 124.768 111.325 123.293 1.00 225.11 557 PRO B N 1
ATOM 3052 C CA . PRO B 2 373 ? 124.775 112.230 124.448 1.00 225.11 557 PRO B CA 1
ATOM 3053 C C . PRO B 2 373 ? 123.738 113.341 124.421 1.00 225.11 557 PRO B C 1
ATOM 3054 O O . PRO B 2 373 ? 123.585 114.031 125.438 1.00 225.11 557 PRO B O 1
ATOM 3056 N N . ALA B 2 374 ? 123.029 113.543 123.308 1.00 210.58 558 ALA B N 1
ATOM 3057 C CA . ALA B 2 374 ? 122.091 114.653 123.197 1.00 210.58 558 ALA B CA 1
ATOM 3058 C C . ALA B 2 374 ? 120.636 114.251 123.395 1.00 210.58 558 ALA B C 1
ATOM 3059 O O . ALA B 2 374 ? 119.815 115.114 123.721 1.00 210.58 558 ALA B O 1
ATOM 3061 N N . GLY B 2 375 ? 120.298 112.976 123.215 1.00 206.41 559 GLY B N 1
ATOM 3062 C CA . GLY B 2 375 ? 118.915 112.544 123.289 1.00 206.41 559 GLY B CA 1
ATOM 3063 C C . GLY B 2 375 ? 118.644 111.532 124.381 1.00 206.41 559 GLY B C 1
ATOM 3064 O O . GLY B 2 375 ? 117.726 110.714 124.261 1.00 206.41 559 GLY B O 1
ATOM 3065 N N . LEU B 2 376 ? 119.436 111.573 125.446 1.00 213.69 560 LEU B N 1
ATOM 3066 C CA . LEU B 2 376 ? 119.276 110.648 126.564 1.00 213.69 560 LEU B CA 1
ATOM 3067 C C . LEU B 2 376 ? 119.125 111.407 127.876 1.00 213.69 560 LEU B C 1
ATOM 3068 O O . LEU B 2 376 ? 119.308 110.842 128.953 1.00 213.69 560 LEU B O 1
#

GO terms:
  GO:0036316 SREBP-SCAP complex retention in endoplasmic reticulum (P, IDA)
  GO:0005789 endoplasmic reticulum membrane (C, IDA)
  GO:0140311 protein sequestering activity (F, IDA)
  GO:0008142 oxysterol binding (F, IDA)
  GO:0005783 endoplasmic reticulum (C, IDA)
  GO:0032933 SREBP signaling pathway (P, IDA)
  GO:0006695 cholesterol biosynthetic process (P, IDA)
  GO:0005789 endoplasmic reticulum membrane (C, EXP)
  GO:0005515 protein binding (F, IPI)
  GO:0005789 endoplasmic reticulum membrane (C, TAS)
  GO:0032937 SREBP-SCAP-Insig complex (C, IDA)

Solvent-accessible surface area: 23921 Å² total; per-residue (Å²): 184,88,84,98,66,66,124,57,54,43,90,110,98,54,15,70,86,12,63,127,90,6,49,103,30,4,85,12,44,38,21,14,55,90,68,154,164,109,33,88,63,70,24,75,64,51,95,185,151,55,48,70,69,45,0,69,50,8,15,79,16,2,84,56,6,27,53,62,28,199,162,155,40,133,79,38,138,63,57,20,79,91,11,7,6,36,28,0,26,2,41,8,15,18,22,8,43,32,18,13,87,52,128,47,136,80,82,105,47,25,44,120,35,9,44,63,79,11,97,18,17,62,125,45,11,8,122,15,232,49,2,112,33,68,0,63,29,46,9,134,101,20,32,57,74,44,81,106,97,99,171,171,128,54,44,102,175,19,49,37,40,32,21,57,23,6,14,4,10,0,13,0,4,35,7,19,12,46,29,116,156,140,141,80,73,42,65,66,51,21,65,68,33,67,57,52,8,59,61,19,6,56,160,34,105,65,41,48,112,124,19,36,144,59,35,111,57,16,26,164,29,50,146,155,161,131,38,74,109,78,12,50,70,25,7,69,104,24,15,147,35,2,34,136,40,4,29,126,90,27,76,40,86,78,47,72,232,27,26,25,104,9,9,47,25,5,5,28,12,0,29,26,34,4,41,1,70,11,57,125,174,67,52,113,109,106,76,45,47,10,40,22,47,1,46,14,7,4,42,12,5,12,59,21,8,37,60,3,20,150,18,4,50,86,17,91,107,114,176,71,54,98,68,19,5,3,80,2,14,28,79,42,6,167,62,19,79,120,60,19,60,62,40,74,36,88,21,84,118,16,102,144,34,152,20,103,32,53,65,26,43,7,66,30,2,36,38,4,6,70,3,6,48,121,17,7,27,64,24,5,6,1,7,16,8,44,26,20,30,59,37,62,100,106,121,27,45,72,66,13,41,64,67,1,62,71,43,35,66,41,17,66,65,45,33,73,94,75,39,130

Secondary structure (DSSP, 8-state):
-HHHHHHHHHHHHHHHHHHHHHHHHHHHHHHHHTTT--HHHHHS---SSHHHHHHHHHHHHHHHHHHHHHHHS----SSTTHHHHHHHHHHHHHHHHHTTS---S-SHHHHHHHHHHHHHHHHHH---TTHHHHHHHHHHHHHHHHHHHT----GGGTHHHHHHHHHHHHHHHHHHHHHHH-/-THHHHHHHHHHHHHHHHHH-SHHHHHHHHHHHHHHHHHHHH--TTTHHHHHHHHHHHHHHHHHHHTT--TT--THHHHHHHHHHHHHHHHHHHHHHHH-----S-HHHHHHHHHHHH-SHHHHHHHHHHHTS-SSS-SSHHHHHHHHTTHHHHHHHHHHHHHHHHHHHTS--HHHHHHHHHHHHHHHHHHHHIIIIIIHHHHHHHHHHH----HHHHHHHHHHHHHHHHHHHTTT--

Foldseek 3Di:
DVVVVVVVVLLVVQLVVQLVVQLVVQLVLVLLQVVPPVVVVVSCPPVPPPSVVRSNLLSCLLSPLQVCCVVPHDADDDPLDPVLLVVLVVVLSVLSNCLHPDDDPDQVCVQVVLVVVLVVSCVVSPPDPPLVPVLQVQLVVVLVVVVVVVVCPDSNNGVSSSSSSSSSSSSNSVSSSVVVVD/DCVLVVCLVVVLVVLVVLAVPPPVLVVVVLVLLCVLLVCVVVPVVVPPVQVVLVVVQVVLLVVCLVVLDDPLDDSCLSVLLVLLLLSLLSSLVSNVVVVDDDCPDACLRCVSVLCVLLDRVLQSQLVVLQVVQDLPPDLRVSSSVSRSVCVVVNVVVLVVLVVVLVVQCVPVDVVSVVVSSSNNSSNVSSVVCCSNHVSNVSSVSSVCRSVVDCSVVSNVSSVVSVVVSVVSRVPRPD

Organism: Homo sapiens (NCBI:txid9606)

Radius of gyration: 23.48 Å; Cα contacts (8 Å, |Δi|>4): 364; chains: 2; bounding box: 67×63×61 Å

B-factor: mean 171.96, std 27.53, range [30.0, 252.2]

InterPro domains:
  IPR025929 Insulin-induced protein family [PF07281] (31-211)
  IPR025929 Insulin-induced protein family [PTHR15301] (5-214)

Nearest PDB structures (foldseek):
  6m49-assembly1_A  TM=1.006E+00  e=2.778E-24  Homo sapiens
  7etw-assembly1_A  TM=9.402E-01  e=3.580E-19  Homo sapiens
  6m49-assembly1_B  TM=1.004E+00  e=4.454E-30  Homo sapiens
  7etw-assembly1_B  TM=9.409E-01  e=1.325E-17  Homo sapiens
  8qee-assembly1_A  TM=8.294E-01  e=5.135E-04  Saccharomyces cerevisiae

Sequence (420 aa):
ISSVTSQSVNLMIRGVVLFFIGVFLALVLNLLQIQRNDVIASIFSSAWWVPPCCGTASAVIGLLYPSIDRHLGEPHKFKREWSSVMRCVAVFVGINHASAKVDFDNNIQLSLTLAALSIGLWWTFDRSRSGFGLGVGIAFLATVVTQLLVYNFLYVRSWLPCIFFAGGITMGNIGRQLAMYEERLREKISRAFYNHGLLCASYPIPIILFTGFCILACCYPLLKLVAELIPLVTTYIILFAYIYFSTRKIDMVKSKWGLALAAVVTVLSSLLMSVGLCTLFGLTPTLNGGEIFPYLVVVIGLENVLVLTKSVVSTPVDLEVKLRIAQGLSSESWSIMKNMATELGIILIGYFTLVPAIQEFCLFAVVGLVSDFFLQMLFFTTVLSIDIRRMELARLAQRLIMAGTVVWIGILVYTDPAGL